Protein AF-A0AAE1LJW0-F1 (afdb_monomer)

Mean predicted aligned error: 20.62 Å

Foldseek 3Di:
DWQAAPVDRDTDPAQVVNLVVQVVVVVVDPQGKGARSDPPDGDIHSDSVVNVVCCVVPVVVRHPPPVPPQDKDAFPWPDPDGGDIDSALVVNVVVQLVCLVVQTKGFDSDPPGGDIDRHSVVSVVCCCVVPPCSRPPPDDDDDDDDDDDDDDDDDDDDDDDDDDDDDDDDDDDDDDDDDDPDPPPPQPPLLVVLLVVLVVLVCCCPVVVDDQVVSLVVLVVLQVVLVVVLVVVLVVQLVVCVVVVHDPVVSVVVSVVVSLSPSSNLQSDPPHPDQHPNHPVSSVVSCCVNPVDFDWDWDAPDPPDPPDPRIDTDTPVVSVVVVVCVDVVVVVVLVVLVVPDDPPPPDDRDPRPCVVVVVPPDPPDDDDDDDDDDPPDPDPCPDPDPPDPPCLVPDDPVVNVVVVVVVPPDPPDDPDDDDDDDDD

Secondary structure (DSSP, 8-state):
-----SSSS---SSHHHHHHHHHHHHHH-SS--EE--STT---EESSHHHHHHHHHHHSGGG----TT----EE----STT---EES-HHHHHHHHHHHHHTT--EE--STT---EES-HHHHHHHHHHHSTTTTSTT--SS-----------------------------------------------HHHHHHHHHHHHHHHHHTS---HHHHHHHHHHHHHHHHHHHHHHHHHHHHHHHHTT--HHHHHHHHHHHHHT-HHHHHH-TTSSS---SSHHHHHHHHHHHH----PEEEES-SS-TT-S-EEEE--HHHHHHHHTT-HHHHHHHHHHHH-----TTS-----SSHHHHHTT--TT---------TTS----SS---S-TTSTTSS-HHHHHHHHHHHT----------------

Nearest PDB structures (foldseek):
  5lbm-assembly1_D  TM=4.888E-01  e=5.569E+00  Escherichia coli O157:H7
  5o9z-assembly1_H  TM=1.622E-01  e=3.356E+00  Homo sapiens

InterPro domains:
  IPR013087 Zinc finger C2H2-type [PS00028] (108-131)
  IPR013087 Zinc finger C2H2-type [SM00355] (3-25)
  IPR013087 Zinc finger C2H2-type [SM00355] (34-59)
  IPR013087 Zinc finger C2H2-type [SM00355] (77-99)
  IPR013087 Zinc finger C2H2-type [SM00355] (106-131)

Organism: NCBI:txid407009

Sequence (424 aa):
MPYPCQYCSVVPETIGSSIRHQRFHAKSQRTFTFFCPVLDCNFQSASYAGIDYHVSANHRDLRHVDPEATEQLFCNVDCNNCFFSTTSLVLLVKHLFSHLEVGCNVMCPIDGCSNSFQKKSAFRVHLPIYHKHWADEGYPKQSLKRIPVHDEQNLFSMDFEDNDPVEGNRTQFEGSNHSDDNENVEVFDDELFMATIGKFYLSLYAEKLLAQTTIQDICNSITYMTEVSHARMKVILTRALRDLEIPEGKIDRICYDVLQSDLLYTSHHKNSPGPSLTSHHLRKKIFKEKFGYFGPTEINLDEDDPNSEKKLQYIPVKKSLSVLLQDPSIQKEIEASFFQQQENGITVSDYQDGTLFQSENHPQSEIQLLLYQDSSTGPINVVRSPRDASTLSDLPATLQRCAISQRRFNVVRSPFRSERTLVY

Radius of gyration: 33.45 Å; Cα contacts (8 Å, |Δi|>4): 317; chains: 1; bounding box: 97×76×77 Å

Structure (mmCIF, N/CA/C/O backbone):
data_AF-A0AAE1LJW0-F1
#
_entry.id   AF-A0AAE1LJW0-F1
#
loop_
_atom_site.group_PDB
_atom_site.id
_atom_site.type_symbol
_atom_site.label_atom_id
_atom_site.label_alt_id
_atom_site.label_comp_id
_atom_site.label_asym_id
_atom_site.label_entity_id
_atom_site.label_seq_id
_atom_site.pdbx_PDB_ins_code
_atom_site.Cartn_x
_atom_site.Cartn_y
_atom_site.Cartn_z
_atom_site.occupancy
_atom_site.B_iso_or_equiv
_atom_site.auth_seq_id
_atom_site.auth_comp_id
_atom_site.auth_asym_id
_atom_site.auth_atom_id
_atom_site.pdbx_PDB_model_num
ATOM 1 N N . MET A 1 1 ? 47.063 27.552 5.550 1.00 65.88 1 MET A N 1
ATOM 2 C CA . MET A 1 1 ? 46.801 28.533 6.631 1.00 65.88 1 MET A CA 1
ATOM 3 C C . MET A 1 1 ? 45.410 28.259 7.194 1.00 65.88 1 MET A C 1
ATOM 5 O O . MET A 1 1 ? 44.567 27.871 6.398 1.00 65.88 1 MET A O 1
ATOM 9 N N . PRO A 1 2 ? 45.165 28.412 8.507 1.00 79.62 2 PRO A N 1
ATOM 10 C CA . PRO A 1 2 ? 43.834 28.223 9.097 1.00 79.62 2 PRO A CA 1
ATOM 11 C C . PRO A 1 2 ? 42.842 29.319 8.663 1.00 79.62 2 PRO A C 1
ATOM 13 O O . PRO A 1 2 ? 43.235 30.478 8.547 1.00 79.62 2 PRO A O 1
ATOM 16 N N . TYR A 1 3 ? 41.565 28.965 8.466 1.00 90.38 3 TYR A N 1
ATOM 17 C CA . TYR A 1 3 ? 40.507 29.865 7.970 1.00 90.38 3 TYR A CA 1
ATOM 18 C C . TYR A 1 3 ? 39.391 30.091 9.011 1.00 90.38 3 TYR A C 1
ATOM 20 O O . TYR A 1 3 ? 38.273 29.605 8.812 1.00 90.38 3 TYR A O 1
ATOM 28 N N . PRO A 1 4 ? 39.666 30.783 10.136 1.00 87.50 4 PRO A N 1
ATOM 29 C CA . PRO A 1 4 ? 38.762 30.856 11.284 1.00 87.50 4 PRO A CA 1
ATOM 30 C C . PRO A 1 4 ? 37.389 31.437 10.928 1.00 87.50 4 PRO A C 1
ATOM 32 O O . PRO A 1 4 ? 37.274 32.410 10.181 1.00 87.50 4 PRO A O 1
ATOM 35 N N . CYS A 1 5 ? 36.336 30.846 11.489 1.00 90.12 5 CYS A N 1
ATOM 36 C CA . CYS A 1 5 ? 34.989 31.388 11.384 1.00 90.12 5 CYS A CA 1
ATOM 37 C C . CYS A 1 5 ? 34.871 32.674 12.217 1.00 90.12 5 CYS A C 1
ATOM 39 O O . CYS A 1 5 ? 35.294 32.716 13.367 1.00 90.12 5 CYS A O 1
ATOM 41 N N . GLN A 1 6 ? 34.245 33.721 11.672 1.00 88.56 6 GLN A N 1
ATOM 42 C CA . GLN A 1 6 ? 34.027 34.972 12.416 1.00 88.56 6 GLN A CA 1
ATOM 43 C C . GLN A 1 6 ? 32.899 34.878 13.457 1.00 88.56 6 GLN A C 1
ATOM 45 O O . GLN A 1 6 ? 32.771 35.747 14.315 1.00 88.56 6 GLN A O 1
ATOM 50 N N . TYR A 1 7 ? 32.077 33.829 13.386 1.00 87.19 7 TYR A N 1
ATOM 51 C CA . TYR A 1 7 ? 30.888 33.658 14.224 1.00 87.19 7 TYR A CA 1
ATOM 52 C C . TYR A 1 7 ? 31.068 32.643 15.356 1.00 87.19 7 TYR A C 1
ATOM 54 O O . TYR A 1 7 ? 30.252 32.595 16.273 1.00 87.19 7 TYR A O 1
ATOM 62 N N . CYS A 1 8 ? 32.104 31.805 15.299 1.00 89.12 8 CYS A N 1
ATOM 63 C CA . CYS A 1 8 ? 32.372 30.791 16.315 1.00 89.12 8 CYS A CA 1
ATOM 64 C C . CYS A 1 8 ? 33.845 30.359 16.302 1.00 89.12 8 CYS A C 1
ATOM 66 O O . CYS A 1 8 ? 34.594 30.680 15.388 1.00 89.12 8 CYS A O 1
ATOM 68 N N . SER A 1 9 ? 34.250 29.561 17.288 1.00 87.12 9 SER A N 1
ATOM 69 C CA . SER A 1 9 ? 35.638 29.106 17.454 1.00 87.12 9 SER A CA 1
ATOM 70 C C . SER A 1 9 ? 36.084 28.007 16.475 1.00 87.12 9 SER A C 1
ATOM 72 O O . SER A 1 9 ? 37.136 27.406 16.677 1.00 87.12 9 SER A O 1
ATOM 74 N N . VAL A 1 10 ? 35.293 27.693 15.443 1.00 83.31 10 VAL A N 1
ATOM 75 C CA . VAL A 1 10 ? 35.637 26.659 14.456 1.00 83.31 10 VAL A CA 1
ATOM 76 C C . VAL A 1 10 ? 36.676 27.211 13.483 1.00 83.31 10 VAL A C 1
ATOM 78 O O . VAL A 1 10 ? 36.508 28.298 12.928 1.00 83.31 10 VAL A O 1
ATOM 81 N N . VAL A 1 11 ? 37.736 26.436 13.242 1.00 87.69 11 VAL A N 1
ATOM 82 C CA . VAL A 1 11 ? 38.849 26.812 12.360 1.00 87.69 11 VAL A CA 1
ATOM 83 C C . VAL A 1 11 ? 39.025 25.766 11.257 1.00 87.69 11 VAL A C 1
ATOM 85 O O . VAL A 1 11 ? 39.797 24.825 11.419 1.00 87.69 11 VAL A O 1
ATOM 88 N N . PRO A 1 12 ? 38.294 25.886 10.136 1.00 84.00 12 PRO A N 1
ATOM 89 C CA . PRO A 1 12 ? 38.405 24.938 9.037 1.00 84.00 12 PRO A CA 1
ATOM 90 C C . PRO A 1 12 ? 39.752 25.028 8.308 1.00 84.00 12 PRO A C 1
ATOM 92 O O . PRO A 1 12 ? 40.355 26.098 8.194 1.00 84.00 12 PRO A O 1
ATOM 95 N N . GLU A 1 13 ? 40.198 23.889 7.779 1.00 81.88 13 GLU A N 1
ATOM 96 C CA . GLU A 1 13 ? 41.499 23.745 7.106 1.00 81.88 13 GLU A CA 1
ATOM 97 C C . GLU A 1 13 ? 41.515 24.307 5.678 1.00 81.88 13 GLU A C 1
ATOM 99 O O . GLU A 1 13 ? 42.576 24.631 5.148 1.00 81.88 13 GLU A O 1
ATOM 104 N N . THR A 1 14 ? 40.341 24.476 5.057 1.00 86.00 14 THR A N 1
ATOM 105 C CA . THR A 1 14 ? 40.210 24.981 3.684 1.00 86.00 14 THR A CA 1
ATOM 106 C C . THR A 1 14 ? 39.245 26.161 3.613 1.00 86.00 14 THR A C 1
ATOM 108 O O . THR A 1 14 ? 38.292 26.268 4.391 1.00 86.00 14 THR A O 1
ATOM 111 N N . ILE A 1 15 ? 39.435 27.024 2.612 1.00 87.31 15 ILE A N 1
ATOM 112 C CA . ILE A 1 15 ? 38.508 28.126 2.324 1.00 87.31 15 ILE A CA 1
ATOM 113 C C . ILE A 1 15 ? 37.097 27.579 2.066 1.00 87.31 15 ILE A C 1
ATOM 115 O O . ILE A 1 15 ? 36.120 28.087 2.611 1.00 87.31 15 ILE A O 1
ATOM 119 N N . GLY A 1 16 ? 36.983 26.504 1.280 1.00 84.50 16 GLY A N 1
ATOM 120 C CA . GLY A 1 16 ? 35.696 25.906 0.925 1.00 84.50 16 GLY A CA 1
ATOM 121 C C . GLY A 1 16 ? 34.943 25.321 2.123 1.00 84.50 16 GLY A C 1
ATOM 122 O O . GLY A 1 16 ? 33.718 25.440 2.193 1.00 84.50 16 GLY A O 1
ATOM 123 N N . SER A 1 17 ? 35.642 24.711 3.086 1.00 79.75 17 SER A N 1
ATOM 124 C CA . SER A 1 17 ? 35.014 24.245 4.329 1.00 79.75 17 SER A CA 1
ATOM 125 C C . SER A 1 17 ? 34.597 25.408 5.233 1.00 79.75 17 SER A C 1
ATOM 127 O O . SER A 1 17 ? 33.517 25.345 5.815 1.00 79.75 17 SER A O 1
ATOM 129 N N . SER A 1 18 ? 35.358 26.506 5.269 1.00 87.94 18 SER A N 1
ATOM 130 C CA . SER A 1 18 ? 34.982 27.716 6.016 1.00 87.94 18 SER A CA 1
ATOM 131 C C . SER A 1 18 ? 33.732 28.409 5.457 1.00 87.94 18 SER A C 1
ATOM 133 O O . SER A 1 18 ? 32.792 28.682 6.206 1.00 87.94 18 SER A O 1
ATOM 135 N N . ILE A 1 19 ? 33.624 28.581 4.135 1.00 88.62 19 ILE A N 1
ATOM 136 C CA . ILE A 1 19 ? 32.417 29.158 3.510 1.00 88.62 19 ILE A CA 1
ATOM 137 C C . ILE A 1 19 ? 31.202 28.232 3.693 1.00 88.62 19 ILE A C 1
ATOM 139 O O . ILE A 1 19 ? 30.096 28.699 3.972 1.00 88.62 19 ILE A O 1
ATOM 143 N N . ARG A 1 20 ? 31.378 26.906 3.565 1.00 84.44 20 ARG A N 1
ATOM 144 C CA . ARG A 1 20 ? 30.290 25.942 3.819 1.00 84.44 20 ARG A CA 1
ATOM 145 C C . ARG A 1 20 ? 29.828 25.982 5.270 1.00 84.44 20 ARG A C 1
ATOM 147 O O . ARG A 1 20 ? 28.623 26.006 5.502 1.00 84.44 20 ARG A O 1
ATOM 154 N N . HIS A 1 21 ? 30.753 26.062 6.223 1.00 86.38 21 HIS A N 1
ATOM 155 C CA . HIS A 1 21 ? 30.429 26.201 7.639 1.00 86.38 21 HIS A CA 1
ATOM 156 C C . HIS A 1 21 ? 29.593 27.462 7.917 1.00 86.38 21 HIS A C 1
ATOM 158 O O . HIS A 1 21 ? 28.626 27.398 8.668 1.00 86.38 21 HIS A O 1
ATOM 164 N N . GLN A 1 22 ? 29.865 28.589 7.249 1.00 88.88 22 GLN A N 1
ATOM 165 C CA . GLN A 1 22 ? 29.046 29.801 7.393 1.00 88.88 22 GLN A CA 1
ATOM 166 C C . GLN A 1 22 ? 27.571 29.609 6.980 1.00 88.88 22 GLN A C 1
ATOM 168 O O . GLN A 1 22 ? 26.704 30.312 7.495 1.00 88.88 22 GLN A O 1
ATOM 173 N N . ARG A 1 23 ? 27.233 28.617 6.135 1.00 85.12 23 ARG A N 1
ATOM 174 C CA . ARG A 1 23 ? 25.825 28.285 5.819 1.00 85.12 23 ARG A CA 1
ATOM 175 C C . ARG A 1 23 ? 25.043 27.808 7.041 1.00 85.12 23 ARG A C 1
ATOM 177 O O . ARG A 1 23 ? 23.827 27.961 7.060 1.00 85.12 23 ARG A O 1
ATOM 184 N N . PHE A 1 24 ? 25.720 27.237 8.037 1.00 80.94 24 PHE A N 1
ATOM 185 C CA . PHE A 1 24 ? 25.095 26.835 9.293 1.00 80.94 24 PHE A CA 1
ATOM 186 C C . PHE A 1 24 ? 24.549 28.055 10.045 1.00 80.94 24 PHE A C 1
ATOM 188 O O . PHE A 1 24 ? 23.382 28.084 10.425 1.00 80.94 24 PHE A O 1
ATOM 195 N N . HIS A 1 25 ? 25.359 29.108 10.163 1.00 83.50 25 HIS A N 1
ATOM 196 C CA . HIS A 1 25 ? 24.949 30.367 10.795 1.00 83.50 25 HIS A CA 1
ATOM 197 C C . HIS A 1 25 ? 23.905 31.124 9.964 1.00 83.50 25 HIS A C 1
ATOM 199 O O . HIS A 1 25 ? 23.003 31.751 10.515 1.00 83.50 25 HIS A O 1
ATOM 205 N N . ALA A 1 26 ? 23.960 30.996 8.635 1.00 84.75 26 ALA A N 1
ATOM 206 C CA . ALA A 1 26 ? 22.964 31.584 7.742 1.00 84.75 26 ALA A CA 1
ATOM 207 C C . ALA A 1 26 ? 21.542 31.049 7.953 1.00 84.75 26 ALA A C 1
ATOM 209 O O . ALA A 1 26 ? 20.579 31.763 7.690 1.00 84.75 26 ALA A O 1
ATOM 210 N N . LYS A 1 27 ? 21.396 29.808 8.431 1.00 75.94 27 LYS A N 1
ATOM 211 C CA . LYS A 1 27 ? 20.083 29.221 8.728 1.00 75.94 27 LYS A CA 1
ATOM 212 C C . LYS A 1 27 ? 19.491 29.730 10.043 1.00 75.94 27 LYS A C 1
ATOM 214 O O . LYS A 1 27 ? 18.273 29.815 10.161 1.00 75.94 27 LYS A O 1
ATOM 219 N N . SER A 1 28 ? 20.329 30.077 11.021 1.00 73.00 28 SER A N 1
ATOM 220 C CA . SER A 1 28 ? 19.884 30.509 12.352 1.00 73.00 28 SER A CA 1
ATOM 221 C C . SER A 1 28 ? 19.642 32.019 12.466 1.00 73.00 28 SER A C 1
ATOM 223 O O . SER A 1 28 ? 19.043 32.469 13.443 1.00 73.00 28 SER A O 1
ATOM 225 N N . GLN A 1 29 ? 20.056 32.816 11.473 1.00 79.25 29 GLN A N 1
ATOM 226 C CA . GLN A 1 29 ? 19.954 34.278 11.496 1.00 79.25 29 GLN A CA 1
ATOM 227 C C . GLN A 1 29 ? 19.172 34.819 10.291 1.00 79.25 29 GLN A C 1
ATOM 229 O O . GLN A 1 29 ? 19.505 34.547 9.143 1.00 79.25 29 GLN A O 1
ATOM 234 N N . ARG A 1 30 ? 18.148 35.651 10.543 1.00 73.75 30 ARG A N 1
ATOM 235 C CA . ARG A 1 30 ? 17.308 36.254 9.481 1.00 73.75 30 ARG A CA 1
ATOM 236 C C . ARG A 1 30 ? 18.070 37.216 8.563 1.00 73.75 30 ARG A C 1
ATOM 238 O O . ARG A 1 30 ? 17.676 37.403 7.418 1.00 73.75 30 ARG A O 1
ATOM 245 N N . THR A 1 31 ? 19.133 37.833 9.067 1.00 85.19 31 THR A N 1
ATOM 246 C CA . THR A 1 31 ? 20.003 38.753 8.326 1.00 85.19 31 THR A CA 1
ATOM 247 C C . THR A 1 31 ? 21.440 38.286 8.496 1.00 85.19 31 THR A C 1
ATOM 249 O O . THR A 1 31 ? 22.154 38.766 9.374 1.00 85.19 31 THR A O 1
ATOM 252 N N . PHE A 1 32 ? 21.828 37.291 7.703 1.00 90.88 32 PHE A N 1
ATOM 253 C CA . PHE A 1 32 ? 23.172 36.731 7.739 1.00 90.88 32 PHE A CA 1
ATOM 254 C C . PHE A 1 32 ? 24.040 37.292 6.613 1.00 90.88 32 PHE A C 1
ATOM 256 O O . PHE A 1 32 ? 23.583 37.435 5.477 1.00 90.88 32 PHE A O 1
ATOM 263 N N . THR A 1 33 ? 25.306 37.552 6.925 1.00 94.69 33 THR A N 1
ATOM 264 C CA . THR A 1 33 ? 26.300 38.042 5.972 1.00 94.69 33 THR A CA 1
ATOM 265 C C . THR A 1 33 ? 27.438 37.034 5.886 1.00 94.69 33 THR A C 1
ATOM 267 O O . THR A 1 33 ? 28.051 36.678 6.882 1.00 94.69 33 THR A O 1
ATOM 270 N N . PHE A 1 34 ? 27.744 36.564 4.686 1.00 95.19 34 PHE A N 1
ATOM 271 C CA . PHE A 1 34 ? 28.897 35.707 4.449 1.00 95.19 34 PHE A CA 1
ATOM 272 C C . PHE A 1 34 ? 30.164 36.555 4.365 1.00 95.19 34 PHE A C 1
ATOM 274 O O . PHE A 1 34 ? 30.186 37.545 3.633 1.00 95.19 34 PHE A O 1
ATOM 281 N N . PHE A 1 35 ? 31.222 36.137 5.056 1.00 95.50 35 PHE A N 1
ATOM 282 C CA . PHE A 1 35 ? 32.526 36.800 5.056 1.00 95.50 35 PHE A CA 1
ATOM 283 C C . PHE A 1 35 ? 33.569 35.958 4.332 1.00 95.50 35 PHE A C 1
ATOM 285 O O . PHE A 1 35 ? 33.604 34.732 4.478 1.00 95.50 35 PHE A O 1
ATOM 292 N N . CYS A 1 36 ? 34.452 36.615 3.580 1.00 95.69 36 CYS A N 1
ATOM 293 C CA . CYS A 1 36 ? 35.617 35.937 3.029 1.00 95.69 36 CYS A CA 1
ATOM 294 C C . CYS A 1 36 ? 36.537 35.488 4.173 1.00 95.69 36 CYS A C 1
ATOM 296 O O . CYS A 1 36 ? 36.918 36.314 5.000 1.00 95.69 36 CYS A O 1
ATOM 298 N N . PRO A 1 37 ? 36.902 34.196 4.256 1.00 92.44 37 PRO A N 1
ATOM 299 C CA . PRO A 1 37 ? 37.742 33.707 5.343 1.00 92.44 37 PRO A CA 1
ATOM 300 C C . PRO A 1 37 ? 39.243 33.950 5.098 1.00 92.44 37 PRO A C 1
ATOM 302 O O . PRO A 1 37 ? 40.069 33.560 5.920 1.00 92.44 37 PRO A O 1
ATOM 305 N N . VAL A 1 38 ? 39.615 34.543 3.957 1.00 93.00 38 VAL A N 1
ATOM 306 C CA . VAL A 1 38 ? 41.007 34.859 3.612 1.00 93.00 38 VAL A CA 1
ATOM 307 C C . VAL A 1 38 ? 41.466 36.077 4.411 1.00 93.00 38 VAL A C 1
ATOM 309 O O . VAL A 1 38 ? 40.804 37.114 4.393 1.00 93.00 38 VAL A O 1
ATOM 312 N N . LEU A 1 39 ? 42.609 35.949 5.094 1.00 88.06 39 LEU A N 1
ATOM 313 C CA . LEU A 1 39 ? 43.239 37.057 5.816 1.00 88.06 39 LEU A CA 1
ATOM 314 C C . LEU A 1 39 ? 43.454 38.245 4.866 1.00 88.06 39 LEU A C 1
ATOM 316 O O . LEU A 1 39 ? 43.842 38.061 3.715 1.00 88.06 39 LEU A O 1
ATOM 320 N N . ASP A 1 40 ? 43.153 39.446 5.353 1.00 89.12 40 ASP A N 1
ATOM 321 C CA . ASP A 1 40 ? 43.223 40.712 4.611 1.00 89.12 40 ASP A CA 1
ATOM 322 C C . ASP A 1 40 ? 42.204 40.883 3.464 1.00 89.12 40 ASP A C 1
ATOM 324 O O . ASP A 1 40 ? 42.248 41.878 2.736 1.00 89.12 40 ASP A O 1
ATOM 328 N N . CYS A 1 41 ? 41.221 39.981 3.325 1.00 93.69 41 CYS A N 1
ATOM 329 C CA . CYS A 1 41 ? 40.079 40.185 2.435 1.00 93.69 41 CYS A CA 1
ATOM 330 C C . CYS A 1 41 ? 38.829 40.647 3.201 1.00 93.69 41 CYS A C 1
ATOM 332 O O . CYS A 1 41 ? 38.200 39.882 3.926 1.00 93.69 41 CYS A O 1
ATOM 334 N N . ASN A 1 42 ? 38.405 41.891 2.965 1.00 94.69 42 ASN A N 1
ATOM 335 C CA . ASN A 1 42 ? 37.221 42.486 3.604 1.00 94.69 42 ASN A CA 1
ATOM 336 C C . ASN A 1 42 ? 35.914 42.271 2.815 1.00 94.69 42 ASN A C 1
ATOM 338 O O . ASN A 1 42 ? 34.934 42.989 3.022 1.00 94.69 42 ASN A O 1
ATOM 342 N N . PHE A 1 43 ? 35.888 41.336 1.861 1.00 96.00 43 PHE A N 1
ATOM 343 C CA . PHE A 1 43 ? 34.688 41.096 1.066 1.00 96.00 43 PHE A CA 1
ATOM 344 C C . PHE A 1 43 ? 33.608 40.383 1.881 1.00 96.00 43 PHE A C 1
ATOM 346 O O . PHE A 1 43 ? 33.867 39.398 2.577 1.00 96.00 43 PHE A O 1
ATOM 353 N N . GLN A 1 44 ? 32.375 40.852 1.717 1.00 96.00 44 GLN A N 1
ATOM 354 C CA . GLN A 1 44 ? 31.193 40.286 2.344 1.00 96.00 44 GLN A CA 1
ATOM 355 C C . GLN A 1 44 ? 30.041 40.181 1.340 1.00 96.00 44 GLN A C 1
ATOM 357 O O . GLN A 1 44 ? 29.931 40.992 0.419 1.00 96.00 44 GLN A O 1
ATOM 362 N N . SER A 1 45 ? 29.164 39.195 1.514 1.00 94.69 45 SER A N 1
ATOM 363 C CA . SER A 1 45 ? 27.991 39.005 0.657 1.00 94.69 45 SER A CA 1
ATOM 364 C C . SER A 1 45 ? 26.759 38.613 1.459 1.00 94.69 45 SER A C 1
ATOM 366 O O . SER A 1 45 ? 26.843 37.822 2.389 1.00 94.69 45 SER A O 1
ATOM 368 N N . ALA A 1 46 ? 25.58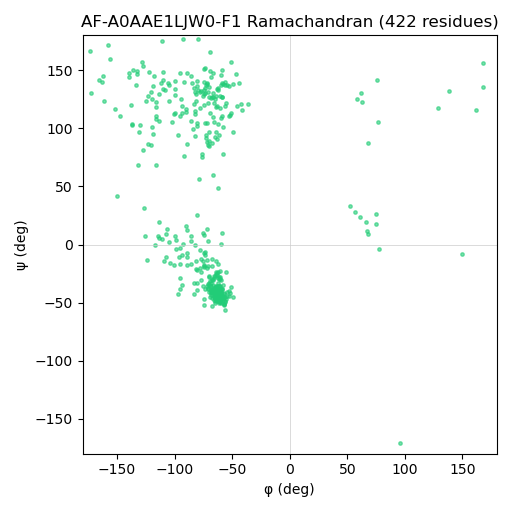8 39.096 1.047 1.00 93.19 46 ALA A N 1
ATOM 369 C CA . ALA A 1 46 ? 24.307 38.644 1.593 1.00 93.19 46 ALA A CA 1
ATOM 370 C C . ALA A 1 46 ? 23.898 37.242 1.094 1.00 93.19 46 ALA A C 1
ATOM 372 O O . ALA A 1 46 ? 22.899 36.690 1.544 1.00 93.19 46 ALA A O 1
ATOM 373 N N . SER A 1 47 ? 24.634 36.660 0.136 1.00 91.81 47 SER A N 1
ATOM 374 C CA . SER A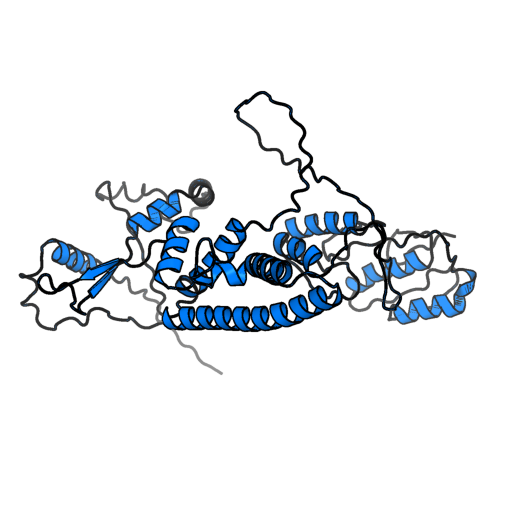 1 47 ? 24.297 35.364 -0.458 1.00 91.81 47 SER A CA 1
ATOM 375 C C . SER A 1 47 ? 25.502 34.432 -0.522 1.00 91.81 47 SER A C 1
ATOM 377 O O . SER A 1 47 ? 26.629 34.860 -0.774 1.00 91.81 47 SER A O 1
ATOM 379 N N . TYR A 1 48 ? 25.237 33.133 -0.375 1.00 89.06 48 TYR A N 1
ATOM 380 C CA . TYR A 1 48 ? 26.252 32.092 -0.526 1.00 89.06 48 TYR A CA 1
ATOM 381 C C . TYR A 1 48 ? 26.883 32.101 -1.931 1.00 89.06 48 TYR A C 1
ATOM 383 O O . TYR A 1 48 ? 28.097 31.996 -2.076 1.00 89.06 48 TYR A O 1
ATOM 391 N N . ALA A 1 49 ? 26.067 32.294 -2.971 1.00 88.25 49 ALA A N 1
ATOM 392 C CA . ALA A 1 49 ? 26.553 32.363 -4.348 1.00 88.25 49 ALA A CA 1
ATOM 393 C C . ALA A 1 49 ? 27.522 33.540 -4.558 1.00 88.25 49 ALA A C 1
ATOM 395 O O . ALA A 1 49 ? 28.528 33.402 -5.250 1.00 88.25 49 ALA A O 1
ATOM 396 N N . GLY A 1 50 ? 27.249 34.687 -3.927 1.00 91.44 50 GLY A N 1
ATOM 397 C CA . GLY A 1 50 ? 28.112 35.862 -4.023 1.00 91.44 50 GLY A CA 1
ATOM 398 C C . GLY A 1 50 ? 29.482 35.654 -3.378 1.00 91.44 50 GLY A C 1
ATOM 399 O O . GLY A 1 50 ? 30.486 36.084 -3.946 1.00 91.44 50 GLY A O 1
ATOM 400 N N . ILE A 1 51 ? 29.547 34.969 -2.231 1.00 94.00 51 ILE A N 1
ATOM 401 C CA . ILE A 1 51 ? 30.832 34.669 -1.586 1.00 94.00 51 ILE A CA 1
ATOM 402 C C . ILE A 1 51 ? 31.615 33.574 -2.327 1.00 94.00 51 ILE A C 1
ATOM 404 O O . ILE A 1 51 ? 32.826 33.708 -2.493 1.00 94.00 51 ILE A O 1
ATOM 408 N N . ASP A 1 52 ? 30.944 32.540 -2.845 1.00 89.00 52 ASP A N 1
ATOM 409 C CA . ASP A 1 52 ? 31.605 31.473 -3.609 1.00 89.00 52 ASP A CA 1
ATOM 410 C C . ASP A 1 52 ? 32.173 31.990 -4.941 1.00 89.00 52 ASP A C 1
ATOM 412 O O . ASP A 1 52 ? 33.312 31.676 -5.304 1.00 89.00 52 ASP A O 1
ATOM 416 N N . TYR A 1 53 ? 31.434 32.872 -5.625 1.00 91.88 53 TYR A N 1
ATOM 417 C CA . TYR A 1 53 ? 31.927 33.565 -6.815 1.00 91.88 53 TYR A CA 1
ATOM 418 C C . TYR A 1 53 ? 33.143 34.441 -6.498 1.00 91.88 53 TYR A C 1
ATOM 420 O O . TYR A 1 53 ? 34.159 34.349 -7.185 1.00 91.88 53 TYR A O 1
ATOM 428 N N . HIS A 1 54 ? 33.068 35.261 -5.443 1.00 94.31 54 HIS A N 1
ATOM 429 C CA . HIS A 1 54 ? 34.177 36.120 -5.027 1.00 94.31 54 HIS A CA 1
ATOM 430 C C . HIS A 1 54 ? 35.454 35.316 -4.771 1.00 94.31 54 HIS A C 1
ATOM 432 O O . HIS A 1 54 ? 36.514 35.663 -5.289 1.00 94.31 54 HIS A O 1
ATOM 438 N N . VAL A 1 55 ? 35.352 34.230 -4.004 1.00 91.38 55 VAL A N 1
ATOM 439 C CA . VAL A 1 55 ? 36.502 33.379 -3.688 1.00 91.38 55 VAL A CA 1
ATOM 440 C C . VAL A 1 55 ? 37.053 32.711 -4.942 1.00 91.38 55 VAL A C 1
ATOM 442 O O . VAL A 1 55 ? 38.266 32.681 -5.136 1.00 91.38 55 VAL A O 1
ATOM 445 N N . SER A 1 56 ? 36.179 32.238 -5.829 1.00 86.31 56 SER A N 1
ATOM 446 C CA . SER A 1 56 ? 36.591 31.632 -7.098 1.00 86.31 56 SER A CA 1
ATOM 447 C C . SER A 1 56 ? 37.307 32.623 -8.024 1.00 86.31 56 SER A C 1
ATOM 449 O O . SER A 1 56 ? 38.233 32.232 -8.730 1.00 86.31 56 SER A O 1
ATOM 451 N N . ALA A 1 57 ? 36.895 33.893 -8.020 1.00 90.69 57 ALA A N 1
ATOM 452 C CA . ALA A 1 57 ? 37.453 34.934 -8.878 1.00 90.69 57 ALA A CA 1
ATOM 453 C C . ALA A 1 57 ? 38.746 35.552 -8.318 1.00 90.69 57 ALA A C 1
ATOM 455 O O . ALA A 1 57 ? 39.698 35.755 -9.065 1.00 90.69 57 ALA A O 1
ATOM 456 N N . ASN A 1 58 ? 38.787 35.835 -7.012 1.00 92.88 58 ASN A N 1
ATOM 457 C CA . ASN A 1 58 ? 39.828 36.667 -6.393 1.00 92.88 58 ASN A CA 1
ATOM 458 C C . ASN A 1 58 ? 40.806 35.885 -5.508 1.00 92.88 58 ASN A C 1
ATOM 460 O O . ASN A 1 58 ? 41.865 36.398 -5.157 1.00 92.88 58 ASN A O 1
ATOM 464 N N . HIS A 1 59 ? 40.469 34.646 -5.149 1.00 91.25 59 HIS A N 1
ATOM 465 C CA . HIS A 1 59 ? 41.297 33.769 -4.318 1.00 91.25 59 HIS A CA 1
ATOM 466 C C . HIS A 1 59 ? 41.523 32.414 -4.992 1.00 91.25 59 HIS A C 1
ATOM 468 O O . HIS A 1 59 ? 41.667 31.388 -4.325 1.00 91.25 59 HIS A O 1
ATOM 474 N N . ARG A 1 60 ? 41.565 32.416 -6.330 1.00 83.25 60 ARG A N 1
ATOM 475 C CA . ARG A 1 60 ? 41.748 31.214 -7.149 1.00 83.25 60 ARG A CA 1
ATOM 476 C C . ARG A 1 60 ? 43.003 30.433 -6.755 1.00 83.25 60 ARG A C 1
ATOM 478 O O . ARG A 1 60 ? 42.929 29.216 -6.648 1.00 83.25 60 ARG A O 1
ATOM 485 N N . ASP A 1 61 ? 44.096 31.136 -6.466 1.00 82.00 61 ASP A N 1
ATOM 486 C CA . ASP A 1 61 ? 45.391 30.537 -6.109 1.00 82.00 61 ASP A CA 1
ATOM 487 C C . ASP A 1 61 ? 45.418 29.956 -4.686 1.00 82.00 61 ASP A C 1
ATOM 489 O O . ASP A 1 61 ? 46.266 29.132 -4.362 1.00 82.00 61 ASP A O 1
ATOM 493 N N . LEU A 1 62 ? 44.473 30.366 -3.832 1.00 79.56 62 LEU A N 1
ATOM 494 C CA . LEU A 1 62 ? 44.314 29.860 -2.464 1.00 79.56 62 LEU A CA 1
ATOM 495 C C . LEU A 1 62 ? 43.262 28.751 -2.368 1.00 79.56 62 LEU A C 1
ATOM 497 O O . LEU A 1 62 ? 43.155 28.079 -1.338 1.00 79.56 62 LEU A O 1
ATOM 501 N N . ARG A 1 63 ? 42.481 28.536 -3.434 1.00 69.12 63 ARG A N 1
ATOM 502 C CA . ARG A 1 63 ? 41.699 27.315 -3.613 1.00 69.12 63 ARG A CA 1
ATOM 503 C C . ARG A 1 63 ? 42.704 26.200 -3.893 1.00 69.12 63 ARG A C 1
ATOM 505 O O . ARG A 1 63 ? 42.976 25.860 -5.040 1.00 69.12 63 ARG A O 1
ATOM 512 N N . HIS A 1 64 ? 43.259 25.625 -2.830 1.00 60.38 64 HIS A N 1
ATOM 513 C CA . HIS A 1 64 ? 43.831 24.293 -2.928 1.00 60.38 64 HIS A CA 1
ATOM 514 C C . HIS A 1 64 ? 42.705 23.376 -3.411 1.00 60.38 64 HIS A C 1
ATOM 516 O O . HIS A 1 64 ? 41.792 23.035 -2.660 1.00 60.38 64 HIS A O 1
ATOM 522 N N . VAL A 1 65 ? 42.729 23.062 -4.706 1.00 52.47 65 VAL A N 1
ATOM 523 C CA . VAL A 1 65 ? 42.042 21.897 -5.249 1.00 52.47 65 VAL A CA 1
ATOM 524 C C . VAL A 1 65 ? 42.860 20.734 -4.734 1.00 52.47 65 VAL A C 1
ATOM 526 O O . VAL A 1 65 ? 43.842 20.338 -5.350 1.00 52.47 65 VAL A O 1
ATOM 529 N N . ASP A 1 66 ? 42.533 20.303 -3.527 1.00 46.59 66 ASP A N 1
ATOM 530 C CA . ASP A 1 66 ? 43.072 19.079 -2.979 1.00 46.59 66 ASP A CA 1
ATOM 531 C C . ASP A 1 66 ? 42.490 17.938 -3.832 1.00 46.59 66 ASP A C 1
ATOM 533 O O . ASP A 1 66 ? 41.268 17.742 -3.813 1.00 46.59 66 ASP A O 1
ATOM 537 N N . PRO A 1 67 ? 43.295 17.249 -4.663 1.00 47.94 67 PRO A N 1
ATOM 538 C CA . PRO A 1 67 ? 42.789 16.227 -5.579 1.00 47.94 67 PRO A CA 1
ATOM 539 C C . PRO A 1 67 ? 42.170 15.035 -4.836 1.00 47.94 67 PRO A C 1
ATOM 541 O O . PRO A 1 67 ? 41.452 14.245 -5.443 1.00 47.94 67 PRO A O 1
ATOM 544 N N . GLU A 1 68 ? 42.422 14.930 -3.526 1.00 46.69 68 GLU A N 1
ATOM 545 C CA . GLU A 1 68 ? 41.939 13.873 -2.640 1.00 46.69 68 GLU A CA 1
ATOM 546 C C . GLU A 1 68 ? 40.967 14.359 -1.555 1.00 46.69 68 GLU A C 1
ATOM 548 O O . GLU A 1 68 ? 40.564 13.553 -0.714 1.00 46.69 68 GLU A O 1
ATOM 553 N N . ALA A 1 69 ? 40.519 15.625 -1.562 1.00 49.47 69 ALA A N 1
ATOM 554 C CA . ALA A 1 69 ? 39.498 16.071 -0.612 1.00 49.47 69 ALA A CA 1
ATOM 555 C C . ALA A 1 69 ? 38.161 15.389 -0.920 1.00 49.47 69 ALA A C 1
ATOM 557 O O . ALA A 1 69 ? 37.300 15.903 -1.635 1.00 49.47 69 ALA A O 1
ATOM 558 N N . THR A 1 70 ? 37.977 14.204 -0.345 1.00 56.03 70 THR A N 1
ATOM 559 C CA . THR A 1 70 ? 36.711 13.496 -0.309 1.00 56.03 70 THR A CA 1
ATOM 560 C C . THR A 1 70 ? 35.654 14.455 0.216 1.00 56.03 70 THR A C 1
ATOM 562 O O . THR A 1 70 ? 35.730 14.875 1.372 1.00 56.03 70 THR A O 1
ATOM 565 N N . GLU A 1 71 ? 34.694 14.830 -0.632 1.00 65.06 71 GLU A N 1
ATOM 566 C CA . GLU A 1 71 ? 33.599 15.704 -0.221 1.00 65.06 71 GLU A CA 1
ATOM 567 C C . GLU A 1 71 ? 32.936 15.136 1.038 1.00 65.06 71 GLU A C 1
ATOM 569 O O . GLU A 1 71 ? 32.337 14.061 1.015 1.00 65.06 71 GLU A O 1
ATOM 574 N N . GLN A 1 72 ? 33.100 15.845 2.155 1.00 74.38 72 GLN A N 1
ATOM 575 C CA . GLN A 1 72 ? 32.384 15.549 3.387 1.00 74.38 72 GLN A CA 1
ATOM 576 C C . GLN A 1 72 ? 30.907 15.904 3.194 1.00 74.38 72 GLN A C 1
ATOM 578 O O . GLN A 1 72 ? 30.566 17.026 2.804 1.00 74.38 72 GLN A O 1
ATOM 583 N N . LEU A 1 73 ? 30.048 14.936 3.482 1.00 80.56 73 LEU A N 1
ATOM 584 C CA . LEU A 1 73 ? 28.611 15.068 3.639 1.00 80.56 73 LEU A CA 1
ATOM 585 C C . LEU A 1 73 ? 28.314 15.504 5.079 1.00 80.56 73 LEU A C 1
ATOM 587 O O . LEU A 1 73 ? 28.923 15.009 6.027 1.00 80.56 73 LEU A O 1
ATOM 591 N N . PHE A 1 74 ? 27.362 16.415 5.249 1.00 80.56 74 PHE A N 1
ATOM 592 C CA . PHE A 1 74 ? 26.989 16.968 6.552 1.00 80.56 74 PHE A CA 1
ATOM 593 C C . PHE A 1 74 ? 25.537 16.638 6.870 1.00 80.56 74 PHE A C 1
ATOM 595 O O . PHE A 1 74 ? 24.683 16.647 5.978 1.00 80.56 74 PHE A O 1
ATOM 602 N N . CYS A 1 75 ? 25.246 16.394 8.147 1.00 85.38 75 CYS A N 1
ATOM 603 C CA . CYS A 1 75 ? 23.868 16.336 8.605 1.00 85.38 75 CYS A CA 1
ATOM 604 C C . CYS A 1 75 ? 23.200 17.708 8.432 1.00 85.38 75 CYS A C 1
ATOM 606 O O . CYS A 1 75 ? 23.720 18.732 8.873 1.00 85.38 75 CYS A O 1
ATOM 608 N N . ASN A 1 76 ? 22.046 17.722 7.765 1.00 75.69 76 ASN A N 1
ATOM 609 C CA . ASN A 1 76 ? 21.273 18.932 7.470 1.00 75.69 76 ASN A CA 1
ATOM 610 C C . ASN A 1 76 ? 19.999 19.052 8.321 1.00 75.69 76 ASN A C 1
ATOM 612 O O . ASN A 1 76 ? 19.128 19.853 7.982 1.00 75.69 76 ASN A O 1
ATOM 616 N N . VAL A 1 77 ? 19.871 18.248 9.379 1.00 83.88 77 VAL A N 1
ATOM 617 C CA . VAL A 1 77 ? 18.697 18.236 10.258 1.00 83.88 77 VAL A CA 1
ATOM 618 C C . VAL A 1 77 ? 18.755 19.421 11.217 1.00 83.88 77 VAL A C 1
ATOM 620 O O . VAL A 1 77 ? 19.764 19.635 11.887 1.00 83.88 77 VAL A O 1
ATOM 623 N N . ASP A 1 78 ? 17.650 20.159 11.317 1.00 67.81 78 ASP A N 1
ATOM 624 C CA . ASP A 1 78 ? 17.492 21.294 12.232 1.00 67.81 78 ASP A CA 1
ATOM 625 C C . ASP A 1 78 ? 17.194 20.813 13.666 1.00 67.81 78 ASP A C 1
ATOM 627 O O . ASP A 1 78 ? 16.176 21.145 14.271 1.00 67.81 78 ASP A O 1
ATOM 631 N N . CYS A 1 79 ? 18.074 19.983 14.219 1.00 73.50 79 CYS A N 1
ATOM 632 C CA . CYS A 1 79 ? 18.073 19.636 15.636 1.00 73.50 79 CYS A CA 1
ATOM 633 C C . CYS A 1 79 ? 19.227 20.366 16.333 1.00 73.50 79 CYS A C 1
ATOM 635 O O . CYS A 1 79 ? 20.336 20.457 15.796 1.00 73.50 79 CYS A O 1
ATOM 637 N N . ASN A 1 80 ? 18.986 20.883 17.538 1.00 61.25 80 ASN A N 1
ATOM 638 C CA . ASN A 1 80 ? 20.020 21.579 18.301 1.00 61.25 80 ASN A CA 1
ATOM 639 C C . ASN A 1 80 ? 21.255 20.672 18.478 1.00 61.25 80 ASN A C 1
ATOM 641 O O . ASN A 1 80 ? 21.155 19.598 19.064 1.00 61.25 80 ASN A O 1
ATOM 645 N N . ASN A 1 81 ? 22.414 21.139 17.998 1.00 68.00 81 ASN A N 1
ATOM 646 C CA . ASN A 1 81 ? 23.752 20.555 18.191 1.00 68.00 81 ASN A CA 1
ATOM 647 C C . ASN A 1 81 ? 24.124 19.280 17.407 1.00 68.00 81 ASN A C 1
ATOM 649 O O . ASN A 1 81 ? 25.023 18.558 17.841 1.00 68.00 81 ASN A O 1
ATOM 653 N N . CYS A 1 82 ? 23.532 18.999 16.240 1.00 80.88 82 CYS A N 1
ATOM 654 C CA . CYS A 1 82 ? 24.096 17.954 15.376 1.00 80.88 82 CYS A CA 1
ATOM 655 C C . CYS A 1 82 ? 25.264 18.481 14.523 1.00 80.88 82 CYS A C 1
ATOM 657 O O . CYS A 1 82 ? 25.078 19.313 13.638 1.00 80.88 82 CYS A O 1
ATOM 659 N N . PHE A 1 83 ? 26.469 17.961 14.777 1.00 79.19 83 PHE A N 1
ATOM 660 C CA . PHE A 1 83 ? 27.698 18.276 14.030 1.00 79.19 83 PHE A CA 1
ATOM 661 C C . PHE A 1 83 ? 28.234 17.077 13.239 1.00 79.19 83 PHE A C 1
ATOM 663 O O . PHE A 1 83 ? 29.412 17.030 12.885 1.00 79.19 83 PHE A O 1
ATOM 670 N N . PHE A 1 84 ? 27.385 16.080 12.983 1.00 83.69 84 PHE A N 1
ATOM 671 C CA . PHE A 1 84 ? 27.806 14.873 12.290 1.00 83.69 84 PHE A CA 1
ATOM 672 C C . PHE A 1 84 ? 28.196 15.182 10.839 1.00 83.69 84 PHE A C 1
ATOM 674 O O . PHE A 1 84 ? 27.447 15.816 10.087 1.00 83.69 84 PHE A O 1
ATOM 681 N N . SER A 1 85 ? 29.373 14.702 10.445 1.00 82.69 85 SER A N 1
ATOM 682 C CA . SER A 1 85 ? 29.860 14.745 9.071 1.00 82.69 85 SER A CA 1
ATOM 683 C C . SER A 1 85 ? 30.556 13.435 8.729 1.00 82.69 85 SER A C 1
ATOM 685 O O . SER A 1 85 ? 31.126 12.773 9.595 1.00 82.69 85 SER A O 1
ATOM 687 N N . THR A 1 86 ? 30.461 13.024 7.472 1.00 84.44 86 THR A N 1
ATOM 688 C CA . THR A 1 86 ? 31.021 11.760 6.990 1.00 84.44 86 THR A CA 1
ATOM 689 C C . THR A 1 86 ? 31.268 11.829 5.491 1.00 84.44 86 THR A C 1
ATOM 691 O O . THR A 1 86 ? 30.686 12.653 4.800 1.00 84.44 86 THR A O 1
ATOM 694 N N . THR A 1 87 ? 32.119 10.967 4.957 1.00 82.44 87 THR A N 1
ATOM 695 C CA . THR A 1 87 ? 32.346 10.829 3.510 1.00 82.44 87 THR A CA 1
ATOM 696 C C . THR A 1 87 ? 31.470 9.745 2.878 1.00 82.44 87 THR A C 1
ATOM 698 O O . THR A 1 87 ? 31.428 9.646 1.653 1.00 82.44 87 THR A O 1
ATOM 701 N N . SER A 1 88 ? 30.766 8.950 3.695 1.00 85.81 88 SER A N 1
ATOM 702 C CA . SER A 1 88 ? 29.908 7.845 3.260 1.00 85.81 88 SER A CA 1
ATOM 703 C C . SER A 1 88 ? 28.432 8.218 3.372 1.00 85.81 88 SER A C 1
ATOM 705 O O . SER A 1 88 ? 27.935 8.546 4.453 1.00 85.81 88 SER A O 1
ATOM 707 N N . LEU A 1 89 ? 27.706 8.116 2.257 1.00 87.50 89 LEU A N 1
ATOM 708 C CA . LEU A 1 89 ? 26.258 8.327 2.230 1.00 87.50 89 LEU A CA 1
ATOM 709 C C . LEU A 1 89 ? 25.528 7.318 3.128 1.00 87.50 89 LEU A C 1
ATOM 711 O O . LEU A 1 89 ? 24.578 7.687 3.814 1.00 87.50 89 LEU A O 1
ATOM 715 N N . VAL A 1 90 ? 26.020 6.078 3.196 1.00 90.31 90 VAL A N 1
ATOM 716 C CA . VAL A 1 90 ? 25.483 5.031 4.075 1.00 90.31 90 VAL A CA 1
ATOM 717 C C . VAL A 1 90 ? 25.580 5.452 5.538 1.00 90.31 90 VAL A C 1
ATOM 719 O O . VAL A 1 90 ? 24.588 5.386 6.264 1.00 90.31 90 VAL A O 1
ATOM 722 N N . LEU A 1 91 ? 26.741 5.951 5.971 1.00 89.19 91 LEU A N 1
ATOM 723 C CA . LEU A 1 91 ? 26.916 6.443 7.340 1.00 89.19 91 LEU A CA 1
ATOM 724 C C . LEU A 1 91 ? 26.049 7.673 7.625 1.00 89.19 91 LEU A C 1
ATOM 726 O O . LEU A 1 91 ? 25.499 7.783 8.721 1.00 89.19 91 LEU A O 1
ATOM 730 N N . LEU A 1 92 ? 25.875 8.566 6.645 1.00 91.88 92 LEU A N 1
ATOM 731 C CA . LEU A 1 92 ? 24.981 9.710 6.795 1.00 91.88 92 LEU A CA 1
ATOM 732 C C . LEU A 1 92 ? 23.534 9.246 6.972 1.00 91.88 92 LEU A C 1
ATOM 734 O O . LEU A 1 92 ? 22.863 9.708 7.886 1.00 91.88 92 LEU A O 1
ATOM 738 N N . VAL A 1 93 ? 23.055 8.310 6.154 1.00 93.12 93 VAL A N 1
ATOM 739 C CA . VAL A 1 93 ? 21.691 7.779 6.263 1.00 93.12 93 VAL A CA 1
ATOM 740 C C . VAL A 1 93 ? 21.469 7.058 7.595 1.00 93.12 93 VAL A C 1
ATOM 742 O O . VAL A 1 93 ? 20.441 7.294 8.230 1.00 93.12 93 VAL A O 1
ATOM 745 N N . LYS A 1 94 ? 22.431 6.247 8.067 1.00 93.25 94 LYS A N 1
ATOM 746 C CA . LYS A 1 94 ? 22.369 5.633 9.409 1.00 93.25 94 LYS A CA 1
ATOM 747 C C . LYS A 1 94 ? 22.188 6.693 10.492 1.00 93.25 94 LYS A C 1
ATOM 749 O O . LYS A 1 94 ? 21.309 6.572 11.338 1.00 93.25 94 LYS A O 1
ATOM 754 N N . HIS A 1 95 ? 22.980 7.756 10.427 1.00 93.56 95 HIS A N 1
ATOM 755 C CA . HIS A 1 95 ? 22.870 8.876 11.350 1.00 93.56 95 HIS A CA 1
ATOM 756 C C . HIS A 1 95 ? 21.521 9.612 11.232 1.00 93.56 95 HIS A C 1
ATOM 758 O O . HIS A 1 95 ? 20.900 9.948 12.233 1.00 93.56 95 HIS A O 1
ATOM 764 N N . LEU A 1 96 ? 20.998 9.821 10.024 1.00 94.12 96 LEU A N 1
ATOM 765 C CA . LEU A 1 96 ? 19.686 10.444 9.838 1.00 94.12 96 LEU A CA 1
ATOM 766 C C . LEU A 1 96 ? 18.541 9.622 10.459 1.00 94.12 96 LEU A C 1
ATOM 768 O O . LEU A 1 96 ? 17.553 10.202 10.912 1.00 94.12 96 LEU A O 1
ATOM 772 N N . PHE A 1 97 ? 18.668 8.294 10.550 1.00 94.81 97 PHE A N 1
ATOM 773 C CA . PHE A 1 97 ? 17.685 7.477 11.265 1.00 94.81 97 PHE A CA 1
ATOM 774 C C . PHE A 1 97 ? 17.610 7.798 12.761 1.00 94.81 97 PHE A C 1
ATOM 776 O O . PHE A 1 97 ? 16.498 7.824 13.288 1.00 94.81 97 PHE A O 1
ATOM 783 N N . SER A 1 98 ? 18.725 8.134 13.422 1.00 93.62 98 SER A N 1
ATOM 784 C CA . SER A 1 98 ? 18.684 8.520 14.841 1.00 93.62 98 SER A CA 1
ATOM 785 C C . SER A 1 98 ? 17.912 9.825 15.053 1.00 93.62 98 SER A C 1
ATOM 787 O O . SER A 1 98 ? 17.288 10.027 16.087 1.00 93.62 98 SER A O 1
ATOM 789 N N . HIS A 1 99 ? 17.887 10.718 14.060 1.00 93.12 99 HIS A N 1
ATOM 790 C CA . HIS A 1 99 ? 17.059 11.924 14.123 1.00 93.12 99 HIS A CA 1
ATOM 791 C C . HIS A 1 99 ? 15.564 11.629 13.992 1.00 93.12 99 HIS A C 1
ATOM 793 O O . HIS A 1 99 ? 14.755 12.252 14.680 1.00 93.12 99 HIS A O 1
ATOM 799 N N . LEU A 1 100 ? 15.194 10.663 13.151 1.00 92.00 100 LEU A N 1
ATOM 800 C CA . LEU A 1 100 ? 13.803 10.230 13.004 1.00 92.00 100 LEU A CA 1
ATOM 801 C C . LEU A 1 100 ? 13.274 9.542 14.270 1.00 92.00 100 LEU A C 1
ATOM 803 O O . LEU A 1 100 ? 12.086 9.650 14.559 1.00 92.00 100 LEU A O 1
ATOM 807 N N . GLU A 1 101 ? 14.137 8.876 15.039 1.00 91.25 101 GLU A N 1
ATOM 808 C CA . GLU A 1 101 ? 13.775 8.270 16.331 1.00 91.25 101 GLU A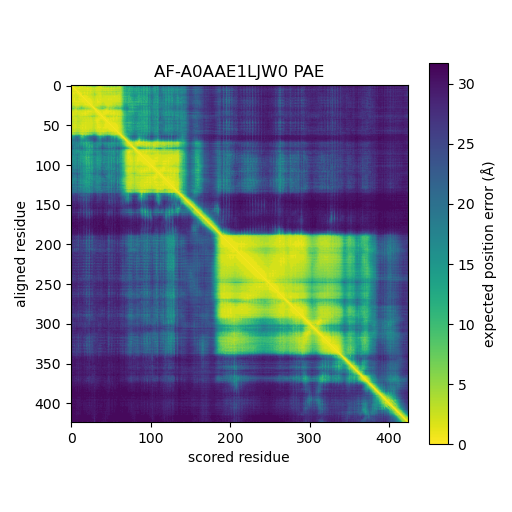 CA 1
ATOM 809 C C . GLU A 1 101 ? 13.421 9.319 17.390 1.00 91.25 101 GLU A C 1
ATOM 811 O O . GLU A 1 101 ? 12.492 9.121 18.168 1.00 91.25 101 GLU A O 1
ATOM 816 N N . VAL A 1 102 ? 14.087 10.476 17.360 1.00 88.62 102 VAL A N 1
ATOM 817 C CA . VAL A 1 102 ? 13.792 11.621 18.243 1.00 88.62 102 VAL A CA 1
ATOM 818 C C . VAL A 1 102 ? 12.671 12.510 17.665 1.00 88.62 102 VAL A C 1
ATOM 820 O O . VAL A 1 102 ? 12.373 13.581 18.188 1.00 88.62 102 VAL A O 1
ATOM 823 N N . GLY A 1 103 ? 12.025 12.090 16.571 1.00 88.50 103 GLY A N 1
ATOM 824 C CA . GLY A 1 103 ? 10.904 12.805 15.954 1.00 88.50 103 GLY A CA 1
ATOM 825 C C . GLY A 1 103 ? 11.294 14.056 15.157 1.00 88.50 103 GLY A C 1
ATOM 826 O O . GLY A 1 103 ? 10.441 14.901 14.883 1.00 88.50 103 GLY A O 1
ATOM 827 N N . CYS A 1 104 ? 12.566 14.203 14.773 1.00 90.25 104 CYS A N 1
ATOM 828 C CA . CYS A 1 104 ? 13.004 15.307 13.919 1.00 90.25 104 CYS A CA 1
ATOM 829 C C . CYS A 1 104 ? 12.549 15.102 12.466 1.00 90.25 104 CYS A C 1
ATOM 831 O O . CYS A 1 104 ? 12.435 13.976 11.983 1.00 90.25 104 CYS A O 1
ATOM 833 N N . ASN A 1 105 ? 12.345 16.203 11.736 1.00 90.19 105 ASN A N 1
ATOM 834 C CA . ASN A 1 105 ? 12.098 16.148 10.297 1.00 90.19 105 ASN A CA 1
ATOM 835 C C . ASN A 1 105 ? 13.425 16.016 9.536 1.00 90.19 105 ASN A C 1
ATOM 837 O O . ASN A 1 105 ? 14.311 16.859 9.675 1.00 90.19 105 ASN A O 1
ATOM 841 N N . VAL A 1 106 ? 13.549 14.979 8.713 1.00 93.31 106 VAL A N 1
ATOM 842 C CA . VAL A 1 106 ? 14.752 14.667 7.936 1.00 93.31 106 VAL A CA 1
ATOM 843 C C . VAL A 1 106 ? 14.472 14.837 6.450 1.00 93.31 106 VAL A C 1
ATOM 845 O O . VAL A 1 106 ? 13.516 14.268 5.933 1.00 93.31 106 VAL A O 1
ATOM 848 N N . MET A 1 107 ? 15.324 15.574 5.738 1.00 89.94 107 MET A N 1
ATOM 849 C CA . MET A 1 107 ? 15.287 15.625 4.272 1.00 89.94 107 MET A CA 1
ATOM 850 C C . MET A 1 107 ? 16.160 14.534 3.659 1.00 89.94 107 MET A C 1
ATOM 852 O O . MET A 1 107 ? 17.204 14.187 4.217 1.00 89.94 107 MET A O 1
ATOM 856 N N . CYS A 1 108 ? 15.752 14.018 2.498 1.00 91.88 108 CYS A N 1
ATOM 857 C CA . CYS A 1 108 ? 16.576 13.077 1.749 1.00 91.88 108 CYS A CA 1
ATOM 858 C C . CYS A 1 108 ? 17.930 13.729 1.397 1.00 91.88 108 CYS A C 1
ATOM 860 O O . CYS A 1 108 ? 17.942 14.825 0.836 1.00 91.88 108 CYS A O 1
ATOM 862 N N . PRO A 1 109 ? 19.072 13.094 1.719 1.00 88.62 109 PRO A N 1
ATOM 863 C CA . PRO A 1 109 ? 20.391 13.665 1.444 1.00 88.62 109 PRO A CA 1
ATOM 864 C C . PRO A 1 109 ? 20.827 13.524 -0.024 1.00 88.62 109 PRO A C 1
ATOM 866 O O . PRO A 1 109 ? 21.895 14.016 -0.383 1.00 88.62 109 PRO A O 1
ATOM 869 N N . ILE A 1 110 ? 20.043 12.834 -0.859 1.00 86.06 110 ILE A N 1
ATOM 870 C CA . ILE A 1 110 ? 20.378 12.555 -2.258 1.00 86.06 110 ILE A CA 1
ATOM 871 C C . ILE A 1 110 ? 20.030 13.763 -3.122 1.00 86.06 110 ILE A C 1
ATOM 873 O O . ILE A 1 110 ? 18.919 14.293 -3.061 1.00 86.06 110 ILE A O 1
ATOM 877 N N . ASP A 1 111 ? 20.996 14.188 -3.937 1.00 77.88 111 ASP A N 1
ATOM 878 C CA . ASP A 1 111 ? 20.862 15.376 -4.771 1.00 77.88 111 ASP A CA 1
ATOM 879 C C . ASP A 1 111 ? 19.655 15.278 -5.718 1.00 77.88 111 ASP A C 1
ATOM 881 O O . ASP A 1 111 ? 19.358 14.229 -6.293 1.00 77.88 111 ASP A O 1
ATOM 885 N N . GLY A 1 112 ? 18.924 16.384 -5.846 1.00 73.38 112 GLY A N 1
ATOM 886 C CA . GLY A 1 112 ? 17.675 16.449 -6.605 1.00 73.38 112 GLY A CA 1
ATOM 887 C C . GLY A 1 112 ? 16.439 15.851 -5.915 1.00 73.38 112 GLY A C 1
ATOM 888 O O . GLY A 1 112 ? 15.343 15.985 -6.459 1.00 73.38 112 GLY A O 1
ATOM 889 N N . CYS A 1 113 ? 16.558 15.245 -4.727 1.00 81.81 113 CYS A N 1
ATOM 890 C CA . CYS A 1 113 ? 15.406 14.780 -3.953 1.00 81.81 113 CYS A CA 1
ATOM 891 C C . CYS A 1 113 ? 14.948 15.839 -2.939 1.00 81.81 113 CYS A C 1
ATOM 893 O O . CYS A 1 113 ? 15.689 16.217 -2.037 1.00 81.81 113 CYS A O 1
ATOM 895 N N . SER A 1 114 ? 13.702 16.304 -3.060 1.00 84.31 114 SER A N 1
ATOM 896 C CA . SER A 1 114 ? 13.103 17.309 -2.166 1.00 84.31 114 SER A CA 1
ATOM 897 C C . SER A 1 114 ? 12.194 16.716 -1.082 1.00 84.31 114 SER A C 1
ATOM 899 O O . SER A 1 114 ? 11.517 17.458 -0.371 1.00 84.31 114 SER A O 1
ATOM 901 N N . ASN A 1 115 ? 12.150 15.388 -0.952 1.00 83.00 115 ASN A N 1
ATOM 902 C CA . ASN A 1 115 ? 11.271 14.724 0.006 1.00 83.00 115 ASN A CA 1
ATOM 903 C C . ASN A 1 115 ? 11.792 14.858 1.446 1.00 83.00 115 ASN A C 1
ATOM 905 O O . ASN A 1 115 ? 12.990 14.715 1.707 1.00 83.00 115 ASN A O 1
ATOM 909 N N . SER A 1 116 ? 10.867 15.075 2.385 1.00 91.06 116 SER A N 1
ATOM 910 C CA . SER A 1 116 ? 11.129 15.134 3.826 1.00 91.06 116 SER A CA 1
ATOM 911 C C . SER A 1 116 ? 10.301 14.107 4.594 1.00 91.06 116 SER A C 1
ATOM 913 O O . SER A 1 116 ? 9.166 13.811 4.218 1.00 91.06 116 SER A O 1
ATOM 915 N N . PHE A 1 117 ? 10.842 13.603 5.698 1.00 93.56 117 PHE A N 1
ATOM 916 C CA . PHE A 1 117 ? 10.298 12.482 6.450 1.00 93.56 117 PHE A CA 1
ATOM 917 C C . PHE A 1 117 ? 10.287 12.784 7.947 1.00 93.56 117 PHE A C 1
ATOM 919 O O . PHE A 1 117 ? 11.268 13.269 8.500 1.00 93.56 117 PHE A O 1
ATOM 926 N N . GLN A 1 118 ? 9.188 12.420 8.609 1.00 92.19 118 GLN A N 1
ATOM 927 C CA . GLN A 1 118 ? 9.060 12.419 10.075 1.00 92.19 118 GLN A CA 1
ATOM 928 C C . GLN A 1 118 ? 9.058 11.003 10.666 1.00 92.19 118 GLN A C 1
ATOM 930 O O . GLN A 1 118 ? 9.108 10.833 11.878 1.00 92.19 118 GLN A O 1
ATOM 935 N N . LYS A 1 119 ? 8.951 9.968 9.820 1.00 90.94 119 LYS A N 1
ATOM 936 C CA . LYS A 1 119 ? 8.860 8.565 10.242 1.00 90.94 119 LYS A CA 1
ATOM 937 C C . LYS A 1 119 ? 10.008 7.749 9.657 1.00 90.94 119 LYS A C 1
ATOM 939 O O . LYS A 1 119 ? 10.204 7.753 8.440 1.00 90.94 119 LYS A O 1
ATOM 944 N N . LYS A 1 120 ? 10.683 6.973 10.515 1.00 93.31 120 LYS A N 1
ATOM 945 C CA . LYS A 1 120 ? 11.751 6.021 10.150 1.00 93.31 120 LYS A CA 1
ATOM 946 C C . LYS A 1 120 ? 11.315 5.052 9.046 1.00 93.31 120 LYS A C 1
ATOM 948 O O . LYS A 1 120 ? 12.041 4.868 8.075 1.00 93.31 120 LYS A O 1
ATOM 953 N N . SER A 1 121 ? 10.105 4.497 9.148 1.00 87.88 121 SER A N 1
ATOM 954 C CA . SER A 1 121 ? 9.561 3.546 8.167 1.00 87.88 121 SER A CA 1
ATOM 955 C C . SER A 1 121 ? 9.396 4.148 6.769 1.00 87.88 121 SER A C 1
ATOM 957 O O . SER A 1 121 ? 9.797 3.531 5.787 1.00 87.88 121 SER A O 1
ATOM 959 N N . ALA A 1 122 ? 8.871 5.371 6.669 1.00 86.19 122 ALA A N 1
ATOM 960 C CA . ALA A 1 122 ? 8.692 6.050 5.388 1.00 86.19 122 ALA A CA 1
ATOM 961 C C . ALA A 1 122 ? 10.037 6.362 4.716 1.00 86.19 122 ALA A C 1
ATOM 963 O O . ALA A 1 122 ? 10.187 6.146 3.515 1.00 86.19 122 ALA A O 1
ATOM 964 N N . PHE A 1 123 ? 11.030 6.810 5.492 1.00 93.25 123 PHE A N 1
ATOM 965 C CA . PHE A 1 123 ? 12.367 7.080 4.965 1.00 93.25 123 PHE A CA 1
ATOM 966 C C . PHE A 1 123 ? 13.082 5.795 4.516 1.00 93.25 123 PHE A C 1
ATOM 968 O O . PHE A 1 123 ? 13.670 5.764 3.437 1.00 93.25 123 PHE A O 1
ATOM 975 N N . ARG A 1 124 ? 12.953 4.706 5.290 1.00 89.94 124 ARG A N 1
ATOM 976 C CA . ARG A 1 124 ? 13.518 3.388 4.957 1.00 89.94 124 ARG A CA 1
ATOM 977 C C . ARG A 1 124 ? 12.951 2.823 3.654 1.00 89.94 124 ARG A C 1
ATOM 979 O O . ARG A 1 124 ? 13.706 2.253 2.882 1.00 89.94 124 ARG A O 1
ATOM 986 N N . VAL A 1 125 ? 11.656 3.006 3.398 1.00 85.62 125 VAL A N 1
ATOM 987 C CA . VAL A 1 125 ? 10.999 2.572 2.152 1.00 85.62 125 VAL A CA 1
ATOM 988 C C . VAL A 1 125 ? 11.349 3.491 0.978 1.00 85.62 125 VAL A C 1
ATOM 990 O O . VAL A 1 125 ? 11.512 3.032 -0.149 1.00 85.62 125 VAL A O 1
ATOM 993 N N . HIS A 1 126 ? 11.498 4.791 1.228 1.00 90.62 126 HIS A N 1
ATOM 994 C CA . HIS A 1 126 ? 11.800 5.765 0.185 1.00 90.62 126 HIS A CA 1
ATOM 995 C C . HIS A 1 126 ? 13.133 5.493 -0.525 1.00 90.62 126 HIS A C 1
ATOM 997 O O . HIS A 1 126 ? 13.178 5.511 -1.755 1.00 90.62 126 HIS A O 1
ATOM 1003 N N . LEU A 1 127 ? 14.203 5.233 0.231 1.00 89.38 127 LEU A N 1
ATOM 1004 C CA . LEU A 1 127 ? 15.550 5.071 -0.322 1.00 89.38 127 LEU A CA 1
ATOM 1005 C C . LEU A 1 127 ? 15.643 3.974 -1.403 1.00 89.38 127 LEU A C 1
ATOM 1007 O O . LEU A 1 127 ? 16.003 4.314 -2.526 1.00 89.38 127 LEU A O 1
ATOM 1011 N N . PRO A 1 128 ? 15.269 2.703 -1.160 1.00 81.25 128 PRO A N 1
ATOM 1012 C CA . PRO A 1 128 ? 15.373 1.662 -2.183 1.00 81.25 128 PRO A CA 1
ATOM 1013 C C . PRO A 1 128 ? 14.413 1.871 -3.363 1.00 81.25 128 PRO A C 1
ATOM 1015 O O . PRO A 1 128 ? 14.748 1.502 -4.485 1.00 81.25 128 PRO A O 1
ATOM 1018 N N . ILE A 1 129 ? 13.240 2.478 -3.140 1.00 77.50 129 ILE A N 1
ATOM 1019 C CA . ILE A 1 129 ? 12.238 2.671 -4.200 1.00 77.50 129 ILE A CA 1
ATOM 1020 C C 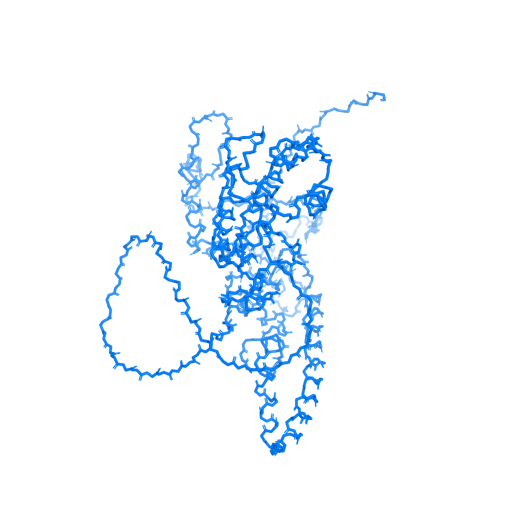. ILE A 1 129 ? 12.650 3.781 -5.168 1.00 77.50 129 ILE A C 1
ATOM 1022 O O . ILE A 1 129 ? 12.541 3.622 -6.382 1.00 77.50 129 ILE A O 1
ATOM 1026 N N . TYR A 1 130 ? 13.084 4.925 -4.639 1.00 82.19 130 TYR A N 1
ATOM 1027 C CA . TYR A 1 130 ? 13.323 6.127 -5.442 1.00 82.19 130 TYR A CA 1
ATOM 1028 C C . TYR A 1 130 ? 14.801 6.341 -5.767 1.00 82.19 130 TYR A C 1
ATOM 1030 O O . TYR A 1 130 ? 15.125 7.081 -6.697 1.00 82.19 130 TYR A O 1
ATOM 1038 N N . HIS A 1 131 ? 15.692 5.681 -5.031 1.00 86.12 131 HIS A N 1
ATOM 1039 C CA . HIS A 1 131 ? 17.135 5.807 -5.165 1.00 86.12 131 HIS A CA 1
ATOM 1040 C C . HIS A 1 131 ? 17.778 4.424 -5.222 1.00 86.12 131 HIS A C 1
ATOM 1042 O O . HIS A 1 131 ? 18.480 3.986 -4.312 1.00 86.12 131 HIS A O 1
ATOM 1048 N N . LYS A 1 132 ? 17.523 3.716 -6.323 1.00 80.50 132 LYS A N 1
ATOM 1049 C CA . LYS A 1 132 ? 18.181 2.439 -6.597 1.00 80.50 132 LYS A CA 1
ATOM 1050 C C . LYS A 1 132 ? 19.704 2.624 -6.495 1.00 80.50 132 LYS A C 1
ATOM 1052 O O . LYS A 1 132 ? 20.212 3.616 -7.009 1.00 80.50 132 LYS A O 1
ATOM 1057 N N . HIS A 1 133 ? 20.404 1.690 -5.848 1.00 80.12 133 HIS A N 1
ATOM 1058 C CA . HIS A 1 133 ? 21.869 1.727 -5.681 1.00 80.12 133 HIS A CA 1
ATOM 1059 C C . HIS A 1 133 ? 22.410 2.868 -4.800 1.00 80.12 133 HIS A C 1
ATOM 1061 O O . HIS A 1 133 ? 23.591 3.195 -4.859 1.00 80.12 133 HIS A O 1
ATOM 1067 N N . TRP A 1 134 ? 21.580 3.485 -3.947 1.00 82.31 134 TRP A N 1
ATOM 1068 C CA . TRP A 1 134 ? 22.042 4.559 -3.054 1.00 82.31 134 TRP A CA 1
ATOM 1069 C C . TRP A 1 134 ? 23.121 4.116 -2.049 1.00 82.31 134 TRP A C 1
ATOM 1071 O O . TRP A 1 134 ? 23.853 4.960 -1.532 1.00 82.31 134 TRP A O 1
ATOM 1081 N N . ALA A 1 135 ? 23.179 2.819 -1.738 1.00 79.94 135 ALA A N 1
ATOM 1082 C CA . ALA A 1 135 ? 24.119 2.242 -0.784 1.00 79.94 135 ALA A CA 1
ATOM 1083 C C . ALA A 1 135 ? 25.450 1.810 -1.424 1.00 79.94 135 ALA A C 1
ATOM 1085 O O . ALA A 1 135 ? 26.374 1.456 -0.695 1.00 79.94 135 ALA A O 1
ATOM 1086 N N . ASP A 1 136 ? 25.559 1.860 -2.754 1.00 78.62 136 ASP A N 1
ATOM 1087 C CA . ASP A 1 136 ? 26.735 1.385 -3.476 1.00 78.62 136 ASP A CA 1
ATOM 1088 C C . ASP A 1 136 ? 27.897 2.379 -3.273 1.00 78.62 136 ASP A C 1
ATOM 1090 O O . ASP A 1 136 ? 27.745 3.600 -3.438 1.00 78.62 136 ASP A O 1
ATOM 1094 N N . GLU A 1 137 ? 29.075 1.866 -2.896 1.00 51.28 137 GLU A N 1
ATOM 1095 C CA . GLU A 1 137 ? 30.297 2.662 -2.733 1.00 51.28 137 GLU A CA 1
ATOM 1096 C C . GLU A 1 137 ? 30.737 3.229 -4.091 1.00 51.28 137 GLU A C 1
ATOM 1098 O O . GLU A 1 137 ? 31.439 2.592 -4.868 1.00 51.28 137 GLU A O 1
ATOM 1103 N N . GLY A 1 138 ? 30.282 4.442 -4.405 1.00 51.88 138 GLY A N 1
ATOM 1104 C CA . GLY A 1 138 ? 30.551 5.083 -5.694 1.00 51.88 138 GLY A CA 1
ATOM 1105 C C . GLY A 1 138 ? 29.462 6.037 -6.176 1.00 51.88 138 GLY A C 1
ATOM 1106 O O . GLY A 1 138 ? 29.687 6.755 -7.152 1.00 51.88 138 GLY A O 1
ATOM 1107 N N . TYR A 1 139 ? 28.304 6.104 -5.504 1.00 46.44 139 TYR A N 1
ATOM 1108 C CA . TYR A 1 139 ? 27.277 7.084 -5.863 1.00 46.44 139 TYR A CA 1
ATOM 1109 C C . TYR A 1 139 ? 27.813 8.519 -5.674 1.00 46.44 139 TYR A C 1
ATOM 1111 O O . TYR A 1 139 ? 28.442 8.803 -4.647 1.00 46.44 139 TYR A O 1
ATOM 1119 N N . PRO A 1 140 ? 27.637 9.435 -6.647 1.00 44.16 140 PRO A N 1
ATOM 1120 C CA . PRO A 1 140 ? 28.514 10.590 -6.750 1.00 44.16 140 PRO A CA 1
ATOM 1121 C C . PRO A 1 140 ? 28.355 11.557 -5.579 1.00 44.16 140 PRO A C 1
ATOM 1123 O O . PRO A 1 140 ? 27.273 12.086 -5.313 1.00 44.16 140 PRO A O 1
ATOM 1126 N N . LYS A 1 141 ? 29.505 11.859 -4.974 1.00 50.06 141 LYS A N 1
ATOM 1127 C CA . LYS A 1 141 ? 29.845 13.191 -4.465 1.00 50.06 141 LYS A CA 1
ATOM 1128 C C . LYS A 1 141 ? 29.437 14.236 -5.520 1.00 50.06 141 LYS A C 1
ATOM 1130 O O . LYS A 1 141 ? 29.507 13.979 -6.720 1.00 50.06 141 LYS A O 1
ATOM 1135 N N . GLN A 1 142 ? 28.880 15.339 -5.058 1.00 39.72 142 GLN A N 1
ATOM 1136 C CA . GLN A 1 142 ? 27.918 16.207 -5.731 1.00 39.72 142 GLN A CA 1
ATOM 1137 C C . GLN A 1 142 ? 28.199 16.475 -7.228 1.00 39.72 142 GLN A C 1
ATOM 1139 O O . GLN A 1 142 ? 29.119 17.192 -7.600 1.00 39.72 142 GLN A O 1
ATOM 1144 N N . SER A 1 143 ? 27.268 16.006 -8.070 1.00 34.94 143 SER A N 1
ATOM 1145 C CA . SER A 1 143 ? 26.924 16.457 -9.435 1.00 34.94 143 SER A CA 1
ATOM 1146 C C . SER A 1 143 ? 27.962 16.366 -10.574 1.00 34.94 143 SER A C 1
ATOM 1148 O O . SER A 1 143 ? 28.960 17.072 -10.582 1.00 34.94 143 SER A O 1
ATOM 1150 N N . LEU A 1 144 ? 27.603 15.643 -11.653 1.00 28.22 144 LEU A N 1
ATOM 1151 C CA . LEU A 1 144 ? 27.727 16.094 -13.056 1.00 28.22 144 LEU A CA 1
ATOM 1152 C C . LEU A 1 144 ? 26.909 15.201 -14.024 1.00 28.22 144 LEU A C 1
ATOM 1154 O O . LEU A 1 144 ? 26.814 13.989 -13.876 1.00 28.22 144 LEU A O 1
ATOM 1158 N N . LYS A 1 145 ? 26.292 15.840 -15.028 1.00 38.28 145 LYS A N 1
ATOM 1159 C CA . LYS A 1 145 ? 25.415 15.269 -16.075 1.00 38.28 145 LYS A CA 1
ATOM 1160 C C . LYS A 1 145 ? 26.118 14.256 -17.009 1.00 38.28 145 LYS A C 1
ATOM 1162 O O . LYS A 1 145 ? 27.096 14.654 -17.636 1.00 38.28 145 LYS A O 1
ATOM 1167 N N . ARG A 1 146 ? 25.496 13.090 -17.288 1.00 29.30 146 ARG A N 1
ATOM 1168 C CA . ARG A 1 146 ? 25.048 12.559 -18.621 1.00 29.30 146 ARG A CA 1
ATOM 1169 C C . ARG A 1 146 ? 24.651 11.058 -18.577 1.00 29.30 146 ARG A C 1
ATOM 1171 O O . ARG A 1 146 ? 25.090 10.322 -17.711 1.00 29.30 146 ARG A O 1
ATOM 1178 N N . ILE A 1 147 ? 23.803 10.667 -19.538 1.00 28.23 147 ILE A N 1
ATOM 1179 C CA . ILE A 1 147 ? 23.162 9.358 -19.844 1.00 28.23 147 ILE A CA 1
ATOM 1180 C C . ILE A 1 147 ? 24.041 8.553 -20.866 1.00 28.23 147 ILE A C 1
ATOM 1182 O O . ILE A 1 147 ? 24.849 9.220 -21.517 1.00 28.23 147 ILE A O 1
ATOM 1186 N N . PRO A 1 148 ? 23.731 7.294 -21.288 1.00 47.25 148 PRO A N 1
ATOM 1187 C CA . PRO A 1 148 ? 23.763 5.951 -20.648 1.00 47.25 148 PRO A CA 1
ATOM 1188 C C . PRO A 1 148 ? 24.856 4.985 -21.218 1.00 47.25 148 PRO A C 1
ATOM 1190 O O . PRO A 1 148 ? 25.445 5.286 -22.253 1.00 47.25 148 PRO A O 1
ATOM 1193 N N . VAL A 1 149 ? 24.998 3.782 -20.613 1.00 30.44 149 VAL A N 1
ATOM 1194 C CA . VAL A 1 149 ? 25.113 2.407 -21.213 1.00 30.44 149 VAL A CA 1
ATOM 1195 C C . VAL A 1 149 ? 26.173 1.476 -20.556 1.00 30.44 149 VAL A C 1
ATOM 1197 O O . VAL A 1 149 ? 27.332 1.846 -20.430 1.00 30.44 149 VAL A O 1
ATOM 1200 N N . HIS A 1 150 ? 25.700 0.244 -20.286 1.00 27.53 150 HIS A N 1
ATOM 1201 C CA . HIS A 1 150 ? 26.300 -1.096 -20.067 1.00 27.53 150 HIS A CA 1
ATOM 1202 C C . HIS A 1 150 ? 27.016 -1.537 -18.777 1.00 27.53 150 HIS A C 1
ATOM 1204 O O . HIS A 1 150 ? 27.744 -0.796 -18.131 1.00 27.53 150 HIS A O 1
ATOM 1210 N N . ASP A 1 151 ? 26.721 -2.816 -18.498 1.00 29.95 151 ASP A N 1
ATOM 1211 C CA . ASP A 1 151 ? 27.072 -3.738 -17.415 1.00 29.95 151 ASP A CA 1
ATOM 1212 C C . ASP A 1 151 ? 28.553 -3.790 -17.026 1.00 29.95 151 ASP A C 1
ATOM 1214 O O . ASP A 1 151 ? 29.423 -3.732 -17.888 1.00 29.95 151 ASP A O 1
ATOM 1218 N N . GLU A 1 152 ? 28.826 -4.023 -15.737 1.00 29.53 152 GLU A N 1
ATOM 1219 C CA . GLU A 1 152 ? 29.322 -5.312 -15.218 1.00 29.53 152 GLU A CA 1
ATOM 1220 C C . GLU A 1 152 ? 29.392 -5.301 -13.670 1.00 29.53 152 GLU A C 1
ATOM 1222 O O . GLU A 1 152 ? 29.201 -4.278 -13.019 1.00 29.53 152 GLU A O 1
ATOM 1227 N N . GLN A 1 153 ? 29.554 -6.499 -13.109 1.00 31.45 153 GLN A N 1
ATOM 1228 C CA . GLN A 1 153 ? 29.214 -6.997 -11.767 1.00 31.45 153 GLN A CA 1
ATOM 1229 C C . GLN A 1 153 ? 30.123 -6.538 -10.601 1.00 31.45 153 GLN A C 1
ATOM 1231 O O . GLN A 1 153 ? 31.326 -6.380 -10.789 1.00 31.45 153 GLN A O 1
ATOM 1236 N N . ASN A 1 154 ? 29.554 -6.450 -9.383 1.00 30.94 154 ASN A N 1
ATOM 1237 C CA . ASN A 1 154 ? 30.015 -7.043 -8.094 1.00 30.94 154 ASN A CA 1
ATOM 1238 C C . ASN A 1 154 ? 29.332 -6.331 -6.899 1.00 30.94 154 ASN A C 1
ATOM 1240 O O . ASN A 1 154 ? 29.375 -5.111 -6.806 1.00 30.94 154 ASN A O 1
ATOM 1244 N N . LEU A 1 155 ? 28.506 -7.011 -6.090 1.00 31.30 155 LEU A N 1
ATOM 1245 C CA . LEU A 1 155 ? 28.839 -7.828 -4.900 1.00 31.30 155 LEU A CA 1
ATOM 1246 C C . LEU A 1 155 ? 29.371 -7.016 -3.704 1.00 31.30 155 LEU A C 1
ATOM 1248 O O . LEU A 1 155 ? 30.575 -6.934 -3.504 1.00 31.30 155 LEU A O 1
ATOM 1252 N N . PHE A 1 156 ? 28.451 -6.518 -2.867 1.00 27.53 156 PHE A N 1
ATOM 1253 C CA . PHE A 1 156 ? 28.657 -6.349 -1.422 1.00 27.53 156 PHE A CA 1
ATOM 1254 C C . PHE A 1 156 ? 27.327 -6.557 -0.682 1.00 27.53 156 PHE A C 1
ATOM 1256 O O . PHE A 1 156 ? 26.415 -5.740 -0.786 1.00 27.53 156 PHE A O 1
ATOM 1263 N N . SER A 1 157 ? 27.228 -7.660 0.063 1.00 26.98 157 SER A N 1
ATOM 1264 C CA . SER A 1 157 ? 26.212 -7.853 1.101 1.00 26.98 157 SER A CA 1
ATOM 1265 C C . SER A 1 157 ? 26.804 -7.332 2.409 1.00 26.98 157 SER A C 1
ATOM 1267 O O . SER A 1 157 ? 27.846 -7.818 2.849 1.00 26.98 157 SER A O 1
ATOM 1269 N N . MET A 1 158 ? 26.203 -6.296 2.992 1.00 31.94 158 MET A N 1
ATOM 1270 C CA . MET A 1 158 ? 26.509 -5.861 4.355 1.00 31.94 158 MET A CA 1
ATOM 1271 C C . MET A 1 158 ? 25.391 -6.377 5.253 1.00 31.94 158 MET A C 1
ATOM 1273 O O . MET A 1 158 ? 24.291 -5.825 5.246 1.00 31.94 158 MET A O 1
ATOM 1277 N N . ASP A 1 159 ? 25.688 -7.420 6.023 1.00 27.50 159 ASP A N 1
ATOM 1278 C CA . ASP A 1 159 ? 24.810 -7.902 7.082 1.00 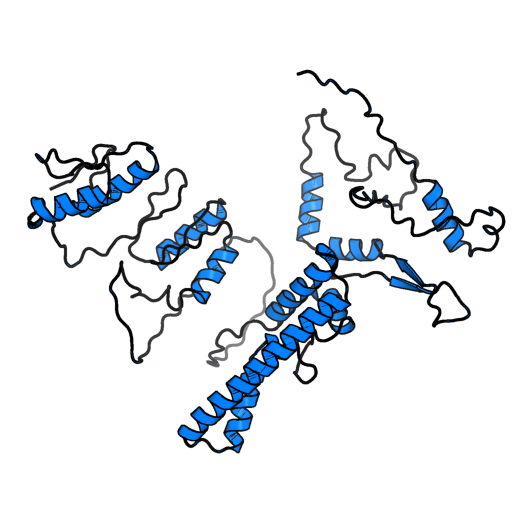27.50 159 ASP A CA 1
ATOM 1279 C C . ASP A 1 159 ? 24.711 -6.829 8.174 1.00 27.50 159 ASP A C 1
ATOM 1281 O O . ASP A 1 159 ? 25.711 -6.374 8.738 1.00 27.50 159 ASP A O 1
ATOM 1285 N N . PHE A 1 160 ? 23.490 -6.375 8.450 1.00 35.00 160 PHE A N 1
ATOM 1286 C CA . PHE A 1 160 ? 23.191 -5.521 9.593 1.00 35.00 160 PHE A CA 1
ATOM 1287 C C . PHE A 1 160 ? 22.673 -6.402 10.724 1.00 35.00 160 PHE A C 1
ATOM 1289 O O . PHE A 1 160 ? 21.481 -6.692 10.798 1.00 35.00 160 PHE A O 1
ATOM 1296 N N . GLU A 1 161 ? 23.567 -6.811 11.618 1.00 29.70 161 GLU A N 1
ATOM 1297 C CA . GLU A 1 161 ? 23.165 -7.320 12.926 1.00 29.70 161 GLU A CA 1
ATOM 1298 C C . GLU A 1 161 ? 22.665 -6.142 13.783 1.00 29.70 161 GLU A C 1
ATOM 1300 O O . GLU A 1 161 ? 23.450 -5.319 14.263 1.00 29.70 161 GLU A O 1
ATOM 1305 N N . ASP A 1 162 ? 21.344 -6.041 13.951 1.00 31.62 162 ASP A N 1
ATOM 1306 C CA . ASP A 1 162 ? 20.718 -5.201 14.976 1.00 31.62 162 ASP A CA 1
ATOM 1307 C C . ASP A 1 162 ? 20.930 -5.885 16.340 1.00 31.62 162 ASP A C 1
ATOM 1309 O O . ASP A 1 162 ? 20.291 -6.886 16.666 1.00 31.62 162 ASP A O 1
ATOM 1313 N N . ASN A 1 163 ? 21.851 -5.350 17.145 1.00 29.80 163 ASN A N 1
ATOM 1314 C CA . ASN A 1 163 ? 21.912 -5.632 18.578 1.00 29.80 163 ASN A CA 1
ATOM 1315 C C . ASN A 1 163 ? 20.908 -4.717 19.292 1.00 29.80 163 ASN A C 1
ATOM 1317 O O . ASN A 1 163 ? 21.251 -3.595 19.664 1.00 29.80 163 ASN A O 1
ATOM 1321 N N . ASP A 1 164 ? 19.691 -5.213 19.501 1.00 32.81 164 ASP A N 1
ATOM 1322 C CA . ASP A 1 164 ? 18.767 -4.680 20.505 1.00 32.81 164 ASP A CA 1
ATOM 1323 C C . ASP A 1 164 ? 18.829 -5.579 21.758 1.00 32.81 164 ASP A C 1
ATOM 1325 O O . ASP A 1 164 ? 18.804 -6.809 21.634 1.00 32.81 164 ASP A O 1
ATOM 1329 N N . PRO A 1 165 ? 18.920 -5.027 22.982 1.00 31.22 165 PRO A N 1
ATOM 1330 C CA . PRO A 1 165 ? 18.966 -5.828 24.194 1.00 31.22 165 PRO A CA 1
ATOM 1331 C C . PRO A 1 165 ? 17.543 -6.254 24.579 1.00 31.22 165 PRO A C 1
ATOM 1333 O O . PRO A 1 165 ? 16.775 -5.468 25.129 1.00 31.22 165 PRO A O 1
ATOM 1336 N N . VAL A 1 166 ? 17.194 -7.517 24.330 1.00 33.91 166 VAL A N 1
ATOM 1337 C CA . VAL A 1 166 ? 15.996 -8.150 24.905 1.00 33.91 166 VAL A CA 1
ATOM 1338 C C . VAL A 1 166 ? 16.427 -9.299 25.815 1.00 33.91 166 VAL A C 1
ATOM 1340 O O . VAL A 1 166 ? 16.933 -10.327 25.366 1.00 33.91 166 VAL A O 1
ATOM 1343 N N . GLU A 1 167 ? 16.237 -9.109 27.120 1.00 32.69 167 GLU A N 1
ATOM 1344 C CA . GLU A 1 167 ? 16.401 -10.137 28.149 1.00 32.69 167 GLU A CA 1
ATOM 1345 C C . GLU A 1 167 ? 15.350 -11.256 28.014 1.00 32.69 167 GLU A C 1
ATOM 1347 O O . GLU A 1 167 ? 14.157 -10.976 28.050 1.00 32.69 167 GLU A O 1
ATOM 1352 N N . GLY A 1 168 ? 15.829 -12.512 27.947 1.00 26.80 168 GLY A N 1
ATOM 1353 C CA . GLY A 1 168 ? 15.220 -13.762 28.459 1.00 26.80 168 GLY A CA 1
ATOM 1354 C C . GLY A 1 168 ? 13.854 -14.201 27.885 1.00 26.80 168 GLY A C 1
ATOM 1355 O O . GLY A 1 168 ? 12.876 -13.481 27.956 1.00 26.80 168 GLY A O 1
ATOM 1356 N N . ASN A 1 169 ? 13.609 -15.439 27.434 1.00 28.27 169 ASN A N 1
ATOM 1357 C CA . ASN A 1 169 ? 14.171 -16.721 27.853 1.00 28.27 169 ASN A CA 1
ATOM 1358 C C . ASN A 1 169 ? 13.704 -17.855 26.891 1.00 28.27 169 ASN A C 1
ATOM 1360 O O . ASN A 1 169 ? 12.507 -18.022 26.687 1.00 28.27 169 ASN A O 1
ATOM 1364 N N . ARG A 1 170 ? 14.661 -18.669 26.410 1.00 28.86 170 ARG A N 1
ATOM 1365 C CA . ARG A 1 170 ? 14.603 -20.095 25.976 1.00 28.86 170 ARG A CA 1
ATOM 1366 C C . ARG A 1 170 ? 13.652 -20.577 24.854 1.00 28.86 170 ARG A C 1
ATOM 1368 O O . ARG A 1 170 ? 12.454 -20.722 25.050 1.00 28.86 170 ARG A O 1
ATOM 1375 N N . THR A 1 171 ? 14.241 -21.228 23.841 1.00 28.48 171 THR A N 1
ATOM 1376 C CA . THR A 1 171 ? 14.434 -22.704 23.840 1.00 28.48 171 THR A CA 1
ATOM 1377 C C . THR A 1 171 ? 15.470 -23.160 22.800 1.00 28.48 171 THR A C 1
ATOM 1379 O O . THR A 1 171 ? 15.557 -22.621 21.705 1.00 28.48 171 THR A O 1
ATOM 1382 N N . GLN A 1 172 ? 16.289 -24.137 23.200 1.00 29.23 172 GLN A N 1
ATOM 1383 C CA . GLN A 1 172 ? 17.327 -24.802 22.408 1.00 29.23 172 GLN A CA 1
ATOM 1384 C C . GLN A 1 172 ? 16.714 -25.721 21.343 1.00 29.23 172 GLN A C 1
ATOM 1386 O O . GLN A 1 172 ? 15.828 -26.508 21.669 1.00 29.23 172 GLN A O 1
ATOM 1391 N N . PHE A 1 173 ? 17.272 -25.709 20.133 1.00 26.28 173 PHE A N 1
ATOM 1392 C CA . PHE A 1 173 ? 17.288 -26.870 19.242 1.00 26.28 173 PHE A CA 1
ATOM 1393 C C . PHE A 1 173 ? 18.670 -26.965 18.589 1.00 26.28 173 PHE A C 1
ATOM 1395 O O . PHE A 1 173 ? 19.132 -26.031 17.938 1.00 26.28 173 PHE A O 1
ATOM 1402 N N . GLU A 1 174 ? 19.349 -28.083 18.830 1.00 28.48 174 GLU A N 1
ATOM 1403 C CA . GLU A 1 174 ? 20.640 -28.422 18.240 1.00 28.48 174 GLU A CA 1
ATOM 1404 C C . GLU A 1 174 ? 20.454 -29.023 16.837 1.00 28.48 174 GLU A C 1
ATOM 1406 O O . GLU A 1 174 ? 19.684 -29.962 16.655 1.00 28.48 174 GLU A O 1
ATOM 1411 N N . GLY A 1 175 ? 21.229 -28.502 15.881 1.00 23.94 175 GLY A N 1
ATOM 1412 C CA . GLY A 1 175 ? 22.030 -29.289 14.938 1.00 23.94 175 GLY A CA 1
ATOM 1413 C C . GLY A 1 175 ? 21.348 -29.984 13.754 1.00 23.94 175 GLY A C 1
ATOM 1414 O O . GLY A 1 175 ? 20.884 -31.113 13.874 1.00 23.94 175 GLY A O 1
ATOM 1415 N N . SER A 1 176 ? 21.531 -29.426 12.552 1.00 24.98 176 SER A N 1
ATOM 1416 C CA . SER A 1 176 ? 22.164 -30.189 11.463 1.00 24.98 176 SER A CA 1
ATOM 1417 C C . SER A 1 176 ? 22.687 -29.275 10.353 1.00 24.98 176 SER A C 1
ATOM 1419 O O . SER A 1 176 ? 21.942 -28.488 9.777 1.00 24.98 176 SER A O 1
ATOM 1421 N N . ASN A 1 177 ? 23.983 -29.404 10.067 1.00 30.45 177 ASN A N 1
ATOM 1422 C CA . ASN A 1 177 ? 24.662 -28.798 8.929 1.00 30.45 177 ASN A CA 1
ATOM 1423 C C . ASN A 1 177 ? 24.227 -29.495 7.636 1.00 30.45 177 ASN A C 1
ATOM 1425 O O . ASN A 1 177 ? 24.497 -30.683 7.478 1.00 30.45 177 ASN A O 1
ATOM 1429 N N . HIS A 1 178 ? 23.675 -28.748 6.686 1.00 30.84 178 HIS A N 1
ATOM 1430 C CA . HIS A 1 178 ? 23.939 -28.982 5.270 1.00 30.84 178 HIS A CA 1
ATOM 1431 C C . HIS A 1 178 ? 23.793 -27.669 4.502 1.00 30.84 178 HIS A C 1
ATOM 1433 O O . HIS A 1 178 ? 22.735 -27.050 4.477 1.00 30.84 178 HIS A O 1
ATOM 1439 N N . SER A 1 179 ? 24.917 -27.258 3.928 1.00 34.75 179 SER A N 1
ATOM 1440 C CA . SER A 1 179 ? 25.060 -26.237 2.903 1.00 34.75 179 SER A CA 1
ATOM 1441 C C . SER A 1 179 ? 24.194 -26.578 1.694 1.00 34.75 179 SER A C 1
ATOM 1443 O O . SER A 1 179 ? 24.430 -27.607 1.057 1.00 34.75 179 SER A O 1
ATOM 1445 N N . ASP A 1 180 ? 23.253 -25.702 1.371 1.00 27.41 180 ASP A N 1
ATOM 1446 C CA . ASP A 1 180 ? 22.739 -25.562 0.016 1.00 27.41 180 ASP A CA 1
ATOM 1447 C C . ASP A 1 180 ? 22.635 -24.060 -0.253 1.00 27.41 180 ASP A C 1
ATOM 1449 O O . ASP A 1 180 ? 21.777 -23.362 0.293 1.00 27.41 180 ASP A O 1
ATOM 1453 N N . ASP A 1 181 ? 23.600 -23.569 -1.029 1.00 34.72 181 ASP A N 1
ATOM 1454 C CA . ASP A 1 181 ? 23.602 -22.238 -1.616 1.00 34.72 181 ASP A CA 1
ATOM 1455 C C . ASP A 1 181 ? 22.393 -22.141 -2.546 1.00 34.72 181 ASP A C 1
ATOM 1457 O O . ASP A 1 181 ? 22.430 -22.548 -3.707 1.00 34.72 181 ASP A O 1
ATOM 1461 N N . ASN A 1 182 ? 21.291 -21.622 -2.019 1.00 32.12 182 ASN A N 1
ATOM 1462 C CA . ASN A 1 182 ? 20.189 -21.150 -2.830 1.00 32.12 182 ASN A CA 1
ATOM 1463 C C . ASN A 1 182 ? 20.020 -19.668 -2.517 1.00 32.12 182 ASN A C 1
ATOM 1465 O O . ASN A 1 182 ? 19.491 -19.296 -1.468 1.00 32.12 182 ASN A O 1
ATOM 1469 N N . GLU A 1 183 ? 20.530 -18.839 -3.426 1.00 42.03 183 GLU A N 1
ATOM 1470 C CA . GLU A 1 183 ? 20.284 -17.403 -3.511 1.00 42.03 183 GLU A CA 1
ATOM 1471 C C . GLU A 1 183 ? 18.771 -17.158 -3.655 1.00 42.03 183 GLU A C 1
ATOM 1473 O O . GLU A 1 183 ? 18.246 -16.891 -4.735 1.00 42.03 183 GLU A O 1
ATOM 1478 N N . ASN A 1 184 ? 18.037 -17.256 -2.548 1.00 32.91 184 ASN A N 1
ATOM 1479 C CA . ASN A 1 184 ? 16.718 -16.665 -2.440 1.00 32.91 184 ASN A CA 1
ATOM 1480 C C . ASN A 1 184 ? 16.931 -15.156 -2.347 1.00 32.91 184 ASN A C 1
ATOM 1482 O O . ASN A 1 184 ? 17.060 -14.593 -1.262 1.00 32.91 184 ASN A O 1
ATOM 1486 N N . VAL A 1 185 ? 16.982 -14.513 -3.516 1.00 44.28 185 VAL A N 1
ATOM 1487 C CA . VAL A 1 185 ? 16.569 -13.117 -3.691 1.00 44.28 185 VAL A CA 1
ATOM 1488 C C . VAL A 1 185 ? 15.366 -12.904 -2.779 1.00 44.28 185 VAL A C 1
ATOM 1490 O O . VAL A 1 185 ? 14.409 -13.663 -2.917 1.00 44.28 185 VAL A O 1
ATOM 1493 N N . GLU A 1 186 ? 15.437 -11.958 -1.833 1.00 47.47 186 GLU A N 1
ATOM 1494 C CA . GLU A 1 186 ? 14.341 -11.647 -0.905 1.00 47.47 186 GLU A CA 1
ATOM 1495 C C . GLU A 1 186 ? 13.049 -11.464 -1.705 1.00 47.47 186 GLU A C 1
ATOM 1497 O O . GLU A 1 186 ? 12.782 -10.419 -2.306 1.00 47.47 186 GLU A O 1
ATOM 1502 N N . VAL A 1 187 ? 12.274 -12.545 -1.767 1.00 52.38 187 VAL A N 1
ATOM 1503 C CA . VAL A 1 187 ? 10.956 -12.579 -2.370 1.00 52.38 187 VAL A CA 1
ATOM 1504 C C . VAL A 1 187 ? 10.150 -11.618 -1.520 1.00 52.38 187 VAL A C 1
ATOM 1506 O O . VAL A 1 187 ? 10.059 -11.797 -0.305 1.00 52.38 187 VAL A O 1
ATOM 1509 N N . PHE A 1 188 ? 9.638 -10.555 -2.141 1.00 63.47 188 PHE A N 1
ATOM 1510 C CA . PHE A 1 188 ? 8.641 -9.699 -1.511 1.00 63.47 188 PHE A CA 1
ATOM 1511 C C . PHE A 1 188 ? 7.633 -10.598 -0.798 1.00 63.47 188 PHE A C 1
ATOM 1513 O O . PHE A 1 188 ? 7.046 -11.462 -1.436 1.00 63.47 188 PHE A O 1
ATOM 1520 N N . ASP A 1 189 ? 7.478 -10.430 0.514 1.00 84.19 189 ASP A N 1
ATOM 1521 C CA . ASP A 1 189 ? 6.613 -11.301 1.301 1.00 84.19 189 ASP A CA 1
ATOM 1522 C C . ASP A 1 189 ? 5.158 -11.163 0.813 1.00 84.19 189 ASP A C 1
ATOM 1524 O O . ASP A 1 189 ? 4.480 -10.163 1.085 1.00 84.19 189 ASP A O 1
ATOM 1528 N N . ASP A 1 190 ? 4.690 -12.166 0.062 1.00 88.31 190 ASP A N 1
ATOM 1529 C CA . ASP A 1 190 ? 3.323 -12.283 -0.452 1.00 88.31 190 ASP A CA 1
ATOM 1530 C C . ASP A 1 190 ? 2.295 -12.097 0.669 1.00 88.31 190 ASP A C 1
ATOM 1532 O O . ASP A 1 190 ? 1.236 -11.487 0.473 1.00 88.31 190 ASP A O 1
ATOM 1536 N N . GLU A 1 191 ? 2.604 -12.594 1.870 1.00 88.50 191 GLU A N 1
ATOM 1537 C CA . GLU A 1 191 ? 1.736 -12.488 3.031 1.00 88.50 191 GLU A CA 1
ATOM 1538 C C . GLU A 1 191 ? 1.643 -11.041 3.521 1.00 88.50 191 GLU A C 1
ATOM 1540 O O . GLU A 1 191 ? 0.533 -10.540 3.756 1.00 88.50 191 GLU A O 1
ATOM 1545 N N . LEU A 1 192 ? 2.777 -10.342 3.608 1.00 89.56 192 LEU A N 1
ATOM 1546 C CA . LEU A 1 192 ? 2.834 -8.922 3.950 1.00 89.56 192 LEU A CA 1
ATOM 1547 C C . LEU A 1 192 ? 2.130 -8.056 2.904 1.00 89.56 192 LEU A C 1
ATOM 1549 O O . LEU A 1 192 ? 1.397 -7.128 3.269 1.00 89.56 192 LEU A O 1
ATOM 1553 N N . PHE A 1 193 ? 2.306 -8.349 1.613 1.00 92.19 193 PHE A N 1
ATOM 1554 C CA . PHE A 1 193 ? 1.595 -7.642 0.550 1.00 92.19 193 PHE A CA 1
ATOM 1555 C C . PHE A 1 193 ? 0.083 -7.822 0.707 1.00 92.19 193 PHE A C 1
ATOM 1557 O O . PHE A 1 193 ? -0.657 -6.833 0.755 1.00 92.19 193 PHE A O 1
ATOM 1564 N N . MET A 1 194 ? -0.376 -9.067 0.877 1.00 93.56 194 MET A N 1
ATOM 1565 C CA . MET A 1 194 ? -1.790 -9.390 1.073 1.00 93.56 194 MET A CA 1
ATOM 1566 C C . MET A 1 194 ? -2.377 -8.742 2.329 1.00 93.56 194 MET A C 1
ATOM 1568 O O . MET A 1 194 ? -3.497 -8.222 2.291 1.00 93.56 194 MET A O 1
ATOM 1572 N N . ALA A 1 195 ? -1.627 -8.713 3.431 1.00 92.62 195 ALA A N 1
ATOM 1573 C CA . ALA A 1 195 ? -2.017 -7.990 4.635 1.00 92.62 195 ALA A CA 1
ATOM 1574 C C . ALA A 1 195 ? -2.092 -6.474 4.378 1.00 92.62 195 ALA A C 1
ATOM 1576 O O . ALA A 1 195 ? -3.035 -5.807 4.800 1.00 92.62 195 ALA A O 1
ATOM 1577 N N . THR A 1 196 ? -1.158 -5.910 3.620 1.00 94.56 196 THR A N 1
ATOM 1578 C CA . THR A 1 196 ? -1.138 -4.471 3.325 1.00 94.56 196 THR A CA 1
ATOM 1579 C C . THR A 1 196 ? -2.351 -4.048 2.500 1.00 94.56 196 THR A C 1
ATOM 1581 O O . THR A 1 196 ? -3.078 -3.125 2.882 1.00 94.56 196 THR A O 1
ATOM 1584 N N . ILE A 1 197 ? -2.633 -4.748 1.401 1.00 96.06 197 ILE A N 1
ATOM 1585 C CA . ILE A 1 197 ? -3.788 -4.434 0.554 1.00 96.06 197 ILE A CA 1
ATOM 1586 C C . ILE A 1 197 ? -5.117 -4.785 1.249 1.00 96.06 197 ILE A C 1
ATOM 1588 O O . ILE A 1 197 ? -6.112 -4.071 1.103 1.00 96.06 197 ILE A O 1
ATOM 1592 N N . GLY A 1 198 ? -5.137 -5.834 2.079 1.00 96.25 198 GLY A N 1
ATOM 1593 C CA . GLY A 1 198 ? -6.274 -6.167 2.932 1.00 96.25 198 GLY A CA 1
ATOM 1594 C C . GLY A 1 198 ? -6.586 -5.039 3.916 1.00 96.25 198 GLY A C 1
ATOM 1595 O O . GLY A 1 198 ? -7.737 -4.615 4.023 1.00 96.25 198 GLY A O 1
ATOM 1596 N N . LYS A 1 199 ? -5.562 -4.486 4.575 1.00 95.19 199 LYS A N 1
ATOM 1597 C CA . LYS A 1 199 ? -5.699 -3.343 5.484 1.00 95.19 199 LYS A CA 1
ATOM 1598 C C . LYS A 1 199 ? -6.177 -2.091 4.755 1.00 95.19 199 LYS A C 1
ATOM 1600 O O . LYS A 1 199 ? -7.022 -1.375 5.285 1.00 95.19 199 LYS A O 1
ATOM 1605 N N . PHE A 1 200 ? -5.696 -1.850 3.534 1.00 97.00 200 PHE A N 1
ATOM 1606 C CA . PHE A 1 200 ? -6.188 -0.759 2.691 1.00 97.00 200 PHE A CA 1
ATOM 1607 C C . PHE A 1 200 ? -7.702 -0.866 2.461 1.00 97.00 200 PHE A C 1
ATOM 1609 O O . PHE A 1 200 ? -8.438 0.074 2.765 1.00 97.00 200 PHE A O 1
ATOM 1616 N N . TYR A 1 201 ? -8.194 -2.025 2.015 1.00 97.44 201 TYR A N 1
ATOM 1617 C CA . TYR A 1 201 ? -9.631 -2.225 1.819 1.00 97.44 201 TYR A CA 1
ATOM 1618 C C . TYR A 1 201 ? -10.433 -2.151 3.123 1.00 97.44 201 TYR A C 1
ATOM 1620 O O . TYR A 1 201 ? -11.550 -1.629 3.119 1.00 97.44 201 TYR A O 1
ATOM 1628 N N . LEU A 1 202 ? -9.879 -2.643 4.234 1.00 95.44 202 LEU A N 1
ATOM 1629 C CA . LEU A 1 202 ? -10.521 -2.533 5.540 1.00 95.44 202 LEU A CA 1
ATOM 1630 C C . LEU A 1 202 ? -10.618 -1.072 6.000 1.00 95.44 202 LEU A C 1
ATOM 1632 O O . LEU A 1 202 ? -11.671 -0.682 6.489 1.00 95.44 202 LEU A O 1
ATOM 1636 N N . SER A 1 203 ? -9.587 -0.247 5.793 1.00 95.50 203 SER A N 1
ATOM 1637 C CA . SER A 1 203 ? -9.622 1.191 6.105 1.00 95.50 203 SER A CA 1
ATOM 1638 C C . SER A 1 203 ? -10.678 1.920 5.266 1.00 95.50 203 SER A C 1
ATOM 1640 O O . SER A 1 203 ? -11.493 2.667 5.811 1.00 95.50 203 SER A O 1
ATOM 1642 N N . LEU A 1 204 ? -10.766 1.635 3.959 1.00 93.56 204 LEU A N 1
ATOM 1643 C CA . LEU A 1 204 ? -11.832 2.185 3.109 1.00 93.56 204 LEU A CA 1
ATOM 1644 C C . LEU A 1 204 ? -13.232 1.840 3.637 1.00 93.56 204 LEU A C 1
ATOM 1646 O O . LEU A 1 204 ? -14.125 2.687 3.643 1.00 93.56 204 LEU A O 1
ATOM 1650 N N . TYR A 1 205 ? -13.413 0.602 4.093 1.00 91.06 205 TYR A N 1
ATOM 1651 C CA . TYR A 1 205 ? -14.687 0.113 4.605 1.00 91.06 205 TYR A CA 1
ATOM 1652 C C . TYR A 1 205 ? -15.025 0.660 6.002 1.00 91.06 205 TYR A C 1
ATOM 1654 O O . TYR A 1 205 ? -16.113 1.189 6.210 1.00 91.06 205 TYR A O 1
ATOM 1662 N N . ALA A 1 206 ? -14.114 0.528 6.966 1.00 87.88 206 ALA A N 1
ATOM 1663 C CA . ALA A 1 206 ? -14.377 0.755 8.387 1.00 87.88 206 ALA A CA 1
ATOM 1664 C C . ALA A 1 206 ? -14.043 2.178 8.855 1.00 87.88 206 ALA A C 1
ATOM 1666 O O . ALA A 1 206 ? -14.742 2.707 9.713 1.00 87.88 206 ALA A O 1
ATOM 1667 N N . GLU A 1 207 ? -13.004 2.809 8.301 1.00 86.44 207 GLU A N 1
ATOM 1668 C CA . GLU A 1 207 ? -12.576 4.155 8.711 1.00 86.44 207 GLU A CA 1
ATOM 1669 C C . GLU A 1 207 ? -13.174 5.238 7.813 1.00 86.44 207 GLU A C 1
ATOM 1671 O O . GLU A 1 207 ? -13.521 6.320 8.281 1.00 86.44 207 GLU A O 1
ATOM 1676 N N . LYS A 1 208 ? -13.272 4.968 6.505 1.00 89.31 208 LYS A N 1
ATOM 1677 C CA . LYS A 1 208 ? -13.825 5.915 5.522 1.00 89.31 208 LYS A CA 1
ATOM 1678 C C . LYS A 1 208 ? -15.300 5.683 5.219 1.00 89.31 208 LYS A C 1
ATOM 1680 O O . LYS A 1 208 ? -15.882 6.472 4.480 1.00 89.31 208 LYS A O 1
ATOM 1685 N N . LEU A 1 209 ? -15.894 4.639 5.803 1.00 88.00 209 LEU A N 1
ATOM 1686 C CA . LEU A 1 209 ? -17.315 4.300 5.687 1.00 88.00 209 LEU A CA 1
ATOM 1687 C C . LEU A 1 209 ? -17.795 4.221 4.228 1.00 88.00 209 LEU A C 1
ATOM 1689 O O . LEU A 1 209 ? -18.936 4.570 3.918 1.00 88.00 209 LEU A O 1
ATOM 1693 N N . LEU A 1 210 ? -16.922 3.784 3.311 1.00 89.75 210 LEU A N 1
ATOM 1694 C CA . LEU A 1 210 ? -17.292 3.655 1.908 1.00 89.75 210 LEU A CA 1
ATOM 1695 C C . LEU A 1 210 ? -18.244 2.477 1.711 1.00 89.75 210 LEU A C 1
ATOM 1697 O O . LEU A 1 210 ? -18.053 1.386 2.255 1.00 89.75 210 LEU A O 1
ATOM 1701 N N . ALA A 1 211 ? -19.257 2.692 0.871 1.00 91.69 211 ALA A N 1
ATOM 1702 C CA . ALA A 1 211 ? -20.187 1.644 0.492 1.00 91.69 211 ALA A CA 1
ATOM 1703 C C . ALA A 1 211 ? -19.450 0.484 -0.190 1.00 91.69 211 ALA A C 1
ATOM 1705 O O . ALA A 1 211 ? -18.499 0.671 -0.955 1.00 91.69 211 ALA A O 1
ATOM 1706 N N . GLN A 1 212 ? -19.938 -0.736 0.037 1.00 90.25 212 GLN A N 1
ATOM 1707 C CA . GLN A 1 212 ? -19.322 -1.934 -0.526 1.00 90.25 212 GLN A CA 1
ATOM 1708 C C . GLN A 1 212 ? -19.289 -1.922 -2.061 1.00 90.25 212 GLN A C 1
ATOM 1710 O O . GLN A 1 212 ? -18.369 -2.483 -2.656 1.00 90.25 212 GLN A O 1
ATOM 1715 N N . THR A 1 213 ? -20.275 -1.280 -2.688 1.00 93.38 213 THR A N 1
ATOM 1716 C CA . THR A 1 213 ? -20.335 -1.051 -4.135 1.00 93.38 213 THR A CA 1
ATOM 1717 C C . THR A 1 213 ? -19.172 -0.182 -4.602 1.00 93.38 213 THR A C 1
ATOM 1719 O O . THR A 1 213 ? -18.434 -0.601 -5.482 1.00 93.38 213 THR A O 1
ATOM 1722 N N . THR A 1 214 ? -18.905 0.940 -3.932 1.00 96.44 214 THR A N 1
ATOM 1723 C CA . THR A 1 214 ? -17.762 1.817 -4.235 1.00 96.44 214 THR A CA 1
ATOM 1724 C C . THR A 1 214 ? -16.426 1.092 -4.082 1.00 96.44 214 THR A C 1
ATOM 1726 O O . THR A 1 214 ? -15.546 1.208 -4.930 1.00 96.44 214 THR A O 1
ATOM 1729 N N . ILE A 1 215 ? -16.269 0.293 -3.024 1.00 96.56 215 ILE A N 1
ATOM 1730 C CA . ILE A 1 215 ? -15.060 -0.523 -2.838 1.00 96.56 215 ILE A CA 1
ATOM 1731 C C . ILE A 1 215 ? -14.929 -1.569 -3.952 1.00 96.56 215 ILE A C 1
ATOM 1733 O O . ILE A 1 215 ? -13.823 -1.861 -4.408 1.00 96.56 215 ILE A O 1
ATOM 1737 N N . GLN A 1 216 ? -16.047 -2.142 -4.401 1.00 96.44 216 GLN A N 1
ATOM 1738 C CA . GLN A 1 216 ? -16.051 -3.061 -5.532 1.00 96.44 216 GLN A CA 1
ATOM 1739 C C . GLN A 1 216 ? -15.664 -2.356 -6.837 1.00 96.44 216 GLN A C 1
ATOM 1741 O O . GLN A 1 216 ? -14.906 -2.938 -7.603 1.00 96.44 216 GLN A O 1
ATOM 1746 N N . ASP A 1 217 ? -16.093 -1.116 -7.066 1.00 96.12 217 ASP A N 1
ATOM 1747 C CA . ASP A 1 217 ? -15.702 -0.337 -8.247 1.00 96.12 217 ASP A CA 1
ATOM 1748 C C . ASP A 1 217 ? -14.196 -0.042 -8.265 1.00 96.12 217 ASP A C 1
ATOM 1750 O O . ASP A 1 217 ? -13.550 -0.168 -9.307 1.00 96.12 217 ASP A O 1
ATOM 1754 N N . ILE A 1 218 ? -13.608 0.266 -7.102 1.00 97.31 218 ILE A N 1
ATOM 1755 C CA . ILE A 1 218 ? -12.150 0.407 -6.945 1.00 97.31 218 ILE A CA 1
ATOM 1756 C C . ILE A 1 218 ? -11.452 -0.916 -7.286 1.00 97.31 218 ILE A C 1
ATOM 1758 O O . ILE A 1 218 ? -10.515 -0.936 -8.082 1.00 97.31 218 ILE A O 1
ATOM 1762 N N . CYS A 1 219 ? -11.938 -2.029 -6.732 1.00 96.44 219 CYS A N 1
ATOM 1763 C CA . CYS A 1 219 ? -11.400 -3.365 -6.992 1.00 96.44 219 CYS A CA 1
ATOM 1764 C C . CYS A 1 219 ? -11.471 -3.731 -8.485 1.00 96.44 219 CYS A C 1
ATOM 1766 O O . CYS A 1 219 ? -10.482 -4.181 -9.063 1.00 96.44 219 CYS A O 1
ATOM 1768 N N . ASN A 1 220 ? -12.606 -3.464 -9.136 1.00 92.75 220 ASN A N 1
ATOM 1769 C CA . ASN A 1 220 ? -12.801 -3.683 -10.569 1.00 92.75 220 ASN A CA 1
ATOM 1770 C C . ASN A 1 220 ? -11.865 -2.797 -11.403 1.00 92.75 220 ASN A C 1
ATOM 1772 O O . ASN A 1 220 ? -11.302 -3.257 -12.391 1.00 92.75 220 ASN A O 1
ATOM 1776 N N . SER A 1 221 ? -11.653 -1.546 -10.986 1.00 96.31 221 SER A N 1
ATOM 1777 C CA . SER A 1 221 ? -10.737 -0.623 -11.665 1.00 96.31 221 SER A CA 1
ATOM 1778 C C . SER A 1 221 ? -9.288 -1.107 -11.582 1.00 96.31 221 SER A C 1
ATOM 1780 O O . SER A 1 221 ? -8.583 -1.091 -12.586 1.00 96.31 221 SER A O 1
ATOM 1782 N N . ILE A 1 222 ? -8.847 -1.599 -10.419 1.00 96.00 222 ILE A N 1
ATOM 1783 C CA . ILE A 1 222 ? -7.518 -2.213 -10.249 1.00 96.00 222 ILE A CA 1
ATOM 1784 C C . ILE A 1 222 ? -7.389 -3.475 -11.111 1.00 96.00 222 ILE A C 1
ATOM 1786 O O . ILE A 1 222 ? -6.384 -3.655 -11.798 1.00 96.00 222 ILE A O 1
ATOM 1790 N N . THR A 1 223 ? -8.427 -4.312 -11.130 1.00 93.75 223 THR A N 1
ATOM 1791 C CA . THR A 1 223 ? -8.486 -5.517 -11.972 1.00 93.75 223 THR A CA 1
ATOM 1792 C C . THR A 1 223 ? -8.295 -5.151 -13.446 1.00 93.75 223 THR A C 1
ATOM 1794 O O . THR A 1 223 ? -7.392 -5.663 -14.095 1.00 93.75 223 THR A O 1
ATOM 1797 N N . TYR A 1 224 ? -9.055 -4.180 -13.953 1.00 92.88 224 TYR A N 1
ATOM 1798 C CA . TYR A 1 224 ? -8.941 -3.725 -15.339 1.00 92.88 224 TYR A CA 1
ATOM 1799 C C . TYR A 1 224 ? -7.573 -3.095 -15.652 1.00 92.88 224 TYR A C 1
ATOM 1801 O O . TYR A 1 224 ? -6.973 -3.376 -16.688 1.00 92.88 224 TYR A O 1
ATOM 1809 N N . MET A 1 225 ? -7.037 -2.258 -14.756 1.00 95.38 225 MET A N 1
ATOM 1810 C CA . MET A 1 225 ? -5.714 -1.649 -14.949 1.00 95.38 225 MET A CA 1
ATOM 1811 C C . MET A 1 225 ? -4.607 -2.703 -15.034 1.00 95.38 225 MET A C 1
ATOM 1813 O O . MET A 1 225 ? -3.722 -2.592 -15.886 1.00 95.38 225 MET A O 1
ATOM 1817 N N . THR A 1 226 ? -4.662 -3.727 -14.179 1.00 95.19 226 THR A N 1
ATOM 1818 C CA . THR A 1 226 ? -3.693 -4.830 -14.211 1.00 95.19 226 THR A CA 1
ATOM 1819 C C . THR A 1 226 ? -3.846 -5.665 -15.481 1.00 95.19 226 THR A C 1
ATOM 1821 O O . THR A 1 226 ? -2.834 -5.930 -16.119 1.00 95.19 226 THR A O 1
ATOM 1824 N N . GLU A 1 227 ? -5.066 -5.962 -15.946 1.00 91.00 227 GLU A N 1
ATOM 1825 C CA . GLU A 1 227 ? -5.302 -6.648 -17.232 1.00 91.00 227 GLU A CA 1
ATOM 1826 C C . GLU A 1 227 ? -4.700 -5.895 -18.423 1.00 91.00 227 GLU A C 1
ATOM 1828 O O . GLU A 1 227 ? -3.998 -6.485 -19.246 1.00 91.00 227 GLU A O 1
ATOM 1833 N N . VAL A 1 228 ? -4.941 -4.584 -18.518 1.00 92.38 228 VAL A N 1
ATOM 1834 C CA . VAL A 1 228 ? -4.409 -3.754 -19.611 1.00 92.38 228 VAL A CA 1
ATOM 1835 C C . VAL A 1 228 ? -2.882 -3.687 -19.550 1.00 92.38 228 VAL A C 1
ATOM 1837 O O . VAL A 1 228 ? -2.212 -3.812 -20.581 1.00 92.38 228 VAL A O 1
ATOM 1840 N N . SER A 1 229 ? -2.323 -3.515 -18.348 1.00 94.75 229 SER A N 1
ATOM 1841 C CA . SER A 1 229 ? -0.874 -3.516 -18.125 1.00 94.75 229 SER A CA 1
ATOM 1842 C C . SER A 1 229 ? -0.250 -4.847 -18.552 1.00 94.75 229 SER A C 1
ATOM 1844 O O . SER A 1 229 ? 0.711 -4.872 -19.322 1.00 94.75 229 SER A O 1
ATOM 1846 N N . HIS A 1 230 ? -0.858 -5.958 -18.138 1.00 93.81 230 HIS A N 1
ATOM 1847 C CA . HIS A 1 230 ? -0.431 -7.323 -18.440 1.00 93.81 230 HIS A CA 1
ATOM 1848 C C . HIS A 1 230 ? -0.525 -7.648 -19.924 1.00 93.81 230 HIS A C 1
ATOM 1850 O O . HIS A 1 230 ? 0.425 -8.181 -20.492 1.00 93.81 230 HIS A O 1
ATOM 1856 N N . ALA A 1 231 ? -1.618 -7.271 -20.590 1.00 90.38 231 ALA A N 1
ATOM 1857 C CA . ALA A 1 231 ? -1.771 -7.452 -22.030 1.00 90.38 231 ALA A CA 1
ATOM 1858 C C . ALA A 1 231 ? -0.658 -6.727 -22.802 1.00 90.38 231 ALA A C 1
ATOM 1860 O O . ALA A 1 231 ? -0.038 -7.302 -23.700 1.00 90.38 231 ALA A O 1
ATOM 1861 N N . ARG A 1 232 ? -0.347 -5.482 -22.416 1.00 95.25 232 ARG A N 1
ATOM 1862 C CA . ARG A 1 232 ? 0.758 -4.718 -23.009 1.00 95.25 232 ARG A CA 1
ATOM 1863 C C . ARG A 1 232 ? 2.112 -5.367 -22.723 1.00 95.25 232 ARG A C 1
ATOM 1865 O O . ARG A 1 232 ? 2.925 -5.494 -23.639 1.00 95.25 232 ARG A O 1
ATOM 1872 N N . MET A 1 233 ? 2.351 -5.773 -21.479 1.00 95.25 233 MET A N 1
ATOM 1873 C CA . MET A 1 233 ? 3.597 -6.408 -21.05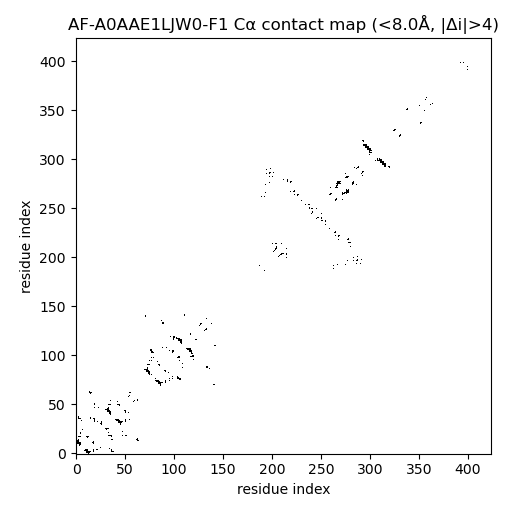7 1.00 95.25 233 MET A CA 1
ATOM 1874 C C . MET A 1 233 ? 3.831 -7.719 -21.804 1.00 95.25 233 MET A C 1
ATOM 1876 O O . MET A 1 233 ? 4.911 -7.909 -22.356 1.00 95.25 233 MET A O 1
ATOM 1880 N N . LYS A 1 234 ? 2.799 -8.562 -21.934 1.00 94.88 234 LYS A N 1
ATOM 1881 C CA . LYS A 1 234 ? 2.850 -9.807 -22.705 1.00 94.88 234 LYS A CA 1
ATOM 1882 C C . LYS A 1 234 ? 3.259 -9.552 -24.153 1.00 94.88 234 LYS A C 1
ATOM 1884 O O . LYS A 1 234 ? 4.122 -10.260 -24.657 1.00 94.88 234 LYS A O 1
ATOM 1889 N N . VAL A 1 235 ? 2.698 -8.537 -24.818 1.00 95.00 235 VAL A N 1
ATOM 1890 C CA . VAL A 1 235 ? 3.062 -8.194 -26.209 1.00 95.00 235 VAL A CA 1
ATOM 1891 C C . VAL A 1 235 ? 4.530 -7.778 -26.324 1.00 95.00 235 VAL A C 1
ATOM 1893 O O . VAL A 1 235 ? 5.226 -8.244 -27.227 1.00 95.00 235 VAL A O 1
ATOM 1896 N N . ILE A 1 236 ? 5.004 -6.912 -25.424 1.00 96.69 236 ILE A N 1
ATOM 1897 C CA . ILE A 1 236 ? 6.391 -6.424 -25.432 1.00 96.69 236 ILE A CA 1
ATOM 1898 C C . ILE A 1 236 ? 7.362 -7.574 -25.151 1.00 96.69 236 ILE A C 1
ATOM 1900 O O . ILE A 1 236 ? 8.316 -7.763 -25.902 1.00 96.69 236 ILE A O 1
ATOM 1904 N N . LEU A 1 237 ? 7.085 -8.362 -24.113 1.00 96.50 237 LEU A N 1
ATOM 1905 C CA . LEU A 1 237 ? 7.916 -9.484 -23.696 1.00 96.50 237 LEU A CA 1
ATOM 1906 C C . LEU A 1 237 ? 7.954 -10.576 -24.769 1.00 96.50 237 LEU A C 1
ATOM 1908 O O . LEU A 1 237 ? 9.030 -11.021 -25.145 1.00 96.50 237 LEU A O 1
ATOM 1912 N N . THR A 1 238 ? 6.803 -10.943 -25.336 1.00 97.12 238 THR A N 1
ATOM 1913 C CA . THR A 1 238 ? 6.722 -11.919 -26.436 1.00 97.12 238 THR A CA 1
ATOM 1914 C C . THR A 1 238 ? 7.575 -11.483 -27.623 1.00 97.12 238 THR A C 1
ATOM 1916 O O . THR A 1 238 ? 8.322 -12.291 -28.163 1.00 97.12 238 THR A O 1
ATOM 1919 N N . ARG A 1 239 ? 7.500 -10.205 -28.026 1.00 96.94 239 ARG A N 1
ATOM 1920 C CA . ARG A 1 239 ? 8.322 -9.682 -29.126 1.00 96.94 239 ARG A CA 1
ATOM 1921 C C . ARG A 1 239 ? 9.811 -9.781 -28.798 1.00 96.94 239 ARG A C 1
ATOM 1923 O O . ARG A 1 239 ? 10.545 -10.358 -29.586 1.00 96.94 239 ARG A O 1
ATOM 1930 N N . ALA A 1 240 ? 10.223 -9.295 -27.628 1.00 97.31 240 ALA A N 1
ATOM 1931 C CA . ALA A 1 240 ? 11.622 -9.331 -27.210 1.00 97.31 240 ALA A CA 1
ATOM 1932 C C . ALA A 1 240 ? 12.178 -10.765 -27.146 1.00 97.31 240 ALA A C 1
ATOM 1934 O O . ALA A 1 240 ? 13.290 -11.015 -27.593 1.00 97.31 240 ALA A O 1
ATOM 1935 N N . LEU A 1 241 ? 11.398 -11.726 -26.640 1.00 97.44 241 LEU A N 1
ATOM 1936 C CA . LEU A 1 241 ? 11.820 -13.127 -26.563 1.00 97.44 241 LEU A CA 1
ATOM 1937 C C . LEU A 1 241 ? 11.876 -13.797 -27.947 1.00 97.44 241 LEU A C 1
ATOM 1939 O O . LEU A 1 241 ? 12.753 -14.627 -28.180 1.00 97.44 241 LEU A O 1
ATOM 1943 N N . ARG A 1 242 ? 10.986 -13.428 -28.881 1.00 96.69 242 ARG A N 1
ATOM 1944 C CA . ARG A 1 242 ? 11.061 -13.890 -30.279 1.00 96.69 242 ARG A CA 1
ATOM 1945 C C . ARG A 1 242 ? 12.278 -13.332 -31.007 1.00 96.69 242 ARG A C 1
ATOM 1947 O O . ARG A 1 242 ? 12.897 -14.071 -31.763 1.00 96.69 242 ARG A O 1
ATOM 1954 N N . ASP A 1 243 ? 12.630 -12.070 -30.761 1.00 97.25 243 ASP A N 1
ATOM 1955 C CA . ASP A 1 243 ? 13.831 -11.444 -31.330 1.00 97.25 243 ASP A CA 1
ATOM 1956 C C . ASP A 1 243 ? 15.119 -12.130 -30.827 1.00 97.25 243 ASP A C 1
ATOM 1958 O O . ASP A 1 243 ? 16.139 -12.113 -31.509 1.00 97.25 243 ASP A O 1
ATOM 1962 N N . LEU A 1 244 ? 15.052 -12.790 -29.664 1.00 97.19 244 LEU A N 1
ATOM 1963 C CA . LEU A 1 244 ? 16.099 -13.655 -29.104 1.00 97.19 244 LEU A CA 1
ATOM 1964 C C . LEU A 1 244 ? 15.990 -15.126 -29.553 1.00 97.19 244 LEU A C 1
ATOM 1966 O O . LEU A 1 244 ? 16.625 -15.998 -28.963 1.00 97.19 244 LEU A O 1
ATOM 1970 N N . GLU A 1 245 ? 15.161 -15.414 -30.558 1.00 97.25 245 GLU A N 1
ATOM 1971 C CA . GLU A 1 245 ? 14.950 -16.750 -31.132 1.00 97.25 245 GLU A CA 1
ATOM 1972 C C . GLU A 1 245 ? 14.494 -17.812 -30.109 1.00 97.25 245 GLU A C 1
ATOM 1974 O O . GLU A 1 245 ? 14.727 -19.015 -30.269 1.00 97.25 245 GLU A O 1
ATOM 1979 N N . ILE A 1 246 ? 13.800 -17.396 -29.042 1.00 96.81 246 ILE A N 1
ATOM 1980 C CA . ILE A 1 246 ? 13.267 -18.326 -28.041 1.00 96.81 246 ILE A CA 1
ATOM 1981 C C . ILE A 1 246 ? 12.058 -19.081 -28.629 1.00 96.81 246 ILE A C 1
ATOM 1983 O O . ILE A 1 246 ? 11.167 -18.462 -29.212 1.00 96.81 246 ILE A O 1
ATOM 1987 N N . PRO A 1 247 ? 11.960 -20.416 -28.455 1.00 95.50 247 PRO A N 1
ATOM 1988 C CA . PRO A 1 247 ? 10.820 -21.189 -28.948 1.00 95.50 247 PRO A CA 1
ATOM 1989 C C . PRO A 1 247 ? 9.484 -20.733 -28.346 1.00 95.50 247 PRO A C 1
ATOM 1991 O O . PRO A 1 247 ? 9.380 -20.574 -27.129 1.00 95.50 247 PRO A O 1
ATOM 1994 N N . GLU A 1 248 ? 8.435 -20.642 -29.169 1.00 91.44 248 GLU A N 1
ATOM 1995 C CA . GLU A 1 248 ? 7.114 -20.113 -28.775 1.00 91.44 248 GLU A CA 1
ATOM 1996 C C . GLU A 1 248 ? 6.531 -20.800 -27.522 1.00 91.44 248 GLU A C 1
ATOM 1998 O O . GLU A 1 248 ? 6.036 -20.136 -26.615 1.00 91.44 248 GLU A O 1
ATOM 2003 N N . GLY A 1 249 ? 6.692 -22.124 -27.395 1.00 91.31 249 GLY A N 1
ATOM 2004 C CA . GLY A 1 249 ? 6.229 -22.864 -26.212 1.00 91.31 249 GLY A CA 1
ATOM 2005 C C . GLY A 1 249 ? 6.929 -22.473 -24.900 1.00 91.31 249 GLY A C 1
ATOM 2006 O O . GLY A 1 249 ? 6.349 -22.626 -23.828 1.00 91.31 249 GLY A O 1
ATOM 2007 N N . LYS A 1 250 ? 8.162 -21.946 -24.958 1.00 95.31 250 LYS A N 1
ATOM 2008 C CA . LYS A 1 250 ? 8.853 -21.375 -23.789 1.00 95.31 250 LYS A CA 1
ATOM 2009 C C . LYS A 1 250 ? 8.429 -19.930 -23.535 1.00 95.31 250 LYS A C 1
ATOM 2011 O O . LYS A 1 250 ? 8.351 -19.535 -22.377 1.00 95.31 250 LYS A O 1
ATOM 2016 N N . ILE A 1 251 ? 8.131 -19.167 -24.587 1.00 95.69 251 ILE A N 1
ATOM 2017 C CA . ILE A 1 251 ? 7.680 -17.774 -24.472 1.00 95.69 251 ILE A CA 1
ATOM 2018 C C . ILE A 1 251 ? 6.379 -17.687 -23.678 1.00 95.69 251 ILE A C 1
ATOM 2020 O O . ILE A 1 251 ? 6.295 -16.882 -22.753 1.00 95.69 251 ILE A O 1
ATOM 2024 N N . ASP A 1 252 ? 5.395 -18.534 -23.987 1.00 92.69 252 ASP A N 1
ATOM 2025 C CA . ASP A 1 252 ? 4.119 -18.537 -23.263 1.00 92.69 252 ASP A CA 1
ATOM 2026 C C . ASP A 1 252 ? 4.301 -18.848 -21.775 1.00 92.69 252 ASP A C 1
ATOM 2028 O O . ASP A 1 252 ? 3.673 -18.206 -20.932 1.00 92.69 252 ASP A O 1
ATOM 2032 N N . ARG A 1 253 ? 5.200 -19.783 -21.446 1.00 94.88 253 ARG A N 1
ATOM 2033 C CA . ARG A 1 253 ? 5.531 -20.120 -20.058 1.00 94.88 253 ARG A CA 1
ATOM 2034 C C . ARG A 1 253 ? 6.217 -18.961 -19.338 1.00 94.88 253 ARG A C 1
ATOM 2036 O O . ARG A 1 253 ? 5.776 -18.598 -18.259 1.00 94.88 253 ARG A O 1
ATOM 2043 N N . ILE A 1 254 ? 7.231 -18.345 -19.949 1.00 95.19 254 ILE A N 1
ATOM 2044 C CA . ILE A 1 254 ? 7.920 -17.182 -19.366 1.00 95.19 254 ILE A CA 1
ATOM 2045 C C . ILE A 1 254 ? 6.929 -16.037 -19.151 1.00 95.19 254 ILE A C 1
ATOM 2047 O O . ILE A 1 254 ? 6.915 -15.424 -18.090 1.00 95.19 254 ILE A O 1
ATOM 2051 N N . CYS A 1 255 ? 6.066 -15.764 -20.134 1.00 93.88 255 CYS A N 1
ATOM 2052 C CA . CYS A 1 255 ? 5.025 -14.756 -19.986 1.00 93.88 255 CYS A CA 1
ATOM 2053 C C . CYS A 1 255 ? 4.089 -15.108 -18.830 1.00 93.88 255 CYS A C 1
ATOM 2055 O O . CYS A 1 255 ? 3.795 -14.243 -18.020 1.00 93.88 255 CYS A O 1
ATOM 2057 N N . TYR A 1 256 ? 3.634 -16.357 -18.727 1.00 91.19 256 TYR A N 1
ATOM 2058 C CA . TYR A 1 256 ? 2.802 -16.790 -17.610 1.00 91.19 256 TYR A CA 1
ATOM 2059 C C . TYR A 1 256 ? 3.499 -16.559 -16.263 1.00 91.19 256 TYR A C 1
ATOM 2061 O O . TYR A 1 256 ? 2.922 -15.894 -15.408 1.00 91.19 256 TYR A O 1
ATOM 2069 N N . ASP A 1 257 ? 4.742 -17.016 -16.105 1.00 91.38 257 ASP A N 1
ATOM 2070 C CA . ASP A 1 257 ? 5.503 -16.901 -14.857 1.00 91.38 257 ASP A CA 1
ATOM 2071 C C . ASP A 1 257 ? 5.718 -15.427 -14.458 1.00 91.38 257 ASP A C 1
ATOM 2073 O O . ASP A 1 257 ? 5.492 -15.052 -13.308 1.00 91.38 257 ASP A O 1
ATOM 2077 N N . VAL A 1 258 ? 6.048 -14.554 -15.419 1.00 92.38 258 VAL A N 1
ATOM 2078 C CA . VAL A 1 258 ? 6.187 -13.107 -15.177 1.00 92.38 258 VAL A CA 1
ATOM 2079 C C . VAL A 1 258 ? 4.863 -12.488 -14.725 1.00 92.38 258 VAL A C 1
ATOM 2081 O O . VAL A 1 258 ? 4.843 -11.712 -13.773 1.00 92.38 258 VAL A O 1
ATOM 2084 N N . LEU A 1 259 ? 3.739 -12.831 -15.355 1.00 89.75 259 LEU A N 1
ATOM 2085 C CA . LEU A 1 259 ? 2.436 -12.285 -14.960 1.00 89.75 259 LEU A CA 1
ATOM 2086 C C . LEU A 1 259 ? 1.992 -12.811 -13.585 1.00 89.75 259 LEU A C 1
ATOM 2088 O O . LEU A 1 259 ? 1.364 -12.074 -12.830 1.00 89.75 259 LEU A O 1
ATOM 2092 N N . GLN A 1 260 ? 2.347 -14.051 -13.232 1.00 89.38 260 GLN A N 1
ATOM 2093 C CA . GLN A 1 260 ? 2.092 -14.597 -11.894 1.00 89.38 260 GLN A CA 1
ATOM 2094 C C . GLN A 1 260 ? 2.972 -13.971 -10.806 1.00 89.38 260 GLN A C 1
ATOM 2096 O O . GLN A 1 260 ? 2.607 -14.038 -9.638 1.00 89.38 260 GLN A O 1
ATOM 2101 N N . SER A 1 261 ? 4.088 -13.329 -11.163 1.00 90.12 261 SER A N 1
ATOM 2102 C CA . SER A 1 261 ? 4.914 -12.593 -10.197 1.00 90.12 261 SER A CA 1
ATOM 2103 C C . SER A 1 261 ? 4.333 -11.225 -9.804 1.00 90.12 261 SER A C 1
ATOM 2105 O O . SER A 1 261 ? 4.786 -10.612 -8.840 1.00 90.12 261 SER A O 1
ATOM 2107 N N . ASP A 1 262 ? 3.317 -10.729 -10.522 1.00 92.00 262 ASP A N 1
ATOM 2108 C CA . ASP A 1 262 ? 2.637 -9.483 -10.167 1.00 92.00 262 ASP A CA 1
ATOM 2109 C C . ASP A 1 262 ? 1.613 -9.725 -9.049 1.00 92.00 262 ASP A C 1
ATOM 2111 O O . ASP A 1 262 ? 0.490 -10.180 -9.285 1.00 92.00 262 ASP A O 1
ATOM 2115 N N . LEU A 1 263 ? 1.988 -9.354 -7.824 1.00 92.44 263 LEU A N 1
ATOM 2116 C CA . LEU A 1 263 ? 1.149 -9.498 -6.632 1.00 92.44 263 LEU A CA 1
ATOM 2117 C C . LEU A 1 263 ? -0.159 -8.702 -6.700 1.00 92.44 263 LEU A C 1
ATOM 2119 O O . LEU A 1 263 ? -1.178 -9.107 -6.129 1.00 92.44 263 LEU A O 1
ATOM 2123 N N . LEU A 1 264 ? -0.180 -7.567 -7.406 1.00 93.44 264 LEU A N 1
ATOM 2124 C CA . LEU A 1 264 ? -1.403 -6.787 -7.564 1.00 93.44 264 LEU A CA 1
ATOM 2125 C C . LEU A 1 264 ? -2.378 -7.514 -8.491 1.00 93.44 264 LEU A C 1
ATOM 2127 O O . LEU A 1 264 ? -3.578 -7.538 -8.215 1.00 93.44 264 LEU A O 1
ATOM 2131 N N . TYR A 1 265 ? -1.864 -8.152 -9.541 1.00 93.06 265 TYR A N 1
ATOM 2132 C CA . TYR A 1 265 ? -2.661 -9.013 -10.405 1.00 93.06 265 TYR A CA 1
ATOM 2133 C C . TYR A 1 265 ? -3.134 -10.270 -9.666 1.00 93.06 265 TYR A C 1
ATOM 2135 O O . TYR A 1 265 ? -4.336 -10.538 -9.620 1.00 93.06 265 TYR A O 1
ATOM 2143 N N . THR A 1 266 ? -2.241 -11.033 -9.032 1.00 93.00 266 THR A N 1
ATOM 2144 C CA . THR A 1 266 ? -2.626 -12.302 -8.389 1.00 93.00 266 THR A CA 1
ATOM 2145 C C . THR A 1 266 ? -3.656 -12.110 -7.280 1.00 93.00 266 THR A C 1
ATOM 2147 O O . THR A 1 266 ? -4.613 -12.877 -7.182 1.00 93.00 266 THR A O 1
ATOM 2150 N N . SER A 1 267 ? -3.563 -11.011 -6.532 1.00 93.88 267 SER A N 1
ATOM 2151 C CA . SER A 1 267 ? -4.536 -10.666 -5.493 1.00 93.88 267 SER A CA 1
ATOM 2152 C C . SER A 1 267 ? -5.904 -10.201 -6.022 1.00 93.88 267 SER A C 1
ATOM 2154 O O . SER A 1 267 ? -6.894 -10.276 -5.291 1.00 93.88 267 SER A O 1
ATOM 2156 N N . HIS A 1 268 ? -6.017 -9.752 -7.277 1.00 94.44 268 HIS A N 1
ATOM 2157 C CA . HIS A 1 268 ? -7.252 -9.179 -7.845 1.00 94.44 268 HIS A CA 1
ATOM 2158 C C . HIS A 1 268 ? -7.886 -10.015 -8.956 1.00 94.44 268 HIS A C 1
ATOM 2160 O O . HIS A 1 268 ? -8.906 -9.616 -9.512 1.00 94.44 268 HIS A O 1
ATOM 2166 N N . HIS A 1 269 ? -7.357 -11.203 -9.236 1.00 89.94 269 HIS A N 1
ATOM 2167 C CA . HIS A 1 269 ? -7.855 -12.068 -10.302 1.00 89.94 269 HIS A CA 1
ATOM 2168 C C . HIS A 1 269 ? -8.344 -13.407 -9.763 1.00 89.94 269 HIS A C 1
ATOM 2170 O O . HIS A 1 269 ? -7.721 -14.019 -8.903 1.00 89.94 269 HIS A O 1
ATOM 2176 N N . LYS A 1 270 ? -9.499 -13.876 -10.252 1.00 82.12 270 LYS A N 1
ATOM 2177 C CA . LYS A 1 270 ? -10.118 -15.129 -9.766 1.00 82.12 270 LYS A CA 1
ATOM 2178 C C . LYS A 1 270 ? -9.353 -16.384 -10.178 1.00 82.12 270 LYS A C 1
ATOM 2180 O O . LYS A 1 270 ? -9.474 -17.404 -9.513 1.00 82.12 270 LYS A O 1
ATOM 2185 N N . ASN A 1 271 ? -8.629 -16.305 -11.290 1.00 80.19 271 ASN A N 1
ATOM 2186 C CA . ASN A 1 271 ? -7.911 -17.439 -11.871 1.00 80.19 271 ASN A CA 1
ATOM 2187 C C . ASN A 1 271 ? -6.461 -17.523 -11.383 1.00 80.19 271 ASN A C 1
ATOM 2189 O O . ASN A 1 271 ? -5.730 -18.411 -11.812 1.00 80.19 271 ASN A O 1
ATOM 2193 N N . SER A 1 272 ? -6.046 -16.595 -10.524 1.00 84.19 272 SER A N 1
ATOM 2194 C CA . SER A 1 272 ? -4.704 -16.571 -9.964 1.00 84.19 272 SER A CA 1
ATOM 2195 C C . SER A 1 272 ? -4.632 -17.457 -8.715 1.00 84.19 272 SER A C 1
ATOM 2197 O O . SER A 1 272 ? -5.618 -17.563 -7.978 1.00 84.19 272 SER A O 1
ATOM 2199 N N . PRO A 1 273 ? -3.495 -18.127 -8.474 1.00 77.62 273 PRO A N 1
ATOM 2200 C CA . PRO A 1 273 ? -3.289 -18.920 -7.275 1.00 77.62 273 PRO A CA 1
ATOM 2201 C C . PRO A 1 273 ? -3.242 -18.016 -6.036 1.00 77.62 273 PRO A C 1
ATOM 2203 O O . PRO A 1 273 ? -2.769 -16.884 -6.091 1.00 77.62 273 PRO A O 1
ATOM 2206 N N . GLY A 1 274 ? -3.712 -18.541 -4.902 1.00 83.56 274 GLY A N 1
ATOM 2207 C CA . GLY A 1 274 ? -3.646 -17.852 -3.613 1.00 83.56 274 GLY A CA 1
ATOM 2208 C C . GLY A 1 274 ? -4.915 -17.079 -3.216 1.00 83.56 274 GLY A C 1
ATOM 2209 O O . GLY A 1 274 ? -5.993 -17.265 -3.791 1.00 83.56 274 GLY A O 1
ATOM 2210 N N . PRO A 1 275 ? -4.834 -16.273 -2.142 1.00 84.81 275 PRO A N 1
ATOM 2211 C CA . PRO A 1 275 ? -5.963 -15.505 -1.630 1.00 84.81 275 PRO A CA 1
ATOM 2212 C C . PRO A 1 275 ? -6.327 -14.341 -2.564 1.00 84.81 275 PRO A C 1
ATOM 2214 O O . PRO A 1 275 ? -5.487 -13.538 -2.948 1.00 84.81 275 PRO A O 1
ATOM 2217 N N . SER A 1 276 ? -7.618 -14.213 -2.877 1.00 90.75 276 SER A N 1
ATOM 2218 C CA . SER A 1 276 ? -8.139 -13.183 -3.783 1.00 90.75 276 SER A CA 1
ATOM 2219 C C . SER A 1 276 ? -8.956 -12.128 -3.035 1.00 90.75 276 SER A C 1
ATOM 2221 O O . SER A 1 276 ? -9.649 -12.422 -2.064 1.00 90.75 276 SER A O 1
ATOM 2223 N N . LEU A 1 277 ? -8.935 -10.894 -3.528 1.00 93.38 277 LEU A N 1
ATOM 2224 C CA . LEU A 1 277 ? -9.684 -9.743 -3.020 1.00 93.38 277 LEU A CA 1
ATOM 2225 C C . LEU A 1 277 ? -10.844 -9.363 -3.940 1.00 93.38 277 LEU A C 1
ATOM 2227 O O . LEU A 1 277 ? -11.466 -8.329 -3.726 1.00 93.38 277 LEU A O 1
ATOM 2231 N N . THR A 1 278 ? -11.163 -10.183 -4.944 1.00 92.31 278 THR A N 1
ATOM 2232 C CA . THR A 1 278 ? -12.122 -9.859 -6.019 1.00 92.31 278 THR A CA 1
ATOM 2233 C C . THR A 1 278 ? -13.542 -9.569 -5.545 1.00 92.31 278 THR A C 1
ATOM 2235 O O . THR A 1 278 ? -14.265 -8.813 -6.191 1.00 92.31 278 THR A O 1
ATOM 2238 N N . SER A 1 279 ? -13.974 -10.143 -4.420 1.00 92.38 279 SER A N 1
ATOM 2239 C CA . SER A 1 279 ? -15.340 -9.983 -3.914 1.00 92.38 279 SER A CA 1
ATOM 2240 C C . SER A 1 279 ? -15.376 -9.546 -2.458 1.00 92.38 279 SER A C 1
ATOM 2242 O O . SER A 1 279 ? -14.462 -9.811 -1.678 1.00 92.38 279 SER A O 1
ATOM 2244 N N . HIS A 1 280 ? -16.495 -8.934 -2.069 1.00 92.94 280 HIS A N 1
ATOM 2245 C CA . HIS A 1 280 ? -16.781 -8.568 -0.683 1.00 92.94 280 HIS A CA 1
ATOM 2246 C C . HIS A 1 280 ? -16.556 -9.717 0.305 1.00 92.94 280 HIS A C 1
ATOM 2248 O O . HIS A 1 280 ? -15.944 -9.524 1.353 1.00 92.94 280 HIS A O 1
ATOM 2254 N N . HIS A 1 281 ? -17.043 -10.910 -0.039 1.00 91.69 281 HIS A N 1
ATOM 2255 C CA . HIS A 1 281 ? -16.929 -12.092 0.804 1.00 91.69 281 HIS A CA 1
ATOM 2256 C C . HIS A 1 281 ? -15.464 -12.474 1.042 1.00 91.69 281 HIS A C 1
ATOM 2258 O O . HIS A 1 281 ? -15.059 -12.701 2.181 1.00 91.69 281 HIS A O 1
ATOM 2264 N N . LEU A 1 282 ? -14.654 -12.495 -0.020 1.00 93.38 282 LEU A N 1
ATOM 2265 C CA . LEU A 1 282 ? -13.241 -12.852 0.085 1.00 93.38 282 LEU A CA 1
ATOM 2266 C C . LEU A 1 282 ? -12.439 -11.796 0.856 1.00 93.38 282 LEU A C 1
ATOM 2268 O O . LEU A 1 282 ? -11.636 -12.148 1.717 1.00 93.38 282 LEU A O 1
ATOM 2272 N N . ARG A 1 283 ? -12.738 -10.508 0.642 1.00 94.81 283 ARG A N 1
ATOM 2273 C CA . ARG A 1 283 ? -12.160 -9.415 1.439 1.00 94.81 283 ARG A CA 1
ATOM 2274 C C . ARG A 1 283 ? -12.491 -9.577 2.926 1.00 94.81 283 ARG A C 1
ATOM 2276 O O . ARG A 1 283 ? -11.587 -9.554 3.750 1.00 94.81 283 ARG A O 1
ATOM 2283 N N . LYS A 1 284 ? -13.754 -9.856 3.276 1.00 92.81 284 LYS A N 1
ATOM 2284 C CA . LYS A 1 284 ? -14.168 -10.123 4.667 1.00 92.81 284 LYS A CA 1
ATOM 2285 C C . LYS A 1 284 ? -13.457 -11.321 5.292 1.00 92.81 284 LYS A C 1
ATOM 2287 O O . LYS A 1 284 ? -13.126 -11.264 6.475 1.00 92.81 284 LYS A O 1
ATOM 2292 N N . LYS A 1 285 ? -13.222 -12.387 4.520 1.00 93.06 285 LYS A N 1
ATOM 2293 C CA . LYS A 1 285 ? -12.445 -13.545 4.978 1.00 93.06 285 LYS A CA 1
ATOM 2294 C C . LYS A 1 285 ? -11.030 -13.119 5.376 1.00 93.06 285 LYS A C 1
ATOM 2296 O O . LYS A 1 285 ? -10.628 -13.370 6.507 1.00 93.06 285 LYS A O 1
ATOM 2301 N N . ILE A 1 286 ? -10.346 -12.378 4.502 1.00 94.00 286 ILE A N 1
ATOM 2302 C CA . ILE A 1 286 ? -9.007 -11.838 4.775 1.00 94.00 286 ILE A CA 1
ATOM 2303 C C . ILE A 1 286 ? -9.033 -10.899 5.983 1.00 94.00 286 ILE A C 1
ATOM 2305 O O . ILE A 1 286 ? -8.162 -10.991 6.840 1.00 94.00 286 ILE A O 1
ATOM 2309 N N . PHE A 1 287 ? -10.050 -10.041 6.114 1.00 94.25 287 PHE A N 1
ATOM 2310 C CA . PHE A 1 287 ? -10.135 -9.129 7.255 1.00 94.25 287 PHE A CA 1
ATOM 2311 C C . PHE A 1 287 ? -10.230 -9.872 8.585 1.00 94.25 287 PHE A C 1
ATOM 2313 O O . PHE A 1 287 ? -9.602 -9.486 9.569 1.00 94.25 287 PHE A O 1
ATOM 2320 N N . LYS A 1 288 ? -11.023 -10.944 8.613 1.00 91.25 288 LYS A N 1
ATOM 2321 C CA . LYS A 1 288 ? -11.187 -11.776 9.799 1.00 91.25 288 LYS A CA 1
ATOM 2322 C C . LYS A 1 288 ? -9.901 -12.533 10.131 1.00 91.25 288 LYS A C 1
ATOM 2324 O O . LYS A 1 288 ? -9.511 -12.559 11.290 1.00 91.25 288 LYS A O 1
ATOM 2329 N N . GLU A 1 289 ? -9.265 -13.134 9.127 1.00 91.88 289 GLU A N 1
ATOM 2330 C CA . GLU A 1 289 ? -8.060 -13.955 9.297 1.00 91.88 289 GLU A CA 1
ATOM 2331 C C . GLU A 1 289 ? -6.826 -13.124 9.666 1.00 91.88 289 GLU A C 1
ATOM 2333 O O . GLU A 1 289 ? -6.059 -13.541 10.525 1.00 91.88 289 GLU A O 1
ATOM 2338 N N . LYS A 1 290 ? -6.642 -11.949 9.049 1.00 91.00 290 LYS A N 1
ATOM 2339 C CA . LYS A 1 290 ? -5.440 -11.118 9.231 1.00 91.00 290 LYS A CA 1
ATOM 2340 C C . LYS A 1 290 ? -5.585 -10.019 10.282 1.00 91.00 290 LYS A C 1
ATOM 2342 O O . LYS A 1 290 ? -4.584 -9.626 10.866 1.00 91.00 290 LYS A O 1
ATOM 2347 N N . PHE A 1 291 ? -6.795 -9.504 10.517 1.00 90.56 291 PHE A N 1
ATOM 2348 C CA . PHE A 1 291 ? -7.013 -8.345 11.403 1.00 90.56 291 PHE A CA 1
ATOM 2349 C C . PHE A 1 291 ? -8.030 -8.607 12.510 1.00 90.56 291 PHE A C 1
ATOM 2351 O O . PHE A 1 291 ? -8.453 -7.668 13.179 1.00 90.56 291 PHE A O 1
ATOM 2358 N N . GLY A 1 292 ? -8.498 -9.850 12.674 1.00 88.50 292 GLY A N 1
ATOM 2359 C CA . GLY A 1 292 ? -9.486 -10.164 13.703 1.00 88.50 292 GLY A CA 1
ATOM 2360 C C . GLY A 1 292 ? -10.808 -9.410 13.528 1.00 88.50 292 GLY A C 1
ATOM 2361 O O . GLY A 1 292 ? -11.534 -9.189 14.494 1.00 88.50 292 GLY A O 1
ATOM 2362 N N . TYR A 1 293 ? -11.123 -8.974 12.306 1.00 89.00 293 TYR A N 1
ATOM 2363 C CA . TYR A 1 293 ? -12.286 -8.136 12.041 1.00 89.00 293 TYR A CA 1
ATOM 2364 C C . TYR A 1 293 ? -13.606 -8.897 12.257 1.00 89.00 293 TYR A C 1
ATOM 2366 O O . TYR A 1 293 ? -13.864 -9.930 11.628 1.00 89.00 293 TYR A O 1
ATOM 2374 N N . PHE A 1 294 ? -14.489 -8.329 13.086 1.00 85.50 294 PHE A N 1
ATOM 2375 C CA . PHE A 1 294 ? -15.874 -8.775 13.265 1.00 85.50 294 PHE A CA 1
ATOM 2376 C C . PHE A 1 294 ? -16.842 -7.719 12.744 1.00 85.50 294 PHE A C 1
ATOM 2378 O O . PHE A 1 294 ? -17.060 -6.683 13.370 1.00 85.50 294 PHE A O 1
ATOM 2385 N N . GLY A 1 295 ? -17.439 -8.006 11.588 1.00 82.94 295 GLY A N 1
ATOM 2386 C CA . GLY A 1 295 ? -18.450 -7.140 10.996 1.00 82.94 295 GLY A CA 1
ATOM 2387 C C . GLY A 1 295 ? -19.845 -7.293 11.610 1.00 82.94 295 GLY A C 1
ATOM 2388 O O . GLY A 1 295 ? -20.071 -8.166 12.457 1.00 82.94 295 GLY A O 1
ATOM 2389 N N . PRO A 1 296 ? -20.802 -6.468 11.149 1.00 83.94 296 PRO A N 1
ATOM 2390 C CA . PRO A 1 296 ? -22.202 -6.595 11.525 1.00 83.94 296 PRO A CA 1
ATOM 2391 C C . PRO A 1 296 ? -22.743 -7.992 11.196 1.00 83.94 296 PRO A C 1
ATOM 2393 O O . PRO A 1 296 ? -22.461 -8.551 10.134 1.00 83.94 296 PRO A O 1
ATOM 2396 N N . THR A 1 297 ? -23.518 -8.548 12.121 1.00 85.44 297 THR A N 1
ATOM 2397 C CA . THR A 1 297 ? -24.253 -9.805 11.970 1.00 85.44 297 THR A CA 1
ATOM 2398 C C . THR A 1 297 ? -25.704 -9.480 11.646 1.00 85.44 297 THR A C 1
ATOM 2400 O O . THR A 1 297 ? -26.323 -8.682 12.351 1.00 85.44 297 THR A O 1
ATOM 2403 N N . GLU A 1 298 ? -26.234 -10.084 10.582 1.00 85.94 298 GLU A N 1
ATOM 2404 C CA . GLU A 1 298 ? -27.643 -9.950 10.210 1.00 85.94 298 GLU A CA 1
ATOM 2405 C C . GLU A 1 298 ? -28.499 -10.935 11.013 1.00 85.94 298 GLU A C 1
ATOM 2407 O O . GLU A 1 298 ? -28.158 -12.110 11.139 1.00 85.94 298 GLU A O 1
ATOM 2412 N N . ILE A 1 299 ? -29.620 -10.450 11.531 1.00 87.50 299 ILE A N 1
ATOM 2413 C CA . ILE A 1 299 ? -30.694 -11.229 12.136 1.00 87.50 299 ILE A CA 1
ATOM 2414 C C . ILE A 1 299 ? -31.921 -11.008 11.259 1.00 87.50 299 ILE A C 1
ATOM 2416 O O . ILE A 1 299 ? -32.333 -9.864 11.055 1.00 87.50 299 ILE A O 1
ATOM 2420 N N . ASN A 1 300 ? -32.492 -12.087 10.732 1.00 89.75 300 ASN A N 1
ATOM 2421 C CA . ASN A 1 300 ? -33.780 -12.009 10.057 1.00 89.75 300 ASN A CA 1
ATOM 2422 C C . ASN A 1 300 ? -34.887 -11.857 11.110 1.00 89.75 300 ASN A C 1
ATOM 2424 O O . ASN A 1 300 ? -34.889 -12.582 12.104 1.00 89.75 300 ASN A O 1
ATOM 2428 N N . LEU A 1 301 ? -35.764 -10.872 10.923 1.00 89.12 301 LEU A N 1
ATOM 2429 C CA . LEU A 1 301 ? -36.865 -10.581 11.838 1.00 89.12 301 LEU A CA 1
ATOM 2430 C C . LEU A 1 301 ? -38.141 -11.362 11.499 1.00 89.12 301 LEU A C 1
ATOM 2432 O O . LEU A 1 301 ? -39.012 -11.454 12.358 1.00 89.12 301 LEU A O 1
ATOM 2436 N N . ASP A 1 302 ? -38.262 -11.904 10.284 1.00 90.50 302 ASP A N 1
ATOM 2437 C CA . ASP A 1 302 ? -39.346 -12.820 9.923 1.00 90.50 302 ASP A CA 1
ATOM 2438 C C . ASP A 1 302 ? -38.858 -14.268 10.103 1.00 90.50 302 ASP A C 1
ATOM 2440 O O . ASP A 1 302 ? -38.007 -14.749 9.355 1.00 90.50 302 ASP A O 1
ATOM 2444 N N . GLU A 1 303 ? -39.403 -14.972 11.100 1.00 84.81 303 GLU A N 1
ATOM 2445 C CA . GLU A 1 303 ? -39.076 -16.385 11.362 1.00 84.81 303 GLU A CA 1
ATOM 2446 C C . GLU A 1 303 ? -39.573 -17.313 10.239 1.00 84.81 303 GLU A C 1
ATOM 2448 O O . GLU A 1 303 ? -38.937 -18.326 9.945 1.00 84.81 303 GLU A O 1
ATOM 2453 N N . ASP A 1 304 ? -40.670 -16.929 9.578 1.00 91.94 304 ASP A N 1
ATOM 2454 C CA . ASP A 1 304 ? -41.338 -17.726 8.544 1.00 91.94 304 ASP A CA 1
ATOM 2455 C C . ASP A 1 304 ? -40.755 -17.531 7.133 1.00 91.94 304 ASP A C 1
ATOM 2457 O O . ASP A 1 304 ? -41.007 -18.349 6.246 1.00 91.94 304 ASP A O 1
ATOM 2461 N N . ASP A 1 305 ? -39.977 -16.467 6.902 1.00 88.25 305 ASP A N 1
ATOM 2462 C CA . ASP A 1 305 ? -39.373 -16.177 5.597 1.00 88.25 305 ASP A CA 1
ATOM 2463 C C . ASP A 1 305 ? -37.872 -15.874 5.722 1.00 88.25 305 ASP A C 1
ATOM 2465 O O . ASP A 1 305 ? -37.485 -14.722 5.950 1.00 88.25 305 ASP A O 1
ATOM 2469 N N . PRO A 1 306 ? -36.989 -16.869 5.497 1.00 83.12 306 PRO A N 1
ATOM 2470 C CA . PRO A 1 306 ? -35.542 -16.681 5.562 1.00 83.12 306 PRO A CA 1
ATOM 2471 C C . PRO A 1 306 ? -34.997 -15.680 4.528 1.00 83.12 306 PRO A C 1
ATOM 2473 O O . PRO A 1 306 ? -33.877 -15.195 4.705 1.00 83.12 306 PRO A O 1
ATOM 2476 N N . ASN A 1 307 ? -35.766 -15.345 3.486 1.00 86.50 307 ASN A N 1
ATOM 2477 C CA . ASN A 1 307 ? -35.386 -14.387 2.447 1.00 86.50 307 ASN A CA 1
ATOM 2478 C C . ASN A 1 307 ? -35.977 -12.987 2.657 1.00 86.50 307 ASN A C 1
ATOM 2480 O O . ASN A 1 307 ? -35.756 -12.115 1.815 1.00 86.50 307 ASN A O 1
ATOM 2484 N N . SER A 1 308 ? -36.684 -12.754 3.766 1.00 88.56 308 SER A N 1
ATOM 2485 C CA . SER A 1 308 ? -37.265 -11.449 4.068 1.00 88.56 308 SER A CA 1
ATOM 2486 C C . SER A 1 308 ? -36.208 -10.338 4.080 1.00 88.56 308 SER A C 1
ATOM 2488 O O . SER A 1 308 ? -35.095 -10.479 4.601 1.00 88.56 308 SER A O 1
ATOM 2490 N N . GLU A 1 309 ? -36.579 -9.184 3.523 1.00 84.94 309 GLU A N 1
ATOM 2491 C CA . GLU A 1 309 ? -35.777 -7.958 3.584 1.00 84.94 309 GLU A CA 1
ATOM 2492 C C . GLU A 1 309 ? -35.815 -7.308 4.979 1.00 84.94 309 GLU A C 1
ATOM 2494 O O . GLU A 1 309 ? -35.038 -6.391 5.259 1.00 84.94 309 GLU A O 1
ATOM 2499 N N . LYS A 1 310 ? -36.678 -7.789 5.888 1.00 85.50 310 LYS A N 1
ATOM 2500 C CA . LYS A 1 310 ? -36.757 -7.311 7.273 1.00 85.50 310 LYS A CA 1
ATOM 2501 C C . LYS A 1 310 ? -35.602 -7.868 8.101 1.00 85.50 310 LYS A C 1
ATOM 2503 O O . LYS A 1 310 ? -35.754 -8.796 8.891 1.00 85.50 310 LYS A O 1
ATOM 2508 N N . LYS A 1 311 ? -34.428 -7.271 7.932 1.00 86.38 311 LYS A N 1
ATOM 2509 C CA . LYS A 1 311 ? -33.208 -7.665 8.637 1.00 86.38 311 LYS A CA 1
ATOM 2510 C C . LYS A 1 311 ? -32.773 -6.596 9.628 1.00 86.38 311 LYS A C 1
ATOM 2512 O O . LYS A 1 311 ? -32.790 -5.405 9.329 1.00 86.38 311 LYS A O 1
ATOM 2517 N N . LEU A 1 312 ? -32.328 -7.034 10.798 1.00 87.00 312 LEU A N 1
ATOM 2518 C CA . LEU A 1 312 ? -31.634 -6.207 11.776 1.00 87.00 312 LEU A CA 1
ATOM 2519 C C . LEU A 1 312 ? -30.145 -6.541 11.747 1.00 87.00 312 LEU A C 1
ATOM 2521 O O . LEU A 1 312 ? -29.769 -7.706 11.692 1.00 87.00 312 LEU A O 1
ATOM 2525 N N . GLN A 1 313 ? -29.288 -5.528 11.805 1.00 83.56 313 GLN A N 1
ATOM 2526 C CA . GLN A 1 313 ? -27.845 -5.719 11.904 1.00 83.56 313 GLN A CA 1
ATOM 2527 C C . GLN A 1 313 ? -27.355 -5.296 13.286 1.00 83.56 313 GLN A C 1
ATOM 2529 O O . GLN A 1 313 ? -27.715 -4.226 13.774 1.00 83.56 313 GLN A O 1
ATOM 2534 N N . TYR A 1 314 ? -26.513 -6.119 13.910 1.00 85.19 314 TYR A N 1
ATOM 2535 C CA . TYR A 1 314 ? -25.832 -5.764 15.155 1.00 85.19 314 TYR A CA 1
ATOM 2536 C C . TYR A 1 314 ? -24.344 -6.094 15.076 1.00 85.19 314 TYR A C 1
ATOM 2538 O O . TYR A 1 314 ? -23.937 -7.044 14.410 1.00 85.19 314 TYR A O 1
ATOM 2546 N N . ILE A 1 315 ? -23.513 -5.324 15.775 1.00 80.94 315 ILE A N 1
ATOM 2547 C CA . ILE A 1 315 ? -22.080 -5.609 15.889 1.00 80.94 315 ILE A CA 1
ATOM 2548 C C . ILE A 1 315 ? -21.866 -6.414 17.177 1.00 80.94 315 ILE A C 1
ATOM 2550 O O . ILE A 1 315 ? -22.280 -5.960 18.247 1.00 80.94 315 ILE A O 1
ATOM 2554 N N . PRO A 1 316 ? -21.241 -7.604 17.128 1.00 85.38 316 PRO A N 1
ATOM 2555 C CA . PRO A 1 316 ? -21.008 -8.417 18.315 1.00 85.38 316 PRO A CA 1
ATOM 2556 C C . PRO A 1 316 ? -19.852 -7.846 19.153 1.00 85.38 316 PRO A C 1
ATOM 2558 O O . PRO A 1 316 ? -18.763 -8.414 19.179 1.00 85.38 316 PRO A O 1
ATOM 2561 N N . VAL A 1 317 ? -20.103 -6.746 19.874 1.00 83.06 317 VAL A N 1
ATOM 2562 C CA . VAL A 1 317 ? -19.080 -5.974 20.607 1.00 83.06 317 VAL A CA 1
ATOM 2563 C C . VAL A 1 317 ? -18.237 -6.848 21.531 1.00 83.06 317 VAL A C 1
ATOM 2565 O O . VAL A 1 317 ? -17.018 -6.734 21.527 1.00 83.06 317 VAL A O 1
ATOM 2568 N N . LYS A 1 318 ? -18.860 -7.792 22.252 1.00 84.12 318 LYS A N 1
ATOM 2569 C CA . LYS A 1 318 ? -18.132 -8.738 23.111 1.00 84.12 318 LYS A CA 1
ATOM 2570 C C . LYS A 1 318 ? -17.049 -9.500 22.341 1.00 84.12 318 LYS A C 1
ATOM 2572 O O . LYS A 1 318 ? -15.941 -9.621 22.839 1.00 84.12 318 LYS A O 1
ATOM 2577 N N . LYS A 1 319 ? -17.353 -9.988 21.132 1.00 86.31 319 LYS A N 1
ATOM 2578 C CA . LYS A 1 319 ? -16.386 -10.722 20.299 1.00 86.31 319 LYS A CA 1
ATOM 2579 C C . LYS A 1 319 ? -15.280 -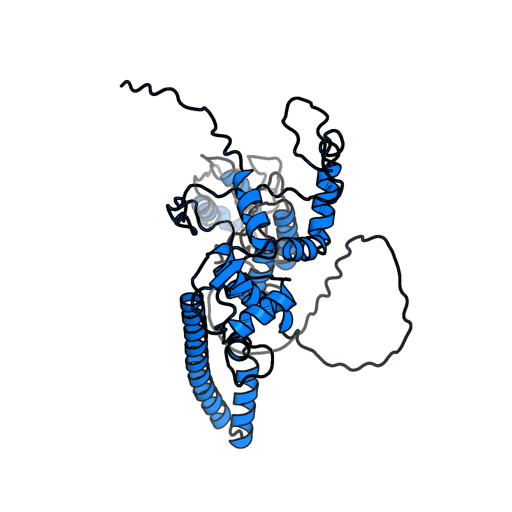9.799 19.797 1.00 86.31 319 LYS A C 1
ATOM 2581 O O . LYS A 1 319 ? -14.118 -10.180 19.866 1.00 86.31 319 LYS A O 1
ATOM 2586 N N . SER A 1 320 ? -15.638 -8.594 19.349 1.00 84.12 320 SER A N 1
ATOM 2587 C CA . SER A 1 320 ? -14.666 -7.593 18.898 1.00 84.12 320 SER A CA 1
ATOM 2588 C C . SER A 1 320 ? -13.688 -7.217 20.012 1.00 84.12 320 SER A C 1
ATOM 2590 O O . SER A 1 320 ? -12.484 -7.221 19.789 1.00 84.12 320 SER A O 1
ATOM 2592 N N . LEU A 1 321 ? -14.191 -6.977 21.228 1.00 84.81 321 LEU A N 1
ATOM 2593 C CA . LEU A 1 321 ? -13.361 -6.696 22.401 1.00 84.81 321 LEU A CA 1
ATOM 2594 C C . LEU A 1 321 ? -12.494 -7.892 22.787 1.00 84.81 321 LEU A C 1
ATOM 2596 O O . LEU A 1 321 ? -11.318 -7.712 23.065 1.00 84.81 321 LEU A O 1
ATOM 2600 N N . SER A 1 322 ? -13.037 -9.114 22.773 1.00 88.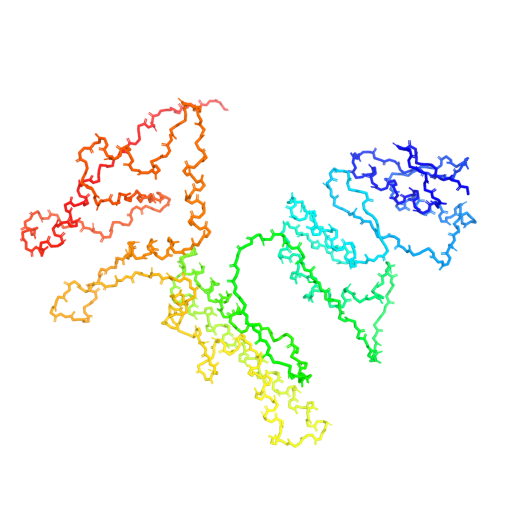56 322 SER A N 1
ATOM 2601 C CA . SER A 1 322 ? -12.242 -10.309 23.081 1.00 88.56 322 SER A CA 1
ATOM 2602 C C . SER A 1 322 ? -11.042 -10.474 22.153 1.00 88.56 322 SER A C 1
ATOM 2604 O O . SER A 1 322 ? -10.009 -10.938 22.613 1.00 88.56 322 SER A O 1
ATOM 2606 N N . VAL A 1 323 ? -11.166 -10.103 20.877 1.00 87.62 323 VAL A N 1
ATOM 2607 C CA . VAL A 1 323 ? -10.045 -10.165 19.929 1.00 87.62 323 VAL A CA 1
ATOM 2608 C C . VAL A 1 323 ? -9.108 -8.972 20.065 1.00 87.62 323 VAL A C 1
ATOM 2610 O O . VAL A 1 323 ? -7.900 -9.164 20.044 1.00 87.62 323 VAL A O 1
ATOM 2613 N N . LEU A 1 324 ? -9.629 -7.766 20.299 1.00 84.81 324 LEU A N 1
ATOM 2614 C CA . LEU A 1 324 ? -8.797 -6.596 20.597 1.00 84.81 324 LEU A CA 1
ATOM 2615 C C . LEU A 1 324 ? -7.902 -6.835 21.826 1.00 84.81 324 LEU A C 1
ATOM 2617 O O . LEU A 1 324 ? -6.720 -6.518 21.808 1.00 84.81 324 LEU A O 1
ATOM 2621 N N . LEU A 1 325 ? -8.455 -7.452 22.872 1.00 87.56 325 LEU A N 1
ATOM 2622 C CA . LEU A 1 325 ? -7.742 -7.771 24.111 1.00 87.56 325 LEU A CA 1
ATOM 2623 C C . LEU A 1 325 ? -6.744 -8.929 23.974 1.00 87.56 325 LEU A C 1
ATOM 2625 O O . LEU A 1 325 ? -6.030 -9.209 24.931 1.00 87.56 325 LEU A O 1
ATOM 2629 N N . GLN A 1 326 ? -6.687 -9.623 22.834 1.00 87.94 326 GLN A N 1
ATOM 2630 C CA . GLN A 1 326 ? -5.628 -10.603 22.558 1.00 87.94 326 GLN A CA 1
ATOM 2631 C C . GLN A 1 326 ? -4.341 -9.937 22.056 1.00 87.94 326 GLN A C 1
ATOM 2633 O O . GLN A 1 326 ? -3.302 -10.592 22.043 1.00 87.94 326 GLN A O 1
ATOM 2638 N N . ASP A 1 327 ? -4.397 -8.666 21.649 1.00 84.62 327 ASP A N 1
ATOM 2639 C CA . ASP A 1 327 ? -3.233 -7.932 21.162 1.00 84.62 327 ASP A CA 1
ATOM 2640 C C . ASP A 1 327 ? -2.307 -7.538 22.335 1.00 84.62 327 ASP A C 1
ATOM 2642 O O . ASP A 1 327 ? -2.730 -6.788 23.223 1.00 84.62 327 ASP A O 1
ATOM 2646 N N . PRO A 1 328 ? -1.035 -7.991 22.352 1.00 88.38 328 PRO A N 1
ATOM 2647 C CA . PRO A 1 328 ? -0.095 -7.671 23.426 1.00 88.38 328 PRO A CA 1
ATOM 2648 C C . PRO A 1 328 ? 0.183 -6.172 23.579 1.00 88.38 328 PRO A C 1
ATOM 2650 O O . PRO A 1 328 ? 0.494 -5.716 24.676 1.00 88.38 328 PRO A O 1
ATOM 2653 N N . SER A 1 329 ? 0.104 -5.395 22.495 1.00 84.56 329 SER A N 1
ATOM 2654 C CA . SER A 1 329 ? 0.314 -3.944 22.550 1.00 84.56 329 SER A CA 1
ATOM 2655 C C . SER A 1 329 ? -0.818 -3.248 23.302 1.00 84.56 329 SER A C 1
ATOM 2657 O O . SER A 1 329 ? -0.555 -2.411 24.163 1.00 84.56 329 SER A O 1
ATOM 2659 N N . ILE A 1 330 ? -2.059 -3.676 23.060 1.00 84.19 330 ILE A N 1
ATOM 2660 C CA . ILE A 1 330 ? -3.242 -3.184 23.765 1.00 84.19 330 ILE A CA 1
ATOM 2661 C C . ILE A 1 330 ? -3.221 -3.635 25.224 1.00 84.19 330 ILE A C 1
ATOM 2663 O O . ILE A 1 330 ? -3.519 -2.837 26.106 1.00 84.19 330 ILE A O 1
ATOM 2667 N N . GLN A 1 331 ? -2.827 -4.882 25.505 1.00 85.31 331 GLN A N 1
ATOM 2668 C CA . GLN A 1 331 ? -2.661 -5.352 26.885 1.00 85.31 331 GLN A CA 1
ATOM 2669 C C . GLN A 1 331 ? -1.657 -4.488 27.654 1.00 85.31 331 GLN A C 1
ATOM 2671 O O . GLN A 1 331 ? -1.974 -4.032 28.748 1.00 85.31 331 GLN A O 1
ATOM 2676 N N . LYS A 1 332 ? -0.497 -4.182 27.058 1.00 86.19 332 LYS A N 1
ATOM 2677 C CA . LYS A 1 332 ? 0.507 -3.291 27.660 1.00 86.19 332 LYS A CA 1
ATOM 2678 C C . LYS A 1 332 ? -0.017 -1.875 27.885 1.00 86.19 332 LYS A C 1
ATOM 2680 O O . LYS A 1 332 ? 0.300 -1.276 28.905 1.00 86.19 332 LYS A O 1
ATOM 2685 N N . GLU A 1 333 ? -0.786 -1.327 26.947 1.00 80.62 333 GLU A N 1
ATOM 2686 C CA . GLU A 1 333 ? -1.380 0.008 27.087 1.00 80.62 333 GLU A CA 1
ATOM 2687 C C . GLU A 1 333 ? -2.425 0.039 28.209 1.00 80.62 333 GLU A C 1
ATOM 2689 O O . GLU A 1 333 ? -2.418 0.947 29.039 1.00 80.62 333 GLU A O 1
ATOM 2694 N N . ILE A 1 334 ? -3.264 -0.996 28.293 1.00 79.69 334 ILE A N 1
ATOM 2695 C CA . ILE A 1 334 ? -4.221 -1.186 29.385 1.00 79.69 334 ILE A CA 1
ATOM 2696 C C . ILE A 1 334 ? -3.480 -1.301 30.721 1.00 79.69 334 ILE A C 1
ATOM 2698 O O . ILE A 1 334 ? -3.800 -0.571 31.655 1.00 79.69 334 ILE A O 1
ATOM 2702 N N . GLU A 1 335 ? -2.456 -2.150 30.812 1.00 79.38 335 GLU A N 1
ATOM 2703 C CA . GLU A 1 335 ? -1.614 -2.283 32.004 1.00 79.38 335 GLU A CA 1
ATOM 2704 C C . GLU A 1 335 ? -0.987 -0.941 32.397 1.00 79.38 335 GLU A C 1
ATOM 2706 O O . GLU A 1 335 ? -1.130 -0.506 33.536 1.00 79.38 335 GLU A O 1
ATOM 2711 N N . ALA A 1 336 ? -0.367 -0.233 31.450 1.00 78.44 336 ALA A N 1
ATOM 2712 C CA . ALA A 1 336 ? 0.235 1.076 31.685 1.00 78.44 336 ALA A CA 1
ATOM 2713 C C . ALA A 1 336 ? -0.787 2.119 32.164 1.00 78.44 336 ALA A C 1
ATOM 2715 O O . ALA A 1 336 ? -0.455 2.941 33.022 1.00 78.44 336 ALA A O 1
ATOM 2716 N N . SER A 1 337 ? -2.025 2.068 31.660 1.00 70.56 337 SER A N 1
ATOM 2717 C CA . SER A 1 337 ? -3.098 2.975 32.078 1.00 70.56 337 SER A CA 1
ATOM 2718 C C . SER A 1 337 ? -3.448 2.827 33.562 1.00 70.56 337 SER A C 1
ATOM 2720 O O . SER A 1 337 ? -3.712 3.834 34.216 1.00 70.56 337 SER A O 1
ATOM 2722 N N . PHE A 1 338 ? -3.340 1.615 34.122 1.00 67.88 338 PHE A N 1
ATOM 2723 C CA . PHE A 1 338 ? -3.539 1.373 35.554 1.00 67.88 338 PHE A CA 1
ATOM 2724 C C . PHE A 1 338 ? -2.417 1.956 36.425 1.00 67.88 338 PHE A C 1
ATOM 2726 O O . PHE A 1 338 ? -2.657 2.303 37.580 1.00 67.88 338 PHE A O 1
ATOM 2733 N N . PHE A 1 339 ? -1.196 2.076 35.891 1.00 65.69 339 PHE A N 1
ATOM 2734 C CA . PHE A 1 339 ? -0.026 2.553 36.641 1.00 65.69 339 PHE A CA 1
ATOM 2735 C C . PHE A 1 339 ? 0.248 4.061 36.484 1.00 65.69 339 PHE A C 1
ATOM 2737 O O . PHE A 1 339 ? 0.962 4.629 37.306 1.00 65.69 339 PHE A O 1
ATOM 2744 N N . GLN A 1 340 ? -0.314 4.737 35.475 1.00 61.12 340 GLN A N 1
ATOM 2745 C CA . GLN A 1 340 ? -0.119 6.177 35.211 1.00 61.12 340 GLN A CA 1
ATOM 2746 C C . GLN A 1 340 ? -0.980 7.120 36.080 1.00 61.12 340 GLN A C 1
ATOM 2748 O O . GLN A 1 340 ? -1.246 8.261 35.696 1.00 61.12 340 GLN A O 1
ATOM 2753 N N . GLN A 1 341 ? -1.405 6.690 37.270 1.00 56.25 341 GLN A N 1
ATOM 2754 C CA . GLN A 1 341 ? -2.165 7.547 38.180 1.00 56.25 341 GLN A CA 1
ATOM 2755 C C . GLN A 1 341 ? -1.351 8.789 38.574 1.00 56.25 341 GLN A C 1
ATOM 2757 O O . GLN A 1 341 ? -0.307 8.696 39.218 1.00 56.25 341 GLN A O 1
ATOM 2762 N N . GLN A 1 342 ? -1.846 9.977 38.218 1.00 51.97 342 GLN A N 1
ATOM 2763 C CA . GLN A 1 342 ? -1.390 11.210 38.849 1.00 51.97 342 GLN A CA 1
ATOM 2764 C C . GLN A 1 342 ? -2.063 11.333 40.219 1.00 51.97 342 GLN A C 1
ATOM 2766 O O . GLN A 1 342 ? -3.275 11.508 40.303 1.00 51.97 342 GLN A O 1
ATOM 2771 N N . GLU A 1 343 ? -1.260 11.334 41.284 1.00 52.72 343 GLU A N 1
ATOM 2772 C CA . GLU A 1 343 ? -1.655 11.607 42.681 1.00 52.72 343 GLU A CA 1
ATOM 2773 C C . GLU A 1 343 ? -2.285 13.004 42.904 1.00 52.72 343 GLU A C 1
ATOM 2775 O O . GLU A 1 343 ? -2.676 13.361 44.016 1.00 52.72 343 GLU A O 1
ATOM 2780 N N . ASN A 1 344 ? -2.424 13.821 41.860 1.00 48.59 344 ASN A N 1
ATOM 2781 C CA . ASN A 1 344 ? -2.936 15.180 41.962 1.00 48.59 344 ASN A CA 1
ATOM 2782 C C . ASN A 1 344 ? -4.462 15.180 41.813 1.00 48.59 344 ASN A C 1
ATOM 2784 O O . ASN A 1 344 ? -4.996 15.358 40.718 1.00 48.59 344 ASN A O 1
ATOM 2788 N N . GLY A 1 345 ? -5.151 14.980 42.941 1.00 48.91 345 GLY A N 1
ATOM 2789 C CA . GLY A 1 345 ? -6.607 14.838 43.102 1.00 48.91 345 GLY A CA 1
ATOM 2790 C C . GLY A 1 345 ? -7.488 16.031 42.699 1.00 48.91 345 GLY A C 1
ATOM 2791 O O . GLY A 1 345 ? -8.358 16.436 43.464 1.00 48.91 345 GLY A O 1
ATOM 2792 N N . ILE A 1 346 ? -7.282 16.605 41.513 1.00 48.06 346 ILE A N 1
ATOM 2793 C CA . ILE A 1 346 ? -8.082 17.714 40.964 1.00 48.06 346 ILE A CA 1
ATOM 2794 C C . ILE A 1 346 ? -8.683 17.369 39.590 1.00 48.06 346 ILE A C 1
ATOM 2796 O O . ILE A 1 346 ? -9.610 18.040 39.141 1.00 48.06 346 ILE A O 1
ATOM 2800 N N . THR A 1 347 ? -8.236 16.298 38.932 1.00 47.34 347 THR A N 1
ATOM 2801 C CA . THR A 1 347 ? -8.733 15.939 37.595 1.00 47.34 347 THR A CA 1
ATOM 2802 C C . THR A 1 347 ? -9.605 14.696 37.693 1.00 47.34 347 THR A C 1
ATOM 2804 O O . THR A 1 347 ? -9.238 13.743 38.374 1.00 47.34 347 THR A O 1
ATOM 2807 N N . VAL A 1 348 ? -10.777 14.728 37.054 1.00 48.00 348 VAL A N 1
ATOM 2808 C CA . VAL A 1 348 ? -11.702 13.590 36.965 1.00 48.00 348 VAL A CA 1
ATOM 2809 C C . VAL A 1 348 ? -10.914 12.389 36.436 1.00 48.00 348 VAL A C 1
ATOM 2811 O O . VAL A 1 348 ? -10.447 12.427 35.302 1.00 48.00 348 VAL A O 1
ATOM 2814 N N . SER A 1 349 ? -10.688 11.377 37.271 1.00 47.97 349 SER A N 1
ATOM 2815 C CA . SER A 1 349 ? -9.979 10.163 36.868 1.00 47.97 349 SER A CA 1
ATOM 2816 C C . SER A 1 349 ? -10.941 9.234 36.134 1.00 47.97 349 SER A C 1
ATOM 2818 O O . SER A 1 349 ? -12.074 9.047 36.583 1.00 47.97 349 SER A O 1
ATOM 2820 N N . ASP A 1 350 ? -10.496 8.648 35.025 1.00 51.00 350 ASP A N 1
ATOM 2821 C CA . ASP A 1 350 ? -11.286 7.680 34.265 1.00 51.00 350 ASP A CA 1
ATOM 2822 C C . ASP A 1 350 ? -11.675 6.459 35.124 1.00 51.00 350 ASP A C 1
ATOM 2824 O O . ASP A 1 350 ? -10.957 6.058 36.043 1.00 51.00 350 ASP A O 1
ATOM 2828 N N . TYR A 1 351 ? -12.824 5.843 34.822 1.00 53.72 351 TYR A N 1
ATOM 2829 C CA . TYR A 1 351 ? -13.248 4.579 35.435 1.00 53.72 351 TYR A CA 1
ATOM 2830 C C . TYR A 1 351 ? -12.385 3.434 34.881 1.00 53.72 351 TYR A C 1
ATOM 2832 O O . TYR A 1 351 ? -12.683 2.910 33.810 1.00 53.72 351 TYR A O 1
ATOM 2840 N N . GLN A 1 352 ? -11.306 3.067 35.576 1.00 51.28 352 GLN A N 1
ATOM 2841 C CA . GLN A 1 352 ? -10.277 2.185 35.004 1.00 51.28 352 GLN A CA 1
ATOM 2842 C C . GLN A 1 352 ? -10.416 0.700 35.386 1.00 51.28 352 GLN A C 1
ATOM 2844 O O . GLN A 1 352 ? -10.287 -0.157 34.519 1.00 51.28 352 GLN A O 1
ATOM 2849 N N . ASP A 1 353 ? -10.716 0.355 36.642 1.00 50.25 353 ASP A N 1
ATOM 2850 C CA . ASP A 1 353 ? -10.667 -1.035 37.155 1.00 50.25 353 ASP A CA 1
ATOM 2851 C C . ASP A 1 353 ? -12.026 -1.593 37.621 1.00 50.25 353 ASP A C 1
ATOM 2853 O O . ASP A 1 353 ? -12.128 -2.729 38.088 1.00 50.25 353 ASP A O 1
ATOM 2857 N N . GLY A 1 354 ? -13.085 -0.786 37.529 1.00 49.62 354 GLY A N 1
ATOM 2858 C CA . GLY A 1 354 ? -14.399 -1.135 38.059 1.00 49.62 354 GLY A CA 1
ATOM 2859 C C . GLY A 1 354 ? -14.464 -1.222 39.592 1.00 49.62 354 GLY A C 1
ATOM 2860 O O . GLY A 1 354 ? -15.480 -1.670 40.114 1.00 49.62 354 GLY A O 1
ATOM 2861 N N . THR A 1 355 ? -13.456 -0.775 40.350 1.00 50.03 355 THR A N 1
ATOM 2862 C CA . THR A 1 355 ? -13.514 -0.752 41.828 1.00 50.03 355 THR A CA 1
ATOM 2863 C C . THR A 1 355 ? -14.526 0.266 42.347 1.00 50.03 355 THR A C 1
ATOM 2865 O O . THR A 1 355 ? -15.270 -0.029 43.280 1.00 50.03 355 THR A O 1
ATOM 2868 N N . LEU A 1 356 ? -14.675 1.409 41.668 1.00 49.19 356 LEU A N 1
ATOM 2869 C CA . LEU A 1 356 ? -15.806 2.328 41.872 1.00 49.19 356 LEU A CA 1
ATOM 2870 C C . LEU A 1 356 ? -17.161 1.686 41.520 1.00 49.19 356 LEU A C 1
ATOM 2872 O O . LEU A 1 356 ? -18.185 2.084 42.060 1.00 49.19 356 LEU A O 1
ATOM 2876 N N . PHE A 1 357 ? -17.175 0.666 40.656 1.00 47.88 357 PHE A N 1
ATOM 2877 C CA . PHE A 1 357 ? -18.362 -0.145 40.367 1.00 47.88 357 PHE A CA 1
ATOM 2878 C C . PHE A 1 357 ? -18.626 -1.222 41.429 1.00 47.88 357 PHE A C 1
ATOM 2880 O O . PHE A 1 357 ? -19.761 -1.669 41.547 1.00 47.88 357 PHE A O 1
ATOM 2887 N N . GLN A 1 358 ? -17.617 -1.636 42.206 1.00 46.31 358 GLN A N 1
ATOM 2888 C CA . GLN A 1 358 ? -17.786 -2.573 43.324 1.00 46.31 358 GLN A CA 1
ATOM 2889 C C . GLN A 1 358 ? -18.382 -1.907 44.573 1.00 46.31 358 GLN A C 1
ATOM 2891 O O . GLN A 1 358 ? -18.948 -2.602 45.415 1.00 46.31 358 GLN A O 1
ATOM 2896 N N . SER A 1 359 ? -18.239 -0.583 44.723 1.00 49.25 359 SER A N 1
ATOM 2897 C CA . SER A 1 359 ? -18.756 0.156 45.885 1.00 49.25 359 SER A CA 1
ATOM 2898 C C . SER A 1 359 ? -20.247 0.499 45.778 1.00 49.25 359 SER A C 1
ATOM 2900 O O . SER A 1 359 ? -20.911 0.690 46.798 1.00 49.25 359 SER A O 1
ATOM 2902 N N . GLU A 1 360 ? -20.798 0.517 44.566 1.00 51.12 360 GLU A N 1
ATOM 2903 C CA . GLU A 1 360 ? -22.237 0.524 44.315 1.00 51.12 360 GLU A CA 1
ATOM 2904 C C . GLU A 1 360 ? -22.721 -0.919 44.079 1.00 51.12 360 GLU A C 1
ATOM 2906 O O . GLU A 1 360 ? -21.972 -1.746 43.577 1.00 51.12 360 GLU A O 1
ATOM 2911 N N . ASN A 1 361 ? -23.960 -1.258 44.461 1.00 53.56 361 ASN A N 1
ATOM 2912 C CA . ASN A 1 361 ? -24.550 -2.606 44.326 1.00 53.56 361 ASN A CA 1
ATOM 2913 C C . ASN A 1 361 ? -24.758 -3.030 42.849 1.00 53.56 361 ASN A C 1
ATOM 2915 O O . ASN A 1 361 ? -25.887 -3.287 42.422 1.00 53.56 361 ASN A O 1
ATOM 2919 N N . HIS A 1 362 ? -23.698 -3.090 42.049 1.00 49.78 362 HIS A N 1
ATOM 2920 C CA . HIS A 1 362 ? -23.741 -3.533 40.664 1.00 49.78 362 HIS A CA 1
ATOM 2921 C C . HIS A 1 362 ? -23.467 -5.041 40.582 1.00 49.78 362 HIS A C 1
ATOM 2923 O O . HIS A 1 362 ? -22.629 -5.575 41.314 1.00 49.78 362 HIS A O 1
ATOM 2929 N N . PRO A 1 363 ? -24.181 -5.777 39.716 1.00 51.88 363 PRO A N 1
ATOM 2930 C CA . PRO A 1 363 ? -23.952 -7.206 39.537 1.00 51.88 363 PRO A CA 1
ATOM 2931 C C . PRO A 1 363 ? -22.530 -7.470 39.005 1.00 51.88 363 PRO A C 1
ATOM 2933 O O . PRO A 1 363 ? -22.090 -6.830 38.056 1.00 51.88 363 PRO A O 1
ATOM 2936 N N . GLN A 1 364 ? -21.835 -8.458 39.586 1.00 49.41 364 GLN A N 1
ATOM 2937 C CA . GLN A 1 364 ? -20.411 -8.810 39.380 1.00 49.41 364 GLN A CA 1
ATOM 2938 C C . GLN A 1 364 ? -19.981 -9.176 37.935 1.00 49.41 364 GLN A C 1
ATOM 2940 O O . GLN A 1 364 ? -18.895 -9.714 37.727 1.00 49.41 364 GLN A O 1
ATOM 2945 N N . SER A 1 365 ? -20.809 -8.978 36.909 1.00 50.91 365 SER A N 1
ATOM 2946 C CA . SER A 1 365 ? -20.537 -9.478 35.553 1.00 50.91 365 SER A CA 1
ATOM 2947 C C . SER A 1 365 ? -21.129 -8.602 34.448 1.00 50.91 365 SER A C 1
ATOM 2949 O O . SER A 1 365 ? -21.671 -9.122 33.472 1.00 50.91 365 SER A O 1
ATOM 2951 N N . GLU A 1 366 ? -21.039 -7.279 34.578 1.00 49.44 366 GLU A N 1
ATOM 2952 C CA . GLU A 1 366 ? -21.493 -6.349 33.541 1.00 49.44 366 GLU A CA 1
ATOM 2953 C C . GLU A 1 366 ? -20.367 -5.389 33.136 1.00 49.44 366 GLU A C 1
ATOM 2955 O O . GLU A 1 366 ? -19.793 -4.698 33.970 1.00 49.44 366 GLU A O 1
ATOM 2960 N N . ILE A 1 367 ? -20.041 -5.359 31.840 1.00 51.25 367 ILE A N 1
ATOM 2961 C CA . ILE A 1 367 ? -19.192 -4.320 31.244 1.00 51.25 367 ILE A CA 1
ATOM 2962 C C . ILE A 1 367 ? -20.145 -3.256 30.701 1.00 51.25 367 ILE A C 1
ATOM 2964 O O . ILE A 1 367 ? -20.888 -3.529 29.755 1.00 51.25 367 ILE A O 1
ATOM 2968 N N . GLN A 1 368 ? -20.136 -2.058 31.286 1.00 51.88 368 GLN A N 1
ATOM 2969 C CA . GLN A 1 368 ? -20.909 -0.933 30.764 1.00 51.88 368 GLN A CA 1
ATOM 2970 C C . GLN A 1 368 ? -20.138 -0.240 29.640 1.00 51.88 368 GLN A C 1
ATOM 2972 O O . GLN A 1 368 ? -19.025 0.244 29.827 1.00 51.88 368 GLN A O 1
ATOM 2977 N N . LEU A 1 369 ? -20.741 -0.201 28.454 1.00 49.66 369 LEU A N 1
ATOM 2978 C CA . LEU A 1 369 ? -20.181 0.457 27.277 1.00 49.66 369 LEU A CA 1
ATOM 2979 C C . LEU A 1 369 ? -20.837 1.827 27.105 1.00 49.66 369 LEU A C 1
ATOM 2981 O O . LEU A 1 369 ? -22.023 1.914 26.782 1.00 49.66 369 LEU A O 1
ATOM 2985 N N . LEU A 1 370 ? -20.060 2.896 27.279 1.00 52.00 370 LEU A N 1
ATOM 2986 C CA . LEU A 1 370 ? -20.476 4.248 26.911 1.00 52.00 370 LEU A CA 1
ATOM 2987 C C . LEU A 1 370 ? -20.193 4.469 25.424 1.00 52.00 370 LEU A C 1
ATOM 2989 O O . LEU A 1 370 ? -19.065 4.733 25.014 1.00 52.00 370 LEU A O 1
ATOM 2993 N N . LEU A 1 371 ? -21.232 4.327 24.604 1.00 48.78 371 LEU A N 1
ATOM 2994 C CA . LEU A 1 371 ? -21.159 4.614 23.175 1.00 48.78 371 LEU A CA 1
ATOM 2995 C C . LEU A 1 371 ? -21.412 6.107 22.951 1.00 48.78 371 LEU A C 1
ATOM 2997 O O . LEU A 1 371 ? -22.545 6.577 23.056 1.00 48.78 371 LEU A O 1
ATOM 3001 N N . TYR A 1 372 ? -20.358 6.851 22.626 1.00 42.91 372 TYR A N 1
ATOM 3002 C CA . TYR A 1 372 ? -20.475 8.240 22.198 1.00 42.91 372 TYR A CA 1
ATOM 3003 C C . TYR A 1 372 ? -20.827 8.275 20.709 1.00 42.91 372 TYR A C 1
ATOM 3005 O O . TYR A 1 372 ? -20.026 7.883 19.862 1.00 42.91 372 TYR A O 1
ATOM 3013 N N . GLN A 1 373 ? -22.036 8.730 20.380 1.00 43.09 373 GLN A N 1
ATOM 3014 C CA . GLN A 1 373 ? -22.401 9.046 19.003 1.00 43.09 373 GLN A CA 1
ATOM 3015 C C . GLN A 1 373 ? -22.066 10.517 18.750 1.00 43.09 373 GLN A C 1
ATOM 3017 O O . GLN A 1 373 ? -22.665 11.401 19.365 1.00 43.09 373 GLN A O 1
ATOM 3022 N N . ASP A 1 374 ? -21.098 10.780 17.871 1.00 36.44 374 ASP A N 1
ATOM 3023 C CA . ASP A 1 374 ? -20.785 12.146 17.460 1.00 36.44 374 ASP A CA 1
ATOM 3024 C C . ASP A 1 374 ? -21.997 12.748 16.729 1.00 36.44 374 ASP A C 1
ATOM 3026 O O . ASP A 1 374 ? -22.471 12.240 15.712 1.00 36.44 374 ASP A O 1
ATOM 3030 N N . SER A 1 375 ? -22.538 13.824 17.296 1.00 43.16 375 SER A N 1
ATOM 3031 C CA . SER A 1 375 ? -23.781 14.478 16.868 1.00 43.16 375 SER A CA 1
ATOM 3032 C C . SER A 1 375 ? -23.685 15.228 15.531 1.00 43.16 375 SER A C 1
ATOM 3034 O O . SER A 1 375 ? -24.655 15.860 15.110 1.00 43.16 375 SER A O 1
ATOM 3036 N N . SER A 1 376 ? -22.537 15.171 14.852 1.00 40.91 376 SER A N 1
ATOM 3037 C CA . SER A 1 376 ? -22.295 15.850 13.574 1.00 40.91 376 SER A CA 1
ATOM 3038 C C . SER A 1 376 ? -23.125 15.283 12.411 1.00 40.91 376 SER A C 1
ATOM 3040 O O . SER A 1 376 ? -23.379 15.983 11.431 1.00 40.91 376 SER A O 1
ATOM 3042 N N . THR A 1 377 ? -23.653 14.064 12.548 1.00 38.59 377 THR A N 1
ATOM 3043 C CA . THR A 1 377 ? -24.734 13.535 11.705 1.00 38.59 377 THR A CA 1
ATOM 3044 C C . THR A 1 377 ? -25.954 13.287 12.589 1.00 38.59 377 THR A C 1
ATOM 3046 O O . THR A 1 377 ? -25.888 12.545 13.564 1.00 38.59 377 THR A O 1
ATOM 3049 N N . GLY A 1 378 ? -27.065 13.977 12.304 1.00 37.56 378 GLY A N 1
ATOM 3050 C CA . GLY A 1 378 ? -28.288 13.895 13.111 1.00 37.56 378 GLY A CA 1
ATOM 3051 C C . GLY A 1 378 ? -28.748 12.448 13.350 1.00 37.56 378 GLY A C 1
ATOM 3052 O O . GLY A 1 378 ? -28.404 11.558 12.572 1.00 37.56 378 GLY A O 1
ATOM 3053 N N . PRO A 1 379 ? -29.534 12.186 14.411 1.00 40.06 379 PRO A N 1
ATOM 3054 C CA . PRO A 1 379 ? -29.895 10.829 14.794 1.00 40.06 379 PRO A CA 1
ATOM 3055 C C . PRO A 1 379 ? -30.617 10.125 13.642 1.00 40.06 379 PRO A C 1
ATOM 3057 O O . PRO A 1 379 ? -31.769 10.435 13.326 1.00 40.06 379 PRO A O 1
ATOM 3060 N N . ILE A 1 380 ? -29.955 9.140 13.033 1.00 39.34 380 ILE A N 1
ATOM 3061 C CA . ILE A 1 380 ? -30.629 8.124 12.233 1.00 39.34 380 ILE A CA 1
ATOM 3062 C C . ILE A 1 380 ? -31.395 7.268 13.242 1.00 39.34 380 ILE A C 1
ATOM 3064 O O . ILE A 1 380 ? -30.878 6.306 13.801 1.00 39.34 380 ILE A O 1
ATOM 3068 N N . ASN A 1 381 ? -32.629 7.671 13.540 1.00 33.59 381 ASN A N 1
ATOM 3069 C CA . ASN A 1 381 ? -33.586 6.843 14.264 1.00 33.59 381 ASN A CA 1
ATOM 3070 C C . ASN A 1 381 ? -33.887 5.610 13.400 1.00 33.59 381 ASN A C 1
ATOM 3072 O O . ASN A 1 381 ? -34.790 5.639 12.566 1.00 33.59 381 ASN A O 1
ATOM 3076 N N . VAL A 1 382 ? -33.126 4.528 13.591 1.00 37.03 382 VAL A N 1
ATOM 3077 C CA . VAL A 1 382 ? -33.354 3.236 12.914 1.00 37.03 382 VAL A CA 1
ATOM 3078 C C . VAL A 1 382 ? -34.656 2.577 13.396 1.00 37.03 382 VAL A C 1
ATOM 3080 O O . VAL A 1 382 ? -35.189 1.687 12.745 1.00 37.03 382 VAL A O 1
ATOM 3083 N N . VAL A 1 383 ? -35.254 3.077 14.482 1.00 34.28 383 VAL A N 1
ATOM 3084 C CA . VAL A 1 383 ? -36.598 2.691 14.913 1.00 34.28 383 VAL A CA 1
ATOM 3085 C C . VAL A 1 383 ? -37.488 3.930 14.902 1.00 34.28 383 VAL A C 1
ATOM 3087 O O . VAL A 1 383 ? -37.542 4.697 15.864 1.00 34.28 383 VAL A O 1
ATOM 3090 N N . ARG A 1 384 ? -38.230 4.139 13.807 1.00 30.16 384 ARG A N 1
ATOM 3091 C CA . ARG A 1 384 ? -39.475 4.910 13.898 1.00 30.16 384 ARG A CA 1
ATOM 3092 C C . ARG A 1 384 ? -40.365 4.166 14.888 1.00 30.16 384 ARG A C 1
ATOM 3094 O O . ARG A 1 384 ? -40.839 3.077 14.589 1.00 30.16 384 ARG A O 1
ATOM 3101 N N . SER A 1 385 ? -40.551 4.753 16.067 1.00 32.72 385 SER A N 1
ATOM 3102 C CA . SER A 1 385 ? -41.524 4.306 17.062 1.00 32.72 385 SER A CA 1
ATOM 3103 C C . SER A 1 385 ? -42.865 4.027 16.367 1.00 32.72 385 SER A C 1
ATOM 3105 O O . SER A 1 385 ? -43.435 4.975 15.811 1.00 32.72 385 SER A O 1
ATOM 3107 N N . PRO A 1 386 ? -43.410 2.795 16.393 1.00 32.88 386 PRO A N 1
ATOM 3108 C CA . PRO A 1 386 ? -44.835 2.636 16.165 1.00 32.88 386 PRO A CA 1
ATOM 3109 C C . PRO A 1 386 ? -45.520 3.428 17.282 1.00 32.88 386 PRO A C 1
ATOM 3111 O O . PRO A 1 386 ? -45.142 3.337 18.452 1.00 32.88 386 PRO A O 1
ATOM 3114 N N . ARG A 1 387 ? -46.444 4.314 16.914 1.00 34.22 387 ARG A N 1
ATOM 3115 C CA . ARG A 1 387 ? -47.141 5.203 17.855 1.00 34.22 387 ARG A CA 1
ATOM 3116 C C . ARG A 1 387 ? -48.197 4.482 18.700 1.00 34.22 387 ARG A C 1
ATOM 3118 O O . ARG A 1 387 ? -48.875 5.145 19.474 1.00 34.22 387 ARG A O 1
ATOM 3125 N N . ASP A 1 388 ? -48.268 3.157 18.636 1.00 35.06 388 ASP A N 1
ATOM 3126 C CA . ASP A 1 388 ? -49.283 2.375 19.330 1.00 35.06 388 ASP A CA 1
ATOM 3127 C C . ASP A 1 388 ? -48.622 1.468 20.373 1.00 35.06 388 ASP A C 1
ATOM 3129 O O . ASP A 1 388 ? -47.932 0.500 20.064 1.00 35.06 388 ASP A O 1
ATOM 3133 N N . ALA A 1 389 ? -48.811 1.818 21.646 1.00 39.06 389 ALA A N 1
ATOM 3134 C CA . ALA A 1 389 ? -48.232 1.150 22.813 1.00 39.06 389 ALA A CA 1
ATOM 3135 C C . ALA A 1 389 ? -48.840 -0.240 23.118 1.00 39.06 389 ALA A C 1
ATOM 3137 O O . ALA A 1 389 ? -48.624 -0.774 24.204 1.00 39.06 389 ALA A O 1
ATOM 3138 N N . SER A 1 390 ? -49.599 -0.828 22.193 1.00 37.72 390 SER A N 1
ATOM 3139 C CA . SER A 1 390 ? -50.377 -2.053 22.408 1.00 37.72 390 SER A CA 1
ATOM 3140 C C . SER A 1 390 ? -49.719 -3.346 21.907 1.00 37.72 390 SER A C 1
ATOM 3142 O O . SER A 1 390 ? -50.267 -4.406 22.167 1.00 37.72 390 SER A O 1
ATOM 3144 N N . THR A 1 391 ? -48.552 -3.308 21.252 1.00 43.03 391 THR A N 1
ATOM 3145 C CA . THR A 1 391 ? -47.914 -4.508 20.650 1.00 43.03 391 THR A CA 1
ATOM 3146 C C . THR A 1 391 ? -46.630 -4.986 21.339 1.00 43.03 391 THR A C 1
ATOM 3148 O O . THR A 1 391 ? -45.996 -5.941 20.900 1.00 43.03 391 THR A O 1
ATOM 3151 N N . LEU A 1 392 ? -46.226 -4.370 22.456 1.00 43.00 392 LEU A N 1
ATOM 3152 C CA . LEU A 1 392 ? -45.019 -4.774 23.198 1.00 43.00 392 LEU A CA 1
ATOM 3153 C C . LEU A 1 392 ? -45.166 -6.109 23.955 1.00 43.00 392 LEU A C 1
ATOM 3155 O O . LEU A 1 392 ? -44.150 -6.650 24.387 1.00 43.00 392 LEU A O 1
ATOM 3159 N N . SER A 1 393 ? -46.382 -6.644 24.109 1.00 44.72 393 SER A N 1
ATOM 3160 C CA . SER A 1 393 ? -46.647 -7.942 24.752 1.00 44.72 393 SER A CA 1
ATOM 3161 C C . SER A 1 393 ? -46.269 -9.150 23.896 1.00 44.72 393 SER A C 1
ATOM 3163 O O . SER A 1 393 ? -46.066 -10.223 24.455 1.00 44.72 393 SER A O 1
ATOM 3165 N N . ASP A 1 394 ? -46.125 -8.966 22.581 1.00 39.88 394 ASP A N 1
ATOM 3166 C CA . ASP A 1 394 ? -46.041 -10.078 21.622 1.00 39.88 394 ASP A CA 1
ATOM 3167 C C . ASP A 1 394 ? -44.611 -10.315 21.107 1.00 39.88 394 ASP A C 1
ATOM 3169 O O . ASP A 1 394 ? -44.367 -11.187 20.278 1.00 39.88 394 ASP A O 1
ATOM 3173 N N . LEU A 1 395 ? -43.636 -9.547 21.605 1.00 39.94 395 LEU A N 1
ATOM 3174 C CA . LEU A 1 395 ? -42.227 -9.735 21.271 1.00 39.94 395 LEU A CA 1
ATOM 3175 C C . LEU A 1 395 ? -41.609 -10.877 22.097 1.00 39.94 395 LEU A C 1
ATOM 3177 O O . LEU A 1 395 ? -41.831 -10.939 23.311 1.00 39.94 395 LEU A O 1
ATOM 3181 N N . PRO A 1 396 ? -40.743 -11.714 21.491 1.00 42.53 396 PRO A N 1
ATOM 3182 C CA . PRO A 1 396 ? -39.932 -12.686 22.216 1.00 42.53 396 PRO A CA 1
ATOM 3183 C C . PRO A 1 396 ? -39.209 -12.032 23.402 1.00 42.53 396 PRO A C 1
ATOM 3185 O O . PRO A 1 396 ? -38.662 -10.931 23.285 1.00 42.53 396 PRO A O 1
ATOM 3188 N N . ALA A 1 397 ? -39.168 -12.713 24.552 1.00 41.47 397 ALA A N 1
ATOM 3189 C CA . ALA A 1 397 ? -38.640 -12.170 25.812 1.00 41.47 397 ALA A CA 1
ATOM 3190 C C . ALA A 1 397 ? -37.192 -11.629 25.713 1.00 41.47 397 ALA A C 1
ATOM 3192 O O . ALA A 1 397 ? -36.784 -10.757 26.484 1.00 41.47 397 ALA A O 1
ATOM 3193 N N . THR A 1 398 ? -36.411 -12.112 24.743 1.00 38.56 398 THR A N 1
ATOM 3194 C CA . THR A 1 398 ? -35.067 -11.623 24.402 1.00 38.56 398 THR A CA 1
ATOM 3195 C C . THR A 1 398 ? -35.074 -10.205 23.822 1.00 38.56 398 THR A C 1
ATOM 3197 O O . THR A 1 398 ? -34.223 -9.396 24.190 1.00 38.56 398 THR A O 1
ATOM 3200 N N . LEU A 1 399 ? -36.061 -9.855 22.993 1.00 37.31 399 LEU A N 1
ATOM 3201 C CA . LEU A 1 399 ? -36.212 -8.521 22.399 1.00 37.31 399 LEU A CA 1
ATOM 3202 C C . LEU A 1 399 ? -36.860 -7.520 23.364 1.00 37.31 399 LEU A C 1
ATOM 3204 O O . LEU A 1 399 ? -36.462 -6.353 23.387 1.00 37.31 399 LEU A O 1
ATOM 3208 N N . GLN A 1 400 ? -37.769 -7.972 24.239 1.00 32.75 400 GLN A N 1
ATOM 3209 C CA . GLN A 1 400 ? -38.284 -7.139 25.336 1.00 32.75 400 GLN A CA 1
ATOM 3210 C C . GLN A 1 400 ? -37.154 -6.660 26.261 1.00 32.75 400 GLN A C 1
ATOM 3212 O O . GLN A 1 400 ? -37.143 -5.498 26.670 1.00 32.75 400 GLN A O 1
ATOM 3217 N N . ARG A 1 401 ? -36.148 -7.504 26.537 1.00 37.25 401 ARG A N 1
ATOM 3218 C CA . ARG A 1 401 ? -34.966 -7.112 27.327 1.00 37.25 401 ARG A CA 1
ATOM 3219 C C . ARG A 1 401 ? -34.096 -6.063 26.623 1.00 37.25 401 ARG A C 1
ATOM 3221 O O . ARG A 1 401 ? -33.648 -5.130 27.287 1.00 37.25 401 ARG A O 1
ATOM 3228 N N . CYS A 1 402 ? -33.918 -6.142 25.301 1.00 32.91 402 CYS A N 1
ATOM 3229 C CA . CYS A 1 402 ? -33.215 -5.104 24.530 1.00 32.91 402 CYS A CA 1
ATOM 3230 C C . CYS A 1 402 ? -33.971 -3.763 24.509 1.00 32.91 402 CYS A C 1
ATOM 3232 O O . CYS A 1 402 ? -33.357 -2.713 24.693 1.00 32.91 402 CYS A O 1
ATOM 3234 N N . ALA A 1 403 ? -35.298 -3.777 24.358 1.00 30.31 403 ALA A N 1
ATOM 3235 C CA . ALA A 1 403 ? -36.113 -2.558 24.362 1.00 30.31 403 ALA A CA 1
ATOM 3236 C C . ALA A 1 403 ? -36.177 -1.886 25.751 1.00 30.31 403 ALA A C 1
ATOM 3238 O O . ALA A 1 403 ? -36.167 -0.659 25.859 1.00 30.31 403 ALA A O 1
ATOM 3239 N N . ILE A 1 404 ? -36.204 -2.678 26.830 1.00 32.78 404 ILE A N 1
ATOM 3240 C CA . ILE A 1 404 ? -36.163 -2.172 28.213 1.00 32.78 404 ILE A CA 1
ATOM 3241 C C . ILE A 1 404 ? -34.764 -1.637 28.564 1.00 32.78 404 ILE A C 1
ATOM 3243 O O . ILE A 1 404 ? -34.663 -0.613 29.240 1.00 32.78 404 ILE A O 1
ATOM 3247 N N . SER A 1 405 ? -33.695 -2.260 28.056 1.00 32.91 405 SER A N 1
ATOM 3248 C CA . SER A 1 405 ? -32.319 -1.750 28.169 1.00 32.91 405 SER A CA 1
ATOM 3249 C C . SER A 1 405 ? -32.169 -0.370 27.511 1.00 32.91 405 SER A C 1
ATOM 3251 O O . SER A 1 405 ? -31.612 0.537 28.126 1.00 32.91 405 SER A O 1
ATOM 3253 N N . GLN A 1 406 ? -32.782 -0.148 26.340 1.00 31.36 406 GLN A N 1
ATOM 3254 C CA . GLN A 1 406 ? -32.785 1.166 25.681 1.00 31.36 406 GLN A CA 1
ATOM 3255 C C . GLN A 1 406 ? -33.555 2.257 26.451 1.00 31.36 406 GLN A C 1
ATOM 3257 O O . GLN A 1 406 ? -33.208 3.433 26.365 1.00 31.36 406 GLN A O 1
ATOM 3262 N N . ARG A 1 407 ? -34.562 1.901 27.260 1.00 30.84 407 ARG A N 1
ATOM 3263 C CA . ARG A 1 407 ? -35.288 2.872 28.105 1.00 30.84 407 ARG A CA 1
ATOM 3264 C C . ARG A 1 407 ? -34.499 3.345 29.328 1.00 30.84 407 ARG A C 1
ATOM 3266 O O . ARG A 1 407 ? -34.863 4.365 29.902 1.00 30.84 407 ARG A O 1
ATOM 3273 N N . ARG A 1 408 ? -33.438 2.636 29.732 1.00 30.83 408 ARG A N 1
ATOM 3274 C CA . ARG A 1 408 ? -32.552 3.048 30.837 1.00 30.83 408 ARG A CA 1
ATOM 3275 C C . ARG A 1 408 ? -31.427 3.995 30.408 1.00 30.83 408 ARG A C 1
ATOM 3277 O O . ARG A 1 408 ? -30.641 4.409 31.254 1.00 30.83 408 ARG A O 1
ATOM 3284 N N . PHE A 1 409 ? -31.376 4.396 29.137 1.00 31.62 409 PHE A N 1
ATOM 3285 C CA . PHE A 1 409 ? -30.501 5.478 28.693 1.00 31.62 409 PHE A CA 1
ATOM 3286 C C . PHE A 1 409 ? -31.057 6.816 29.187 1.00 31.62 409 PHE A C 1
ATOM 3288 O O . PHE A 1 409 ? -31.866 7.468 28.526 1.00 31.62 409 PHE A O 1
ATOM 3295 N N . ASN A 1 410 ? -30.613 7.239 30.369 1.00 26.47 410 ASN A N 1
ATOM 3296 C CA . ASN A 1 410 ? -30.727 8.632 30.768 1.00 26.47 410 ASN A CA 1
ATOM 3297 C C . ASN A 1 410 ? -29.841 9.461 29.835 1.00 26.47 410 ASN A C 1
ATOM 3299 O O . ASN A 1 410 ? -28.617 9.463 29.945 1.00 26.47 410 ASN A O 1
ATOM 3303 N N . VAL A 1 411 ? -30.475 10.179 28.911 1.00 31.50 411 VAL A N 1
ATOM 3304 C CA . VAL A 1 411 ? -29.841 11.286 28.198 1.00 31.50 411 VAL A CA 1
ATOM 3305 C C . VAL A 1 411 ? -29.529 12.356 29.241 1.00 31.50 411 VAL A C 1
ATOM 3307 O O . VAL A 1 411 ? -30.395 13.153 29.605 1.00 31.50 411 VAL A O 1
ATOM 3310 N N . VAL A 1 412 ? -28.293 12.380 29.738 1.00 27.22 412 VAL A N 1
ATOM 3311 C CA . VAL A 1 412 ? -27.788 13.521 30.501 1.00 27.22 412 VAL A CA 1
ATOM 3312 C C . VAL A 1 412 ? -27.626 14.669 29.509 1.00 27.22 412 VAL A C 1
ATOM 3314 O O . VAL A 1 412 ? -26.655 14.754 28.762 1.00 27.22 412 VAL A O 1
ATOM 3317 N N . ARG A 1 413 ? -28.633 15.543 29.448 1.00 28.38 413 ARG A N 1
ATOM 3318 C CA . ARG A 1 413 ? -28.516 16.826 28.755 1.00 28.38 413 ARG A CA 1
ATOM 3319 C C . ARG A 1 413 ? -27.563 17.701 29.564 1.00 28.38 413 ARG A C 1
ATOM 3321 O O . ARG A 1 413 ? -27.900 18.102 30.673 1.00 28.38 413 ARG A O 1
ATOM 3328 N N . SER A 1 414 ? -26.398 18.008 29.001 1.00 27.88 414 SER A N 1
ATOM 3329 C CA . SER A 1 414 ? -25.524 19.061 29.525 1.00 27.88 414 SER A CA 1
ATOM 3330 C C . SER A 1 414 ? -26.278 20.403 29.543 1.00 27.88 414 SER A C 1
ATOM 3332 O O . SER A 1 414 ? -26.826 20.799 28.507 1.00 27.88 414 SER A O 1
ATOM 3334 N N . PRO A 1 415 ? -26.335 21.120 30.680 1.00 28.80 415 PRO A N 1
ATOM 3335 C CA . PRO A 1 415 ? -26.894 22.455 30.752 1.00 28.80 415 PRO A CA 1
ATOM 3336 C C . PRO A 1 415 ? -25.769 23.473 30.539 1.00 28.80 415 PRO A C 1
ATOM 3338 O O . PRO A 1 415 ? -25.317 24.108 31.480 1.00 28.80 415 PRO A O 1
ATOM 3341 N N . PHE A 1 416 ? -25.318 23.659 29.301 1.00 27.42 416 PHE A N 1
ATOM 3342 C CA . PHE A 1 416 ? -24.565 24.864 28.945 1.00 27.42 416 PHE A CA 1
ATOM 3343 C C . PHE A 1 416 ? -25.298 25.618 27.841 1.00 27.42 416 PHE A C 1
ATOM 3345 O O . PHE A 1 416 ? -25.071 25.456 26.644 1.00 27.42 416 PHE A O 1
ATOM 3352 N N . ARG A 1 417 ? -26.238 26.450 28.293 1.00 31.22 417 ARG A N 1
ATOM 3353 C CA . ARG A 1 417 ? -26.819 27.558 27.539 1.00 31.22 417 ARG A CA 1
ATOM 3354 C C . ARG A 1 417 ? -26.769 28.810 28.412 1.00 31.22 417 ARG A C 1
ATOM 3356 O O . ARG A 1 417 ? -27.611 28.957 29.285 1.00 31.22 417 ARG A O 1
ATOM 3363 N N . SER A 1 418 ? -25.818 29.686 28.114 1.00 29.22 418 SER A N 1
ATOM 3364 C CA . SER A 1 418 ? -25.891 31.160 28.077 1.00 29.22 418 SER A CA 1
ATOM 3365 C C . SER A 1 418 ? -24.434 31.641 27.981 1.00 29.22 418 SER A C 1
ATOM 3367 O O . SER A 1 418 ? -23.561 31.071 28.612 1.00 29.22 418 SER A O 1
ATOM 3369 N N . GLU A 1 419 ? -24.043 32.600 27.156 1.00 25.56 419 GLU A N 1
ATOM 3370 C CA . GLU A 1 419 ? -24.767 33.796 26.762 1.00 25.56 419 GLU A CA 1
ATOM 3371 C C . GLU A 1 419 ? -24.136 34.370 25.486 1.00 25.56 419 GLU A C 1
ATOM 3373 O O . GLU A 1 419 ? -22.929 34.294 25.262 1.00 25.56 419 GLU A O 1
ATOM 3378 N N . ARG A 1 420 ? -24.988 34.934 24.630 1.00 30.61 420 ARG A N 1
ATOM 3379 C CA . ARG A 1 420 ? -24.575 35.803 23.532 1.00 30.61 420 ARG A CA 1
ATOM 3380 C C . ARG A 1 420 ? -24.185 37.156 24.116 1.00 30.61 420 ARG A C 1
ATOM 3382 O O . ARG A 1 420 ? -25.028 37.758 24.772 1.00 30.61 420 ARG A O 1
ATOM 3389 N N . THR A 1 421 ? -23.046 37.693 23.695 1.00 24.09 421 THR A N 1
ATOM 3390 C CA . THR A 1 421 ? -22.851 39.147 23.642 1.00 24.09 421 THR A CA 1
ATOM 3391 C C . THR A 1 421 ? -22.148 39.491 22.331 1.00 24.09 421 THR A C 1
ATOM 3393 O O . THR A 1 421 ? -20.965 39.231 22.148 1.00 24.09 421 THR A O 1
ATOM 3396 N N . LEU A 1 422 ? -22.942 39.999 21.385 1.00 29.11 422 LEU A N 1
ATOM 3397 C CA . LEU A 1 422 ? -22.486 40.859 20.287 1.00 29.11 422 LEU A CA 1
ATOM 3398 C C . LEU A 1 422 ? -22.057 42.220 20.855 1.00 29.11 422 LEU A C 1
ATOM 3400 O O . LEU A 1 422 ? -22.478 42.530 21.968 1.00 29.11 422 LEU A O 1
ATOM 3404 N N . VAL A 1 423 ? -21.345 43.011 20.031 1.00 26.62 423 VAL A N 1
ATOM 3405 C CA . VAL A 1 423 ? -21.051 44.473 20.071 1.00 26.62 423 VAL A CA 1
ATOM 3406 C C . VAL A 1 423 ? -19.523 44.664 19.922 1.00 26.62 423 VAL A C 1
ATOM 3408 O O . VAL A 1 423 ? -18.792 44.170 20.772 1.00 26.62 423 VAL A O 1
ATOM 3411 N N . TYR A 1 424 ? -18.925 45.308 18.909 1.00 35.16 424 TYR A N 1
ATOM 3412 C CA . TYR A 1 424 ? -19.348 46.065 17.715 1.00 35.16 424 TYR A CA 1
ATOM 3413 C C . TYR A 1 424 ? -18.581 45.565 16.484 1.00 35.16 424 TYR A C 1
ATOM 3415 O O . TYR A 1 424 ? -17.415 45.146 16.667 1.00 35.16 424 TYR A O 1
#

So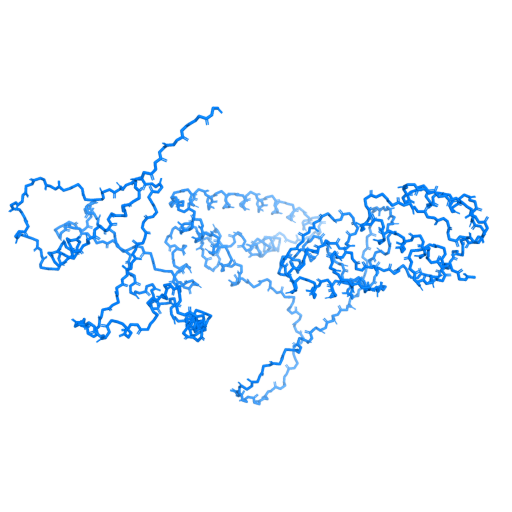lvent-accessible surface area (backbone atoms only — not comparable to full-atom values): 27557 Å² total; per-residue (Å²): 118,79,16,56,45,94,89,48,95,53,62,30,79,40,63,68,54,31,56,55,54,51,53,59,57,44,73,80,35,100,84,42,72,46,64,51,55,51,87,97,44,88,54,71,22,81,40,72,68,55,42,54,49,47,42,60,73,76,37,48,90,69,54,74,77,56,94,77,67,69,65,70,45,65,66,84,54,93,53,95,86,68,82,58,64,38,75,43,66,57,61,48,52,60,55,51,45,59,40,24,74,76,59,36,63,41,65,52,88,53,88,95,49,86,55,69,35,58,44,54,68,62,48,64,54,44,44,64,73,78,35,71,67,64,75,47,95,75,65,73,71,85,82,83,94,83,89,92,88,86,87,85,90,83,92,81,88,79,86,80,83,81,88,72,94,75,84,84,83,90,82,91,80,85,86,81,94,75,93,72,94,68,89,71,68,84,67,77,56,65,66,59,51,52,50,51,56,47,49,51,55,46,42,42,42,72,76,63,63,47,54,71,67,61,55,46,50,53,49,51,50,53,36,52,54,41,51,54,52,47,55,53,47,46,55,52,49,49,51,56,41,49,76,67,70,49,56,67,80,56,46,57,49,53,47,49,55,58,55,65,68,34,63,72,43,25,31,39,33,91,89,36,79,75,75,42,52,72,43,72,68,43,39,51,49,50,36,33,75,75,66,59,53,69,67,71,44,79,41,71,71,45,90,89,40,93,82,52,87,55,60,46,74,45,64,60,57,70,59,43,49,59,50,53,63,66,36,69,68,52,45,49,50,54,55,49,60,74,70,65,71,72,89,66,90,82,64,92,73,78,93,80,82,53,61,81,48,67,77,43,100,57,74,100,82,72,86,85,79,86,82,84,76,73,72,90,58,72,86,80,66,88,66,76,74,75,91,62,91,82,61,76,84,78,51,59,73,74,55,47,51,54,57,53,54,61,69,67,61,77,79,80,74,80,90,83,86,85,79,91,80,88,89,133

pLDDT: mean 71.51, std 24.67, range [23.94, 97.44]